Protein AF-0000000085064394 (afdb_homodimer)

pLDDT: mean 81.53, std 23.81, range [20.16, 98.62]

Structure (mmCIF, N/CA/C/O backbone):
data_AF-0000000085064394-model_v1
#
loop_
_entity.id
_entity.type
_entity.pdbx_description
1 polymer 'Uncharacterized protein'
#
loop_
_atom_site.group_PDB
_atom_site.id
_atom_site.type_symbol
_atom_site.label_atom_id
_atom_site.label_alt_id
_atom_site.label_comp_id
_atom_site.label_asym_id
_atom_site.label_entity_id
_atom_site.label_seq_id
_atom_site.pdbx_PDB_ins_code
_atom_site.Cartn_x
_atom_site.Cartn_y
_atom_site.Cartn_z
_atom_site.occupancy
_atom_site.B_iso_or_equiv
_atom_site.auth_seq_id
_atom_site.auth_comp_id
_atom_site.auth_asym_id
_atom_site.auth_atom_id
_atom_site.pdbx_PDB_model_num
ATOM 1 N N . MET A 1 1 ? 12.562 47.25 -17.406 1 21.27 1 MET A N 1
ATOM 2 C CA . MET A 1 1 ? 13.961 47.656 -17.391 1 21.27 1 MET A CA 1
ATOM 3 C C . MET A 1 1 ? 14.203 48.719 -16.312 1 21.27 1 MET A C 1
ATOM 5 O O . MET A 1 1 ? 15.258 49.344 -16.281 1 21.27 1 MET A O 1
ATOM 9 N N . THR A 1 2 ? 13.023 49 -15.445 1 21.73 2 THR A N 1
ATOM 10 C CA . THR A 1 2 ? 12.656 50.281 -14.867 1 21.73 2 THR A CA 1
ATOM 11 C C . THR A 1 2 ? 13.633 50.688 -13.758 1 21.73 2 THR A C 1
ATOM 13 O O . THR A 1 2 ? 14.07 49.812 -12.977 1 21.73 2 THR A O 1
ATOM 16 N N . ASN A 1 3 ? 14.25 51.781 -13.93 1 21.05 3 ASN A N 1
ATOM 17 C CA . ASN A 1 3 ? 15.445 52.312 -13.305 1 21.05 3 ASN A CA 1
ATOM 18 C C . ASN A 1 3 ? 15.273 52.469 -11.797 1 21.05 3 ASN A C 1
ATOM 20 O O . ASN A 1 3 ? 14.336 53.125 -11.336 1 21.05 3 ASN A O 1
ATOM 24 N N . VAL A 1 4 ? 15.453 51.219 -11.07 1 20.16 4 VAL A N 1
ATOM 25 C CA . VAL A 1 4 ? 15.477 51 -9.625 1 20.16 4 VAL A CA 1
ATOM 26 C C . VAL A 1 4 ? 16.312 52.094 -8.953 1 20.16 4 VAL A C 1
ATOM 28 O O . VAL A 1 4 ? 17.516 52.188 -9.172 1 20.16 4 VAL A O 1
ATOM 31 N N . HIS A 1 5 ? 15.555 53.25 -8.938 1 21.66 5 HIS A N 1
ATOM 32 C CA . HIS A 1 5 ? 16.141 54.531 -8.625 1 21.66 5 HIS A CA 1
ATOM 33 C C . HIS A 1 5 ? 16.922 54.5 -7.32 1 21.66 5 HIS A C 1
ATOM 35 O O . HIS A 1 5 ? 16.641 53.656 -6.453 1 21.66 5 HIS A O 1
ATOM 41 N N . PRO A 1 6 ? 18.031 55.188 -7.156 1 24.5 6 PRO A N 1
ATOM 42 C CA . PRO A 1 6 ? 19.203 55.312 -6.281 1 24.5 6 PRO A CA 1
ATOM 43 C C . PRO A 1 6 ? 18.844 55.844 -4.891 1 24.5 6 PRO A C 1
ATOM 45 O O . PRO A 1 6 ? 18.062 56.781 -4.77 1 24.5 6 PRO A O 1
ATOM 48 N N . PHE A 1 7 ? 18.5 54.906 -3.947 1 20.27 7 PHE A N 1
ATOM 49 C CA . PHE A 1 7 ? 18.078 55.312 -2.609 1 20.27 7 PHE A CA 1
ATOM 50 C C . PHE A 1 7 ? 18.953 56.438 -2.094 1 20.27 7 PHE A C 1
ATOM 52 O O . PHE A 1 7 ? 20.188 56.344 -2.1 1 20.27 7 PHE A O 1
ATOM 59 N N . PRO A 1 8 ? 18.234 57.562 -2.086 1 21.97 8 PRO A N 1
ATOM 60 C CA . PRO A 1 8 ? 19.078 58.719 -1.705 1 21.97 8 PRO A CA 1
ATOM 61 C C . PRO A 1 8 ? 19.703 58.531 -0.326 1 21.97 8 PRO A C 1
ATOM 63 O O . PRO A 1 8 ? 19.203 57.781 0.499 1 21.97 8 PRO A O 1
ATOM 66 N N . LYS A 1 9 ? 20.812 59.062 -0.036 1 25.61 9 LYS A N 1
ATOM 67 C CA . LYS A 1 9 ? 21.875 59.219 0.956 1 25.61 9 LYS A CA 1
ATOM 68 C C . LYS A 1 9 ? 21.328 59.812 2.248 1 25.61 9 LYS A C 1
ATOM 70 O O . LYS A 1 9 ? 21.469 61.031 2.482 1 25.61 9 LYS A O 1
ATOM 75 N N . GLU A 1 10 ? 19.875 59.406 2.51 1 21.47 10 GLU A N 1
ATOM 76 C CA . GLU A 1 10 ? 19.547 60.375 3.545 1 21.47 10 GLU A CA 1
ATOM 77 C C . GLU A 1 10 ? 20.562 60.344 4.68 1 21.47 10 GLU A C 1
ATOM 79 O O . GLU A 1 10 ? 21.141 59.281 4.969 1 21.47 10 GLU A O 1
ATOM 84 N N . ARG A 1 11 ? 20.672 61.531 5.352 1 25.97 11 ARG A N 1
ATOM 85 C CA . ARG A 1 11 ? 21.578 62.188 6.305 1 25.97 11 ARG A CA 1
ATOM 86 C C . ARG A 1 11 ? 21.5 61.5 7.668 1 25.97 11 ARG A C 1
ATOM 88 O O . ARG A 1 11 ? 20.469 60.938 8.031 1 25.97 11 ARG A O 1
ATOM 95 N N . ILE A 1 12 ? 22.5 61.562 8.586 1 22.53 12 ILE A N 1
ATOM 96 C CA . ILE A 1 12 ? 23.312 61.094 9.711 1 22.53 12 ILE A CA 1
ATOM 97 C C . ILE A 1 12 ? 22.609 61.438 11.023 1 22.53 12 ILE A C 1
ATOM 99 O O . ILE A 1 12 ? 23.062 61.031 12.094 1 22.53 12 ILE A O 1
ATOM 103 N N . GLY A 1 13 ? 21.438 62.25 11.055 1 21.23 13 GLY A N 1
ATOM 104 C CA . GLY A 1 13 ? 21.734 63.031 12.242 1 21.23 13 GLY A CA 1
ATOM 105 C C . GLY A 1 13 ? 21.641 62.219 13.523 1 21.23 13 GLY A C 1
ATOM 106 O O . GLY A 1 13 ? 21.141 61.094 13.523 1 21.23 13 GLY A O 1
ATOM 107 N N . LYS A 1 14 ? 21.188 62.906 14.773 1 25 14 LYS A N 1
ATOM 108 C CA . LYS A 1 14 ? 21.609 63.031 16.156 1 25 14 LYS A CA 1
ATOM 109 C C . LYS A 1 14 ? 20.984 61.969 17.047 1 25 14 LYS A C 1
ATOM 111 O O . LYS A 1 14 ? 19.938 61.406 16.719 1 25 14 LYS A O 1
ATOM 116 N N . SER A 1 15 ? 21.453 61.781 18.391 1 21.83 15 SER A N 1
ATOM 117 C CA . SER A 1 15 ? 21.812 60.875 19.469 1 21.83 15 SER A CA 1
ATOM 118 C C . SER A 1 15 ? 20.625 60.594 20.375 1 21.83 15 SER A C 1
ATOM 120 O O . SER A 1 15 ? 20.766 59.875 21.375 1 21.83 15 SER A O 1
ATOM 122 N N . ALA A 1 16 ? 19.391 61.25 20.375 1 27.2 16 ALA A N 1
ATOM 123 C CA . ALA A 1 16 ? 18.938 61.469 21.734 1 27.2 16 ALA A CA 1
ATOM 124 C C . ALA A 1 16 ? 18.5 60.188 22.422 1 27.2 16 ALA A C 1
ATOM 126 O O . ALA A 1 16 ? 17.844 59.344 21.812 1 27.2 16 ALA A O 1
ATOM 127 N N . LYS A 1 17 ? 18.797 59.906 23.703 1 24.78 17 LYS A N 1
ATOM 128 C CA . LYS A 1 17 ? 18.922 58.969 24.812 1 24.78 17 LYS A CA 1
ATOM 129 C C . LYS A 1 17 ? 17.547 58.562 25.344 1 24.78 17 LYS A C 1
ATOM 131 O O . LYS A 1 17 ? 17.438 57.719 26.25 1 24.78 17 LYS A O 1
ATOM 136 N N . ALA A 1 18 ? 16.375 59.312 25.281 1 25.19 18 ALA A N 1
ATOM 137 C CA . ALA A 1 18 ? 15.578 59.375 26.5 1 25.19 18 ALA A CA 1
ATOM 138 C C . ALA A 1 18 ? 15.031 58 26.875 1 25.19 18 ALA A C 1
ATOM 140 O O . ALA A 1 18 ? 14.898 57.125 26.031 1 25.19 18 ALA A O 1
ATOM 141 N N . ASN A 1 19 ? 14.242 57.906 28.141 1 23.67 19 ASN A N 1
ATOM 142 C CA . ASN A 1 19 ? 13.992 57.031 29.297 1 23.67 19 ASN A CA 1
ATOM 143 C C . ASN A 1 19 ? 13.023 55.906 28.969 1 23.67 19 ASN A C 1
ATOM 145 O O . ASN A 1 19 ? 12.234 56.031 28.016 1 23.67 19 ASN A O 1
ATOM 149 N N . ARG A 1 20 ? 12.758 54.844 30.016 1 26.69 20 ARG A N 1
ATOM 150 C CA . ARG A 1 20 ? 12.492 53.438 30.234 1 26.69 20 ARG A CA 1
ATOM 151 C C . ARG A 1 20 ? 11.008 53.125 30.047 1 26.69 20 ARG A C 1
ATOM 153 O O . ARG A 1 20 ? 10.656 52.156 29.359 1 26.69 20 ARG A O 1
ATOM 160 N N . LYS A 1 21 ? 9.977 53.469 31 1 31.78 21 LYS A N 1
ATOM 161 C CA . LYS A 1 21 ? 9.25 52.594 31.906 1 31.78 21 LYS A CA 1
ATOM 162 C C . LYS A 1 21 ? 7.887 52.219 31.328 1 31.78 21 LYS A C 1
ATOM 164 O O . LYS A 1 21 ? 7.078 51.594 32 1 31.78 21 LYS A O 1
ATOM 169 N N . GLU A 1 22 ? 7.164 52.812 30.547 1 27.38 22 GLU A N 1
ATOM 170 C CA . GLU A 1 22 ? 5.734 52.531 30.484 1 27.38 22 GLU A CA 1
ATOM 171 C C . GLU A 1 22 ? 5.496 51.031 30.312 1 27.38 22 GLU A C 1
ATOM 173 O O . GLU A 1 22 ? 5.887 50.438 29.297 1 27.38 22 GLU A O 1
ATOM 178 N N . ARG A 1 23 ? 5.223 50.219 31.5 1 33.22 23 ARG A N 1
ATOM 179 C CA . ARG A 1 23 ? 4.789 48.938 32.031 1 33.22 23 ARG A CA 1
ATOM 180 C C . ARG A 1 23 ? 3.432 48.562 31.469 1 33.22 23 ARG A C 1
ATOM 182 O O . ARG A 1 23 ? 2.391 48.906 32.031 1 33.22 23 ARG A O 1
ATOM 189 N 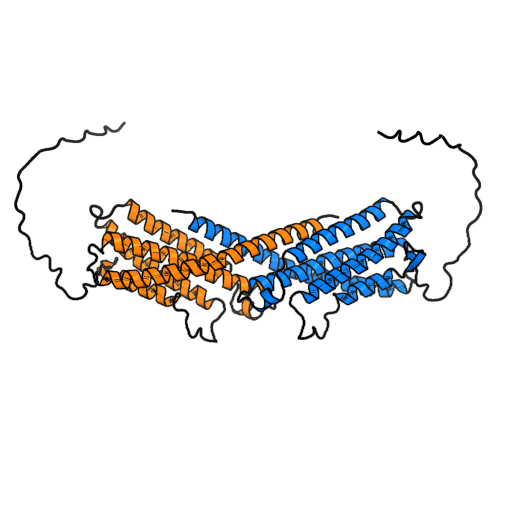N . GLY A 1 24 ? 2.918 48.812 30.406 1 28.92 24 GLY A N 1
ATOM 190 C CA . GLY A 1 24 ? 1.613 48.594 29.797 1 28.92 24 GLY A CA 1
ATOM 191 C C . GLY A 1 24 ? 1.188 47.156 29.797 1 28.92 24 GLY A C 1
ATOM 192 O O . GLY A 1 24 ? 0.302 46.75 29.031 1 28.92 24 GLY A O 1
ATOM 193 N N . LEU A 1 25 ? 2.053 46.094 30.312 1 33.66 25 LEU A N 1
ATOM 194 C CA . LEU A 1 25 ? 1.435 44.781 30.188 1 33.66 25 LEU A CA 1
ATOM 195 C C . LEU A 1 25 ? 0.377 44.562 31.266 1 33.66 25 LEU A C 1
ATOM 197 O O . LEU A 1 25 ? 0.567 43.75 32.188 1 33.66 25 LEU A O 1
ATOM 201 N N . ALA A 1 26 ? -0.265 45.344 32 1 31.12 26 ALA A N 1
ATOM 202 C CA . ALA A 1 26 ? -0.815 45.188 33.344 1 31.12 26 ALA A CA 1
ATOM 203 C C . ALA A 1 26 ? -1.779 44 33.406 1 31.12 26 ALA A C 1
ATOM 205 O O . ALA A 1 26 ? -1.519 43.031 34.094 1 31.12 26 ALA A O 1
ATOM 206 N N . GLY A 1 27 ? -3.178 44.094 33.875 1 31.58 27 GLY A N 1
ATOM 207 C CA . GLY A 1 27 ? -4.039 43.344 34.75 1 31.58 27 GLY A CA 1
ATOM 208 C C . GLY A 1 27 ? -4.496 42.031 34.156 1 31.58 27 GLY A C 1
ATOM 209 O O . GLY A 1 27 ? -3.902 40.969 34.438 1 31.58 27 GLY A O 1
ATOM 210 N N . GLY A 1 28 ? -5.82 41.75 33.844 1 35.44 28 GLY A N 1
ATOM 211 C CA . GLY A 1 28 ? -6.562 40.5 33.719 1 35.44 28 GLY A CA 1
ATOM 212 C C . GLY A 1 28 ? -5.941 39.562 32.688 1 35.44 28 GLY A C 1
ATOM 213 O O . GLY A 1 28 ? -5.031 39.938 31.953 1 35.44 28 GLY A O 1
ATOM 214 N N . TYR A 1 29 ? -6.238 38 32.625 1 39.5 29 TYR A N 1
ATOM 215 C CA . TYR A 1 29 ? -5.332 37.094 31.922 1 39.5 29 TYR A CA 1
ATOM 216 C C . TYR A 1 29 ? -4.961 37.656 30.562 1 39.5 29 TYR A C 1
ATOM 218 O O . TYR A 1 29 ? -5.812 37.812 29.688 1 39.5 29 TYR A O 1
ATOM 226 N N . PRO A 1 30 ? -4.184 38.688 30.25 1 41.31 30 PRO A N 1
ATOM 227 C CA . PRO A 1 30 ? -4.113 39.5 29.047 1 41.31 30 PRO A CA 1
ATOM 228 C C . PRO A 1 30 ? -3.975 38.688 27.781 1 41.31 30 PRO A C 1
ATOM 230 O O . PRO A 1 30 ? -3.035 37.875 27.656 1 41.31 30 PRO A O 1
ATOM 233 N N . ALA A 1 31 ? -5.137 37.969 27.219 1 51.09 31 ALA A N 1
ATOM 234 C CA . ALA A 1 31 ? -5.195 37.531 25.828 1 51.09 31 ALA A CA 1
ATOM 235 C C . ALA A 1 31 ? -4.207 38.344 24.969 1 51.09 31 ALA A C 1
ATOM 237 O O . ALA A 1 31 ? -4.18 39.562 25.031 1 51.09 31 ALA A O 1
ATOM 238 N N . PHE A 1 32 ? -3.051 37.844 24.953 1 67.94 32 PHE A N 1
ATOM 239 C CA . PHE A 1 32 ? -2.135 38.5 24.031 1 67.94 32 PHE A CA 1
ATOM 240 C C . PHE A 1 32 ? -2.674 38.469 22.609 1 67.94 32 PHE A C 1
ATOM 242 O O . PHE A 1 32 ? -2.811 37.375 22.031 1 67.94 32 PHE A O 1
ATOM 249 N N . HIS A 1 33 ? -3.486 39.5 22.391 1 85.81 33 HIS A N 1
ATOM 250 C CA . HIS A 1 33 ? -4.031 39.656 21.047 1 85.81 33 HIS A CA 1
ATOM 251 C C . HIS A 1 33 ? -3.053 40.375 20.141 1 85.81 33 HIS A C 1
ATOM 253 O O . HIS A 1 33 ? -2.404 41.344 20.562 1 85.81 33 HIS A O 1
ATOM 259 N N . LEU A 1 34 ? -2.844 39.75 19.062 1 89.62 34 LEU A N 1
ATOM 260 C CA . LEU A 1 34 ? -2.086 40.438 18 1 89.62 34 LEU A CA 1
ATOM 261 C C . LEU A 1 34 ? -3.012 40.906 16.891 1 89.62 34 LEU A C 1
ATOM 263 O O . LEU A 1 34 ? -4.023 40.25 16.594 1 89.62 34 LEU A O 1
ATOM 267 N N . PRO A 1 35 ? -2.742 42.125 16.469 1 90 35 PRO A N 1
ATOM 268 C CA . PRO A 1 35 ? -3.557 42.562 15.328 1 90 35 PRO A CA 1
ATOM 269 C C . PRO A 1 35 ? -3.305 41.75 14.062 1 90 35 PRO A C 1
ATOM 271 O O . PRO A 1 35 ? -2.152 41.469 13.727 1 90 35 PRO A O 1
ATOM 274 N N . ASP A 1 36 ? -4.371 41.344 13.375 1 86.06 36 ASP A N 1
ATOM 275 C CA . ASP A 1 36 ? -4.219 40.719 12.078 1 86.06 36 ASP A CA 1
ATOM 276 C C . ASP A 1 36 ? -4.023 41.75 10.969 1 86.06 36 ASP A C 1
ATOM 278 O O . ASP A 1 36 ? -3.756 42.906 11.25 1 86.06 36 ASP A O 1
ATOM 282 N N . ILE A 1 37 ? -4.055 41.281 9.742 1 84.94 37 ILE A N 1
ATOM 283 C CA . ILE A 1 37 ? -3.773 42.156 8.602 1 84.94 37 ILE A CA 1
ATOM 284 C C . ILE A 1 37 ? -4.812 43.281 8.531 1 84.94 37 ILE A C 1
ATOM 286 O O . ILE A 1 37 ? -4.555 44.344 7.957 1 84.94 37 ILE A O 1
ATOM 290 N N . HIS A 1 38 ? -6 43.094 9.164 1 89.5 38 HIS A N 1
ATOM 291 C CA . HIS A 1 38 ? -7.059 44.094 9.188 1 89.5 38 HIS A CA 1
ATOM 292 C C . HIS A 1 38 ? -7.102 44.812 10.523 1 89.5 38 HIS A C 1
ATOM 294 O O . HIS A 1 38 ? -8.062 45.531 10.812 1 89.5 38 HIS A O 1
ATOM 300 N N . ASN A 1 39 ? -6.207 44.562 11.312 1 88.56 39 ASN A N 1
ATOM 301 C CA . ASN A 1 39 ? -6.051 45.188 12.617 1 88.56 39 ASN A CA 1
ATOM 302 C C . ASN A 1 39 ? -7.086 44.688 13.617 1 88.56 39 ASN A C 1
ATOM 304 O O . ASN A 1 39 ? -7.453 45.406 14.555 1 88.56 39 ASN A O 1
ATOM 308 N N . GLU A 1 40 ? -7.625 43.531 13.281 1 91.44 40 GLU A N 1
ATOM 309 C CA . GLU A 1 40 ? -8.508 42.906 14.242 1 91.44 40 GLU A CA 1
ATOM 310 C C . GLU A 1 40 ? -7.723 42.062 15.25 1 91.44 40 GLU A C 1
ATOM 312 O O . GLU A 1 40 ? -6.773 41.375 14.883 1 91.44 40 GLU A O 1
ATOM 317 N N . PRO A 1 41 ? -8.102 42.25 16.469 1 92.44 41 PRO A N 1
ATOM 318 C CA . PRO A 1 41 ? -7.359 41.5 17.484 1 92.44 41 PRO A CA 1
ATOM 319 C C . PRO A 1 41 ? -7.559 40 17.391 1 92.44 41 PRO A C 1
ATOM 321 O O . PRO A 1 41 ? -8.695 39.531 17.312 1 92.44 41 PRO A O 1
ATOM 324 N N . VAL A 1 42 ? -6.457 39.219 17.344 1 92.12 42 VAL A N 1
ATOM 325 C CA . VAL A 1 42 ? -6.473 37.781 17.25 1 92.12 42 VAL A CA 1
ATOM 326 C C . VAL A 1 42 ? -5.676 37.188 18.406 1 92.12 42 VAL A C 1
ATOM 328 O O . VAL A 1 42 ? -4.555 37.625 18.688 1 92.12 42 VAL A O 1
ATOM 331 N N . ASP A 1 43 ? -6.324 36.219 19.125 1 92.06 43 ASP A N 1
ATOM 332 C CA . ASP A 1 43 ? -5.605 35.406 20.094 1 92.06 43 ASP A CA 1
ATOM 333 C C . ASP A 1 43 ? -4.938 34.219 19.422 1 92.06 43 ASP A C 1
ATOM 335 O O . ASP A 1 43 ? -5.574 33.156 19.219 1 92.06 43 ASP A O 1
ATOM 339 N N . VAL A 1 44 ? -3.654 34.344 19.156 1 92.88 44 VAL A N 1
ATOM 340 C CA . VAL A 1 44 ? -2.924 33.375 18.359 1 92.88 44 VAL A CA 1
ATOM 341 C C . VAL A 1 44 ? -2.898 32.031 19.094 1 92.88 44 VAL A C 1
ATOM 343 O O . VAL A 1 44 ? -3.096 30.984 18.469 1 92.88 44 VAL A O 1
ATOM 346 N N . LEU A 1 45 ? -2.689 32 20.359 1 91.31 45 LEU A N 1
ATOM 347 C CA . LEU A 1 45 ? -2.652 30.766 21.125 1 91.31 45 LEU A CA 1
ATOM 348 C C . LEU A 1 45 ? -3.996 30.047 21.047 1 91.31 45 LEU A C 1
ATOM 350 O O . LEU A 1 45 ? -4.047 28.828 20.812 1 91.31 45 LEU A O 1
ATOM 354 N N . MET A 1 46 ? -5.039 30.766 21.219 1 91.38 46 MET A N 1
ATOM 355 C CA . MET A 1 46 ? -6.375 30.188 21.141 1 91.38 46 MET A CA 1
ATOM 356 C C . MET A 1 46 ? -6.664 29.656 19.75 1 91.38 46 MET A C 1
ATOM 358 O O . MET A 1 46 ? -7.297 28.609 19.594 1 91.38 46 MET A O 1
ATOM 362 N N . ALA A 1 47 ? -6.242 30.344 18.719 1 94.12 47 ALA A N 1
ATOM 363 C CA . ALA A 1 47 ? -6.422 29.906 17.344 1 94.12 47 ALA A CA 1
ATOM 364 C C . ALA A 1 47 ? -5.738 28.562 17.109 1 94.12 47 ALA A C 1
ATOM 366 O O . ALA A 1 47 ? -6.297 27.672 16.453 1 94.12 47 ALA A O 1
ATOM 367 N N . VAL A 1 48 ? -4.547 28.438 17.688 1 95.25 48 VAL A N 1
ATOM 368 C CA . VAL A 1 48 ? -3.793 27.203 17.547 1 95.25 48 VAL A CA 1
ATOM 369 C C . VAL A 1 48 ? -4.5 26.062 18.281 1 95.25 48 VAL A C 1
ATOM 371 O O . VAL A 1 48 ? -4.582 24.938 17.781 1 95.25 48 VAL A O 1
ATOM 374 N N . ILE A 1 49 ? -5 26.359 19.438 1 91.06 49 ILE A N 1
ATOM 375 C CA . ILE A 1 49 ? -5.727 25.375 20.234 1 91.06 49 ILE A CA 1
ATOM 376 C C . ILE A 1 49 ? -6.98 24.938 19.484 1 91.06 49 ILE A C 1
ATOM 378 O O . ILE A 1 49 ? -7.262 23.734 19.391 1 91.06 49 ILE A O 1
ATOM 382 N N . GLN A 1 50 ? -7.676 25.875 18.906 1 91.75 50 GLN A N 1
ATOM 383 C CA . GLN A 1 50 ? -8.898 25.562 18.156 1 91.75 50 GLN A CA 1
ATOM 384 C C . GLN A 1 50 ? -8.586 24.734 16.906 1 91.75 50 GLN A C 1
ATOM 386 O O . GLN A 1 50 ? -9.352 23.828 16.562 1 91.75 50 GLN A O 1
ATOM 391 N N . ALA A 1 51 ? -7.504 25.031 16.281 1 95.31 51 ALA A N 1
ATOM 392 C CA . ALA A 1 51 ? -7.09 24.25 15.117 1 95.31 51 ALA A CA 1
ATOM 393 C C . ALA A 1 51 ? -6.883 22.781 15.5 1 95.31 51 ALA A C 1
ATOM 395 O O . ALA A 1 51 ? -7.316 21.875 14.773 1 95.31 51 ALA A O 1
ATOM 396 N N . GLY A 1 52 ? -6.23 22.578 16.625 1 93.62 52 GLY A N 1
ATOM 397 C CA . GLY A 1 52 ? -6.027 21.219 17.109 1 93.62 52 GLY A CA 1
ATOM 398 C C . GLY A 1 52 ? -7.328 20.484 17.391 1 93.62 52 GLY A C 1
ATOM 399 O O . GLY A 1 52 ? -7.43 19.281 17.172 1 93.62 52 GLY A O 1
ATOM 400 N N . GLY A 1 53 ? -8.273 21.188 17.891 1 89.88 53 GLY A N 1
ATOM 401 C CA . GLY A 1 53 ? -9.578 20.609 18.188 1 89.88 53 GLY A CA 1
ATOM 402 C C . GLY A 1 53 ? -10.266 20.016 16.969 1 89.88 53 GLY A C 1
ATOM 403 O O . GLY A 1 53 ? -11.164 19.188 17.094 1 89.88 53 GLY A O 1
ATOM 404 N N . LEU A 1 54 ? -9.836 20.406 15.836 1 90.94 54 LEU A N 1
ATOM 405 C CA . LEU A 1 54 ? -10.461 19.953 14.602 1 90.94 54 LEU A CA 1
ATOM 406 C C . LEU A 1 54 ? -10.047 18.531 14.273 1 90.94 54 LEU A C 1
ATOM 408 O O . LEU A 1 54 ? -10.797 17.797 13.633 1 90.94 54 LEU A O 1
ATOM 412 N N . TYR A 1 55 ? -8.82 18.125 14.711 1 89.81 55 TYR A N 1
ATOM 413 C CA . TYR A 1 55 ? -8.383 16.828 14.203 1 89.81 55 TYR A CA 1
ATOM 414 C C . TYR A 1 55 ? -7.676 16.031 15.289 1 89.81 55 TYR A C 1
ATOM 416 O O . TYR A 1 55 ? -7.441 14.828 15.125 1 89.81 55 TYR A O 1
ATOM 424 N N . LEU A 1 56 ? -7.176 16.656 16.453 1 88.12 56 LEU A N 1
ATOM 425 C CA . LEU A 1 56 ? -6.5 15.906 17.516 1 88.12 56 LEU A CA 1
ATOM 426 C C . LEU A 1 56 ? -7.5 15.109 18.344 1 88.12 56 LEU A C 1
ATOM 428 O O . LEU A 1 56 ? -7.133 14.125 18.984 1 88.12 56 LEU A O 1
ATOM 432 N N . THR A 1 57 ? -8.664 15.688 18.688 1 63.22 57 THR A N 1
ATOM 433 C CA . THR A 1 57 ? -9.617 15.016 19.562 1 63.22 57 THR A CA 1
ATOM 434 C C . THR A 1 57 ? -10.102 13.711 18.938 1 63.22 57 THR A C 1
ATOM 436 O O . THR A 1 57 ? -10.562 13.688 17.797 1 63.22 57 THR A O 1
ATOM 439 N N . PRO A 1 58 ? -9.453 12.617 19.547 1 54.09 58 PRO A N 1
ATOM 440 C CA . PRO A 1 58 ? -10.164 11.398 19.141 1 54.09 58 PRO A CA 1
ATOM 441 C C . PRO A 1 58 ? -11.68 11.562 19.141 1 54.09 58 PRO A C 1
ATOM 443 O O . PRO A 1 58 ? -12.242 12.094 20.109 1 54.09 58 PRO A O 1
ATOM 446 N N . THR A 1 59 ? -12.242 12.164 18.266 1 44.34 59 THR A N 1
ATOM 447 C CA . THR A 1 59 ? -13.664 12.234 18.578 1 44.34 59 THR A CA 1
ATOM 448 C C . THR A 1 59 ? -14.117 10.992 19.328 1 44.34 59 THR A C 1
ATOM 450 O O . THR A 1 59 ? -13.812 9.867 18.938 1 44.34 59 THR A O 1
ATOM 453 N N . ALA A 1 60 ? -14.047 11 20.594 1 43.12 60 ALA A N 1
ATOM 454 C CA . ALA A 1 60 ? -14.719 9.875 21.234 1 43.12 60 ALA A CA 1
ATOM 455 C C . ALA A 1 60 ? -15.617 9.133 20.234 1 43.12 60 ALA A C 1
ATOM 457 O O . ALA A 1 60 ? -15.727 7.906 20.297 1 43.12 60 ALA A O 1
ATOM 458 N N . GLU A 1 61 ? -16.578 9.789 19.641 1 44.12 61 GLU A N 1
ATOM 459 C CA . GLU A 1 61 ? -17.594 9.148 18.812 1 44.12 61 GLU A CA 1
ATOM 460 C C . GLU A 1 61 ? -17.359 9.461 17.328 1 44.12 61 GLU A C 1
ATOM 462 O O . GLU A 1 61 ? -17.625 10.57 16.875 1 44.12 61 GLU A O 1
ATOM 467 N N . ARG A 1 62 ? -16.125 9.18 16.766 1 50.38 62 ARG A N 1
ATOM 468 C CA . ARG A 1 62 ? -16.25 9.258 15.32 1 50.38 62 ARG A CA 1
ATOM 469 C C . ARG A 1 62 ? -17.641 8.867 14.867 1 50.38 62 ARG A C 1
ATOM 471 O O . ARG A 1 62 ? -18.125 7.781 15.188 1 50.38 62 ARG A O 1
ATOM 478 N N . PRO A 1 63 ? -18.25 9.938 14.484 1 56.66 63 PRO A N 1
ATOM 479 C CA . PRO A 1 63 ? -19.594 9.516 14.094 1 56.66 63 PRO A CA 1
ATOM 480 C C . PRO A 1 63 ? -19.578 8.297 13.172 1 56.66 63 PRO A C 1
ATOM 482 O O . PRO A 1 63 ? -18.672 8.148 12.352 1 56.66 63 PRO A O 1
ATOM 485 N N . ALA A 1 64 ? -20.266 7.414 13.602 1 58.53 64 ALA A N 1
ATOM 486 C CA . ALA A 1 64 ? -20.469 6.176 12.859 1 58.53 64 ALA A CA 1
ATOM 487 C C . ALA A 1 64 ? -20.594 6.449 11.359 1 58.53 64 ALA A C 1
ATOM 489 O O . ALA A 1 64 ? -20.234 5.598 10.539 1 58.53 64 ALA A O 1
ATOM 490 N N . ASP A 1 65 ? -20.875 7.828 11.141 1 66.06 65 ASP A N 1
ATOM 491 C CA . ASP A 1 65 ? -21.188 8.133 9.75 1 66.06 65 ASP A CA 1
ATOM 492 C C . ASP A 1 65 ? -20 8.789 9.047 1 66.06 65 ASP A C 1
ATOM 494 O O . ASP A 1 65 ? -20.156 9.336 7.953 1 66.06 65 ASP A O 1
ATOM 498 N N . ASP A 1 66 ? -18.797 8.672 9.664 1 79.56 66 ASP A N 1
ATOM 499 C CA . ASP A 1 66 ? -17.672 9.328 9.008 1 79.56 66 ASP A CA 1
ATOM 500 C C . ASP A 1 66 ? -17.234 8.57 7.758 1 79.56 66 ASP A C 1
ATOM 502 O O . ASP A 1 66 ? -17.172 7.336 7.766 1 79.56 66 ASP A O 1
ATOM 506 N N . LEU A 1 67 ? -17.125 9.492 6.746 1 87.81 67 LEU A N 1
ATOM 507 C CA . LEU A 1 67 ? -16.562 8.961 5.508 1 87.81 67 LEU A CA 1
ATOM 508 C C . LEU A 1 67 ? -15.062 8.688 5.672 1 87.81 67 LEU A C 1
ATOM 510 O O . LEU A 1 67 ? -14.438 9.188 6.605 1 87.81 67 LEU A O 1
ATOM 514 N N . PRO A 1 68 ? -14.516 7.941 4.855 1 88 68 PRO A N 1
ATOM 515 C CA . PRO A 1 68 ? -13.109 7.539 4.965 1 88 68 PRO A CA 1
ATOM 516 C C . PRO A 1 68 ? -12.156 8.727 5 1 88 68 PRO A C 1
ATOM 518 O O . PRO A 1 68 ? -11.141 8.688 5.695 1 88 68 PRO A O 1
ATOM 521 N N . THR A 1 69 ? -12.516 9.852 4.332 1 92.5 69 THR A N 1
ATOM 522 C CA . THR A 1 69 ? -11.562 10.945 4.203 1 92.5 69 THR A CA 1
ATOM 523 C C . THR A 1 69 ? -11.906 12.086 5.16 1 92.5 69 THR A C 1
ATOM 525 O O . THR A 1 69 ? -11.234 13.117 5.18 1 92.5 69 THR A O 1
ATOM 528 N N . THR A 1 70 ? -12.891 11.875 6 1 92.25 70 THR A N 1
ATOM 529 C CA . THR A 1 70 ? -13.391 12.945 6.855 1 92.25 70 THR A CA 1
ATOM 530 C C . THR A 1 70 ? -12.289 13.469 7.773 1 92.25 70 THR A C 1
ATOM 532 O O . THR A 1 70 ? -12.125 14.68 7.922 1 92.25 70 THR A O 1
ATOM 535 N N . HIS A 1 71 ? -11.602 12.578 8.367 1 92.25 71 HIS A N 1
ATOM 536 C CA . HIS A 1 71 ? -10.547 12.992 9.289 1 92.25 71 HIS A CA 1
ATOM 537 C C . HIS A 1 71 ? -9.453 13.766 8.562 1 92.25 71 HIS A C 1
ATOM 539 O O . HIS A 1 71 ? -8.914 14.742 9.086 1 92.25 71 HIS A O 1
ATOM 545 N N . LEU A 1 72 ? -9.164 13.367 7.391 1 95 72 LEU A N 1
ATOM 546 C CA . LEU A 1 72 ? -8.195 14.102 6.586 1 95 72 LEU A CA 1
ATOM 547 C C . LEU A 1 72 ? -8.68 15.523 6.309 1 95 72 LEU A C 1
ATOM 549 O O . LEU A 1 72 ? -7.918 16.484 6.457 1 95 72 LEU A O 1
ATOM 553 N N . LEU A 1 73 ? -9.914 15.641 5.969 1 94.25 73 LEU A N 1
ATOM 554 C CA . LEU A 1 73 ? -10.484 16.953 5.652 1 94.25 73 LEU A CA 1
ATOM 555 C C . LEU A 1 73 ? -10.469 17.859 6.875 1 94.25 73 LEU A C 1
ATOM 557 O O . LEU A 1 73 ? -10.141 19.047 6.766 1 94.25 73 LEU A O 1
ATOM 561 N N . ARG A 1 74 ? -10.742 17.281 7.984 1 93.75 74 ARG A N 1
ATOM 562 C CA . ARG A 1 74 ? -10.656 18.047 9.219 1 93.75 74 ARG A CA 1
ATOM 563 C C . ARG A 1 74 ? -9.219 18.5 9.484 1 93.75 74 ARG A C 1
ATOM 565 O O . ARG A 1 74 ? -8.992 19.594 9.992 1 93.75 74 ARG A O 1
ATOM 572 N N . THR A 1 75 ? -8.328 17.641 9.172 1 96.38 75 THR A N 1
ATOM 573 C CA . THR A 1 75 ? -6.918 17.969 9.367 1 96.38 75 THR A CA 1
ATOM 574 C C . THR A 1 75 ? -6.488 19.078 8.414 1 96.38 75 THR A C 1
ATOM 576 O O . THR A 1 75 ? -5.715 19.969 8.789 1 96.38 75 THR A O 1
ATOM 579 N N . ILE A 1 76 ? -6.984 19.062 7.23 1 97.19 76 ILE A N 1
ATOM 580 C CA . ILE A 1 76 ? -6.727 20.125 6.27 1 97.19 76 ILE A CA 1
ATOM 581 C C . ILE A 1 76 ? -7.289 21.453 6.793 1 97.19 76 ILE A C 1
ATOM 583 O O . ILE A 1 76 ? -6.633 22.484 6.715 1 97.19 76 ILE A O 1
ATOM 587 N N . ASP A 1 77 ? -8.43 21.375 7.387 1 96.5 77 ASP A N 1
ATOM 588 C CA . ASP A 1 77 ? -9.008 22.562 8 1 96.5 77 ASP A CA 1
ATOM 589 C C . ASP A 1 77 ? -8.141 23.062 9.156 1 96.5 77 ASP A C 1
ATOM 591 O O . ASP A 1 77 ? -7.973 24.266 9.328 1 96.5 77 ASP A O 1
ATOM 595 N N . GLY A 1 78 ? -7.676 22.078 9.852 1 97.31 78 GLY A N 1
ATOM 596 C CA . GLY A 1 78 ? -6.75 22.438 10.914 1 97.31 78 GLY A CA 1
ATOM 597 C C . GLY A 1 78 ? -5.512 23.156 10.406 1 97.31 78 GLY A C 1
ATOM 598 O O . GLY A 1 78 ? -5.094 24.172 10.984 1 97.31 78 GLY A O 1
ATOM 599 N N . LEU A 1 79 ? -4.992 22.734 9.328 1 98.56 79 LEU A N 1
ATOM 600 C CA . LEU A 1 79 ? -3.826 23.391 8.734 1 98.56 79 LEU A CA 1
ATOM 601 C C . LEU A 1 79 ? -4.16 24.812 8.289 1 98.56 79 LEU A C 1
ATOM 603 O O . LEU A 1 79 ? -3.357 25.734 8.477 1 98.56 79 LEU A O 1
ATOM 607 N N . ASN A 1 80 ? -5.297 24.984 7.707 1 98.06 80 ASN A N 1
ATOM 608 C CA . ASN A 1 80 ? -5.727 26.312 7.281 1 98.06 80 ASN A CA 1
ATOM 609 C C . ASN A 1 80 ? -5.832 27.281 8.461 1 98.06 80 ASN A C 1
ATOM 611 O O . ASN A 1 80 ? -5.367 28.422 8.383 1 98.06 80 ASN A O 1
ATOM 615 N N . ALA A 1 81 ? -6.41 26.766 9.531 1 97.31 81 ALA A N 1
ATOM 616 C CA . ALA A 1 81 ? -6.527 27.578 10.734 1 97.31 81 ALA A CA 1
ATOM 617 C C . ALA A 1 81 ? -5.148 27.938 11.289 1 97.31 81 ALA A C 1
ATOM 619 O O . ALA A 1 81 ? -4.914 29.078 11.711 1 97.31 81 ALA A O 1
ATOM 620 N N . LEU A 1 82 ? -4.289 26.953 11.281 1 98.12 82 LEU A N 1
ATOM 621 C CA . LEU A 1 82 ? -2.928 27.172 11.75 1 98.12 82 LEU A CA 1
ATOM 622 C C . LEU A 1 82 ? -2.207 28.188 10.859 1 98.12 82 LEU A C 1
ATOM 624 O O . LEU A 1 82 ? -1.44 29.016 11.352 1 98.12 82 LEU A O 1
ATOM 628 N N . THR A 1 83 ? -2.461 28.078 9.609 1 98.12 83 THR A N 1
ATOM 629 C CA . THR A 1 83 ? -1.846 29 8.656 1 98.12 83 THR A CA 1
ATOM 630 C C . THR A 1 83 ? -2.303 30.438 8.93 1 98.12 83 THR A C 1
ATOM 632 O O . THR A 1 83 ? -1.497 31.359 8.891 1 98.12 83 THR A O 1
ATOM 635 N N . ASP A 1 84 ? -3.545 30.641 9.242 1 96.56 84 ASP A N 1
ATOM 636 C CA . ASP A 1 84 ? -4.055 31.969 9.594 1 96.56 84 ASP A CA 1
ATOM 637 C C . ASP A 1 84 ? -3.363 32.5 10.844 1 96.56 84 ASP A C 1
ATOM 639 O O . ASP A 1 84 ? -2.963 33.688 10.875 1 96.56 84 ASP A O 1
ATOM 643 N N . ALA A 1 85 ? -3.242 31.594 11.789 1 95.94 85 ALA A N 1
ATOM 644 C CA . ALA A 1 85 ? -2.559 31.984 13.016 1 95.94 85 ALA A CA 1
ATOM 645 C C . ALA A 1 85 ? -1.104 32.344 12.742 1 95.94 85 ALA A C 1
ATOM 647 O O . ALA A 1 85 ? -0.604 33.375 13.242 1 95.94 85 ALA A O 1
ATOM 648 N N . ALA A 1 86 ? -0.432 31.562 11.953 1 97.06 86 ALA A N 1
ATOM 649 C CA . ALA A 1 86 ? 0.958 31.828 11.586 1 97.06 86 ALA A CA 1
ATOM 650 C C . ALA A 1 86 ? 1.09 33.156 10.852 1 97.06 86 ALA A C 1
ATOM 652 O O . ALA A 1 86 ? 2.047 33.906 11.078 1 97.06 86 ALA A O 1
ATOM 653 N N . ASN A 1 87 ? 0.155 33.469 10.023 1 96.62 87 ASN A N 1
ATOM 654 C CA . ASN A 1 87 ? 0.183 34.719 9.258 1 96.62 87 ASN A CA 1
ATOM 655 C C . ASN A 1 87 ? 0.103 35.938 10.164 1 96.62 87 ASN A C 1
ATOM 657 O O . ASN A 1 87 ? 0.73 36.969 9.891 1 96.62 87 ASN A O 1
ATOM 661 N N . VAL A 1 88 ? -0.652 35.844 11.203 1 95 88 VAL A N 1
ATOM 662 C CA . VAL A 1 88 ? -0.735 36.906 12.18 1 95 88 VAL A CA 1
ATOM 663 C C . VAL A 1 88 ? 0.632 37.156 12.82 1 95 88 VAL A C 1
ATOM 665 O O . VAL A 1 88 ? 1.099 38.281 12.914 1 95 88 VAL A O 1
ATOM 668 N N . LEU A 1 89 ? 1.278 36.062 13.195 1 94.44 89 LEU A N 1
ATOM 669 C CA . LEU A 1 89 ? 2.602 36.156 13.805 1 94.44 89 LEU A CA 1
ATOM 670 C C . LEU A 1 89 ? 3.609 36.719 12.82 1 94.44 89 LEU A C 1
ATOM 672 O O . LEU A 1 89 ? 4.406 37.594 13.188 1 94.44 89 LEU A O 1
ATOM 676 N N . ILE A 1 90 ? 3.572 36.312 11.641 1 94.56 90 ILE A N 1
ATOM 677 C CA . ILE A 1 90 ? 4.504 36.75 10.609 1 94.56 90 ILE A CA 1
ATOM 678 C C . ILE A 1 90 ? 4.297 38.219 10.32 1 94.56 90 ILE A C 1
ATOM 680 O O . ILE A 1 90 ? 5.262 39 10.281 1 94.56 90 ILE A O 1
ATOM 684 N N . ASP A 1 91 ? 3.053 38.656 10.148 1 93.69 91 ASP A N 1
ATOM 685 C CA . ASP A 1 91 ? 2.738 40.062 9.867 1 93.69 91 ASP A CA 1
ATOM 686 C C . ASP A 1 91 ? 3.217 40.969 11 1 93.69 91 ASP A C 1
ATOM 688 O O . ASP A 1 91 ? 3.83 42 10.758 1 93.69 91 ASP A O 1
ATOM 692 N N . TYR A 1 92 ? 2.957 40.531 12.203 1 92.19 92 TYR A N 1
ATOM 693 C CA . TYR A 1 92 ? 3.379 41.281 13.367 1 92.19 92 TYR A CA 1
ATOM 694 C C . TYR A 1 92 ? 4.898 41.438 13.414 1 92.19 92 TYR A C 1
ATOM 696 O O . TYR A 1 92 ? 5.426 42.531 13.633 1 92.19 92 TYR A O 1
ATOM 704 N N . ALA A 1 93 ? 5.543 40.344 13.203 1 91.56 93 ALA A N 1
ATOM 705 C CA . ALA A 1 93 ? 7.004 40.344 13.234 1 91.56 93 ALA A CA 1
ATOM 706 C C . ALA A 1 93 ? 7.582 41.25 12.148 1 91.56 93 ALA A C 1
ATOM 708 O O . ALA A 1 93 ? 8.578 41.938 12.367 1 91.56 93 ALA A O 1
ATOM 709 N N . MET A 1 94 ? 6.961 41.25 11.008 1 91.88 94 MET A N 1
ATOM 710 C CA . MET A 1 94 ? 7.434 42.062 9.891 1 91.88 94 MET A CA 1
ATOM 711 C C . MET A 1 94 ? 7.289 43.562 10.203 1 91.88 94 MET A C 1
ATOM 713 O O . MET A 1 94 ? 8.078 44.375 9.727 1 91.88 94 MET A O 1
ATOM 717 N N . ARG A 1 95 ? 6.371 43.938 11.055 1 90.19 95 ARG A N 1
ATOM 718 C CA . ARG A 1 95 ? 6.141 45.344 11.438 1 90.19 95 ARG A CA 1
ATOM 719 C C . ARG A 1 95 ? 7.109 45.75 12.539 1 90.19 95 ARG A C 1
ATOM 721 O O . ARG A 1 95 ? 7.27 46.969 12.805 1 90.19 95 ARG A O 1
ATOM 728 N N . HIS A 1 96 ? 7.699 44.75 13.18 1 90.69 96 HIS A N 1
ATOM 729 C CA . HIS A 1 96 ? 8.609 45.031 14.289 1 90.69 96 HIS A CA 1
ATOM 730 C C . HIS A 1 96 ? 9.945 44.312 14.094 1 90.69 96 HIS A C 1
ATOM 732 O O . HIS A 1 96 ? 10.367 43.562 14.953 1 90.69 96 HIS A O 1
ATOM 738 N N . PRO A 1 97 ? 10.641 44.688 13.039 1 90.94 97 PRO A N 1
ATOM 739 C CA . PRO A 1 97 ? 11.859 43.938 12.695 1 90.94 97 PRO A CA 1
ATOM 740 C C . PRO A 1 97 ? 12.945 44.094 13.758 1 90.94 97 PRO A C 1
ATOM 742 O O . PRO A 1 97 ? 13.852 43.25 13.82 1 90.94 97 PRO A O 1
ATOM 745 N N . ALA A 1 98 ? 13 45.125 14.57 1 91 98 ALA A N 1
ATOM 746 C CA . ALA A 1 98 ? 13.992 45.312 15.625 1 91 98 ALA A CA 1
ATOM 747 C C . ALA A 1 98 ? 13.844 44.25 16.719 1 91 98 ALA A C 1
ATOM 749 O O . ALA A 1 98 ? 14.828 43.844 17.344 1 91 98 ALA A O 1
ATOM 750 N N . GLU A 1 99 ? 12.648 43.75 16.875 1 87.75 99 GLU A N 1
ATOM 751 C CA . GLU A 1 99 ? 12.344 42.812 17.953 1 87.75 99 GLU A CA 1
ATOM 752 C C . GLU A 1 99 ? 12.359 41.375 17.469 1 87.75 99 GLU A C 1
ATOM 754 O O . GLU A 1 99 ? 12.633 40.469 18.234 1 87.75 99 GLU A O 1
ATOM 759 N N . PHE A 1 100 ? 11.992 41.219 16.141 1 89.94 100 PHE A N 1
ATOM 760 C CA . PHE A 1 100 ? 11.836 39.875 15.617 1 89.94 100 PHE A CA 1
ATOM 761 C C . PHE A 1 100 ? 12.719 39.656 14.391 1 89.94 100 PHE A C 1
ATOM 763 O O . PHE A 1 100 ? 12.508 40.281 13.359 1 89.94 100 PHE A O 1
ATOM 770 N N . PRO A 1 101 ? 13.68 38.719 14.5 1 89.75 101 PRO A N 1
ATOM 771 C CA . PRO A 1 101 ? 14.586 38.469 13.383 1 89.75 101 PRO A CA 1
ATOM 772 C C . PRO A 1 101 ? 13.859 38 12.125 1 89.75 101 PRO A C 1
ATOM 774 O O . PRO A 1 101 ? 12.961 37.156 12.211 1 89.75 101 PRO A O 1
ATOM 777 N N . GLN A 1 102 ? 14.305 38.438 11.031 1 92.19 102 GLN A N 1
ATOM 778 C CA . GLN A 1 102 ? 13.719 38.094 9.742 1 92.19 102 GLN A CA 1
ATOM 779 C C . GLN A 1 102 ? 13.867 36.594 9.461 1 92.19 102 GLN A C 1
ATOM 781 O O . GLN A 1 102 ? 12.977 36 8.867 1 92.19 102 GLN A O 1
ATOM 786 N N . GLU A 1 103 ? 14.914 36.062 9.867 1 91.06 103 GLU A N 1
ATOM 787 C CA . GLU A 1 103 ? 15.18 34.625 9.625 1 91.06 103 GLU A CA 1
ATOM 788 C C . GLU A 1 103 ? 14.109 33.75 10.266 1 91.06 103 GLU A C 1
ATOM 790 O O . GLU A 1 103 ? 13.695 32.75 9.672 1 91.06 103 GLU A O 1
ATOM 795 N N . ASP A 1 104 ? 13.656 34.125 11.414 1 89.19 104 ASP A N 1
ATOM 796 C CA . ASP A 1 104 ? 12.625 33.344 12.117 1 89.19 104 ASP A CA 1
ATOM 797 C C . ASP A 1 104 ? 11.281 33.469 11.406 1 89.19 104 ASP A C 1
ATOM 799 O O . ASP A 1 104 ? 10.555 32.469 11.289 1 89.19 104 ASP A O 1
ATOM 803 N N . VAL A 1 105 ? 11.031 34.625 10.922 1 90.88 105 VAL A N 1
ATOM 804 C CA . VAL A 1 105 ? 9.797 34.875 10.188 1 90.88 105 VAL A CA 1
ATOM 805 C C . VAL A 1 105 ? 9.789 34.062 8.898 1 90.88 105 VAL A C 1
ATOM 807 O O . VAL A 1 105 ? 8.805 33.375 8.586 1 90.88 105 VAL A O 1
ATOM 810 N N . ASP A 1 106 ? 10.875 34.031 8.203 1 94.12 106 ASP A N 1
ATOM 811 C CA . ASP A 1 106 ? 11.008 33.281 6.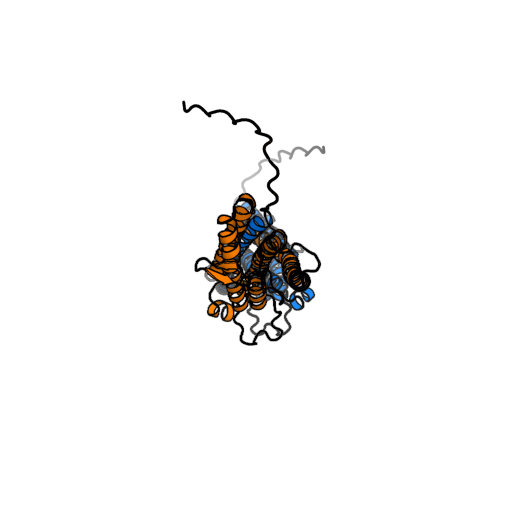941 1 94.12 106 ASP A CA 1
ATOM 812 C C . ASP A 1 106 ? 10.875 31.781 7.16 1 94.12 106 ASP A C 1
ATOM 814 O O . ASP A 1 106 ? 10.281 31.094 6.34 1 94.12 106 ASP A O 1
ATOM 818 N N . SER A 1 107 ? 11.469 31.375 8.195 1 93.75 107 SER A N 1
ATOM 819 C CA . SER A 1 107 ? 11.422 29.938 8.508 1 93.75 107 SER A CA 1
ATOM 820 C C . SER A 1 107 ? 9.992 29.484 8.75 1 93.75 107 SER A C 1
ATOM 822 O O . SER A 1 107 ? 9.57 28.438 8.234 1 93.75 107 SER A O 1
ATOM 824 N N . LEU A 1 108 ? 9.281 30.219 9.5 1 95.56 108 LEU A N 1
ATOM 825 C CA . LEU A 1 108 ? 7.898 29.875 9.789 1 95.56 108 LEU A CA 1
ATOM 826 C C . LEU A 1 108 ? 7.059 29.875 8.516 1 95.56 108 LEU A C 1
ATOM 828 O O . LEU A 1 108 ? 6.254 28.969 8.297 1 95.56 108 LEU A O 1
ATOM 832 N N . ALA A 1 109 ? 7.262 30.875 7.688 1 96.31 109 ALA A N 1
ATOM 833 C CA . ALA A 1 109 ? 6.555 30.953 6.414 1 96.31 109 ALA A CA 1
ATOM 834 C C . ALA A 1 109 ? 6.879 29.766 5.52 1 96.31 109 ALA A C 1
ATOM 836 O O . ALA A 1 109 ? 5.98 29.172 4.926 1 96.31 109 ALA A O 1
ATOM 837 N N . ARG A 1 110 ? 8.148 29.406 5.457 1 96 110 ARG A N 1
ATOM 838 C CA . ARG A 1 110 ? 8.594 28.281 4.637 1 96 110 ARG A CA 1
ATOM 839 C C . ARG A 1 110 ? 7.988 26.969 5.129 1 96 110 ARG A C 1
ATOM 841 O O . ARG A 1 110 ? 7.551 26.141 4.324 1 96 110 ARG A O 1
ATOM 848 N N . ARG A 1 111 ? 7.898 26.797 6.352 1 95.69 111 ARG A N 1
ATOM 849 C CA . ARG A 1 111 ? 7.328 25.578 6.938 1 95.69 111 ARG A CA 1
ATOM 850 C C . ARG A 1 111 ? 5.844 25.453 6.602 1 95.69 111 ARG A C 1
ATOM 852 O O . ARG A 1 111 ? 5.355 24.359 6.328 1 95.69 111 ARG A O 1
ATOM 859 N N . GLY A 1 112 ? 5.16 26.594 6.684 1 97.19 112 GLY A N 1
ATOM 860 C CA . GLY A 1 112 ? 3.76 26.594 6.289 1 97.19 112 GLY A CA 1
ATOM 861 C C . GLY A 1 112 ? 3.553 26.188 4.84 1 97.19 112 GLY A C 1
ATOM 862 O O . GLY A 1 112 ? 2.672 25.391 4.531 1 97.19 112 GLY A O 1
ATOM 863 N N . GLU A 1 113 ? 4.391 26.703 4.004 1 97 113 GLU A N 1
ATOM 864 C CA . GLU A 1 113 ? 4.305 26.391 2.582 1 97 113 GLU A CA 1
ATOM 865 C C . GLU A 1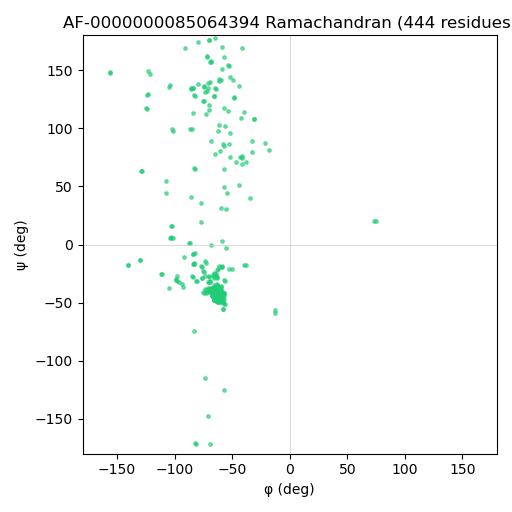 113 ? 4.562 24.906 2.326 1 97 113 GLU A C 1
ATOM 867 O O . GLU A 1 113 ? 3.84 24.281 1.556 1 97 113 GLU A O 1
ATOM 872 N N . GLN A 1 114 ? 5.559 24.422 2.953 1 96.69 114 GLN A N 1
ATOM 873 C CA . GLN A 1 114 ? 5.906 23.016 2.793 1 96.69 114 GLN A CA 1
ATOM 874 C C . GLN A 1 114 ? 4.785 22.109 3.297 1 96.69 114 GLN A C 1
ATOM 876 O O . GLN A 1 114 ? 4.473 21.094 2.672 1 96.69 114 GLN A O 1
ATOM 881 N N . ALA A 1 115 ? 4.188 22.453 4.402 1 97.81 115 ALA A N 1
ATOM 882 C CA . ALA A 1 115 ? 3.072 21.672 4.945 1 97.81 115 ALA A CA 1
ATOM 883 C C . ALA A 1 115 ? 1.916 21.609 3.951 1 97.81 115 ALA A C 1
ATOM 885 O O . ALA A 1 115 ? 1.361 20.547 3.705 1 97.81 115 ALA A O 1
ATOM 886 N N . HIS A 1 116 ? 1.632 22.766 3.35 1 98.12 116 HIS A N 1
ATOM 887 C CA . HIS A 1 116 ? 0.532 22.812 2.393 1 98.12 116 HIS A CA 1
ATOM 888 C C . HIS A 1 116 ? 0.837 21.969 1.162 1 98.12 116 HIS A C 1
ATOM 890 O O . HIS A 1 116 ? -0.051 21.297 0.624 1 98.12 116 HIS A O 1
ATOM 896 N N . LYS A 1 117 ? 2.035 22 0.749 1 97.38 117 LYS A N 1
ATOM 897 C CA . LYS A 1 117 ? 2.43 21.203 -0.42 1 97.38 117 LYS A CA 1
ATOM 898 C C . LYS A 1 117 ? 2.221 19.719 -0.178 1 97.38 117 LYS A C 1
ATOM 900 O O . LYS A 1 117 ? 1.669 19.016 -1.027 1 97.38 117 LYS A O 1
ATOM 905 N N . VAL A 1 118 ? 2.682 19.297 0.92 1 97.69 118 VAL A N 1
ATOM 906 C CA . VAL A 1 118 ? 2.537 17.875 1.252 1 97.69 118 VAL A CA 1
ATOM 907 C C . VAL A 1 118 ? 1.059 17.531 1.406 1 97.69 118 VAL A C 1
ATOM 909 O O . VAL A 1 118 ? 0.603 16.5 0.92 1 97.69 118 VAL A O 1
ATOM 912 N N . MET A 1 119 ? 0.294 18.422 2.082 1 98.31 119 MET A N 1
ATOM 913 C CA . MET A 1 119 ? -1.128 18.172 2.305 1 98.31 119 MET A CA 1
ATOM 914 C C . MET A 1 119 ? -1.877 18.078 0.979 1 98.31 119 MET A C 1
ATOM 916 O O . MET A 1 119 ? -2.785 17.266 0.828 1 98.31 119 MET A O 1
ATOM 920 N N . HIS A 1 120 ? -1.496 18.922 0.076 1 97.69 120 HIS A N 1
ATOM 921 C CA . HIS A 1 120 ? -2.105 18.875 -1.249 1 97.69 120 HIS A CA 1
ATOM 922 C C . HIS A 1 120 ? -1.847 17.547 -1.931 1 97.69 120 HIS A C 1
ATOM 924 O O . HIS A 1 120 ? -2.752 16.953 -2.533 1 97.69 120 HIS A O 1
ATOM 930 N N . LYS A 1 121 ? -0.681 17.062 -1.825 1 97.06 121 LYS A N 1
ATOM 931 C CA . LYS A 1 121 ? -0.322 15.781 -2.408 1 97.06 121 LYS A CA 1
ATOM 932 C C . LYS A 1 121 ? -1.131 14.648 -1.781 1 97.06 121 LYS A C 1
ATOM 934 O O . LYS A 1 121 ? -1.592 13.742 -2.482 1 97.06 121 LYS A O 1
ATOM 939 N N . LEU A 1 122 ? -1.275 14.641 -0.474 1 97.94 122 LEU A N 1
ATOM 940 C CA . LEU A 1 122 ? -2.043 13.625 0.232 1 97.94 122 LEU A CA 1
ATOM 941 C C . LEU A 1 122 ? -3.506 13.648 -0.201 1 97.94 122 LEU A C 1
ATOM 943 O O . LEU A 1 122 ? -4.121 12.594 -0.388 1 97.94 122 LEU A O 1
ATOM 947 N N . ASP A 1 123 ? -3.984 14.828 -0.395 1 96.81 123 ASP A N 1
ATOM 948 C CA . ASP A 1 123 ? -5.375 14.984 -0.814 1 96.81 123 ASP A CA 1
ATOM 949 C C . ASP A 1 123 ? -5.574 14.5 -2.246 1 96.81 123 ASP A C 1
ATOM 951 O O . ASP A 1 123 ? -6.551 13.805 -2.541 1 96.81 123 ASP A O 1
ATOM 955 N N . GLU A 1 124 ? -4.629 14.789 -3.131 1 95.31 124 GLU A N 1
ATOM 956 C CA . GLU A 1 124 ? -4.727 14.469 -4.551 1 95.31 124 GLU A CA 1
ATOM 957 C C . GLU A 1 124 ? -4.629 12.961 -4.785 1 95.31 124 GLU A C 1
ATOM 959 O O . GLU A 1 124 ? -5.207 12.438 -5.742 1 95.31 124 GLU A O 1
ATOM 964 N N . MET A 1 125 ? -3.988 12.281 -3.938 1 94.88 125 MET A N 1
ATOM 965 C CA . MET A 1 125 ? -3.756 10.859 -4.164 1 94.88 125 MET A CA 1
ATOM 966 C C . MET A 1 125 ? -5.016 10.047 -3.869 1 94.88 125 MET A C 1
ATOM 968 O O . MET A 1 125 ? -5.121 8.891 -4.273 1 94.88 125 MET A O 1
ATOM 972 N N . LEU A 1 126 ? -5.945 10.625 -3.133 1 95.75 126 LEU A N 1
ATOM 973 C CA . LEU A 1 126 ? -7.09 9.859 -2.652 1 95.75 126 LEU A CA 1
ATOM 974 C C . LEU A 1 126 ? -8.18 9.789 -3.713 1 95.75 126 LEU A C 1
ATOM 976 O O . LEU A 1 126 ? -8.516 10.805 -4.336 1 95.75 126 LEU A O 1
ATOM 980 N N . PRO A 1 127 ? -8.75 8.625 -3.932 1 92.44 127 PRO A N 1
ATOM 981 C CA . PRO A 1 127 ? -10 8.547 -4.695 1 92.44 127 PRO A CA 1
ATOM 982 C C . PRO A 1 127 ? -11.188 9.125 -3.939 1 92.44 127 PRO A C 1
ATOM 984 O O . PRO A 1 127 ? -11.055 9.547 -2.789 1 92.44 127 PRO A O 1
ATOM 987 N N . SER A 1 128 ? -12.352 9.156 -4.609 1 93.81 128 SER A N 1
ATOM 988 C CA . SER A 1 128 ? -13.562 9.641 -3.957 1 93.81 128 SER A CA 1
ATOM 989 C C . SER A 1 128 ? -14.016 8.688 -2.857 1 93.81 128 SER A C 1
ATOM 991 O O . SER A 1 128 ? -13.742 7.488 -2.916 1 93.81 128 SER A O 1
ATOM 993 N N . ASP A 1 129 ? -14.781 9.188 -1.904 1 93 129 ASP A N 1
ATOM 994 C CA . ASP A 1 129 ? -15.312 8.367 -0.821 1 93 129 ASP A CA 1
ATOM 995 C C . ASP A 1 129 ? -16.219 7.258 -1.363 1 93 129 ASP A C 1
ATOM 997 O O . ASP A 1 129 ? -16.188 6.129 -0.869 1 93 129 ASP A O 1
ATOM 1001 N N . ASP A 1 130 ? -17 7.609 -2.32 1 92.25 130 ASP A N 1
ATOM 1002 C CA . ASP A 1 130 ? -17.875 6.617 -2.928 1 92.25 130 ASP A CA 1
ATOM 1003 C C . ASP A 1 130 ? -17.078 5.438 -3.48 1 92.25 130 ASP A C 1
ATOM 1005 O O . ASP A 1 130 ? -17.469 4.281 -3.297 1 92.25 130 ASP A O 1
ATOM 1009 N N . PHE A 1 131 ? -15.992 5.707 -4.098 1 92.19 131 PHE A N 1
ATOM 1010 C CA . PHE A 1 131 ? -15.141 4.664 -4.652 1 92.19 131 PHE A CA 1
ATOM 1011 C C . PHE A 1 131 ? -14.516 3.83 -3.539 1 92.19 131 PHE A C 1
ATOM 1013 O O . PHE A 1 131 ? -14.492 2.6 -3.613 1 92.19 131 PHE A O 1
ATOM 1020 N N . ILE A 1 132 ? -14.023 4.461 -2.516 1 91.69 132 ILE A N 1
ATOM 1021 C CA . ILE A 1 132 ? -13.398 3.766 -1.395 1 91.69 132 ILE A CA 1
ATOM 1022 C C . ILE A 1 132 ? -14.414 2.822 -0.747 1 91.69 132 ILE A C 1
ATOM 1024 O O . ILE A 1 132 ? -14.078 1.686 -0.404 1 91.69 132 ILE A O 1
ATOM 1028 N N . MET A 1 133 ? -15.641 3.236 -0.714 1 91.06 133 MET A N 1
ATOM 1029 C CA . MET A 1 133 ? -16.656 2.488 0.017 1 91.06 133 MET A CA 1
ATOM 1030 C C . MET A 1 133 ? -17.219 1.36 -0.839 1 91.06 133 MET A C 1
ATOM 1032 O O . MET A 1 133 ? -17.812 0.41 -0.314 1 91.06 133 MET A O 1
ATOM 1036 N N . THR A 1 134 ? -16.984 1.445 -2.145 1 90.5 134 THR A N 1
ATOM 1037 C CA . THR A 1 134 ? -17.703 0.5 -3 1 90.5 134 THR A CA 1
ATOM 1038 C C . THR A 1 134 ? -16.734 -0.513 -3.605 1 90.5 134 THR A C 1
ATOM 1040 O O . THR A 1 134 ? -17.125 -1.64 -3.918 1 90.5 134 THR A O 1
ATOM 1043 N N . ILE A 1 135 ? -15.539 -0.067 -3.691 1 89.44 135 ILE A N 1
ATOM 1044 C CA . ILE A 1 135 ? -14.594 -0.96 -4.348 1 89.44 135 ILE A CA 1
ATOM 1045 C C . ILE A 1 135 ? -14.242 -2.115 -3.414 1 89.44 135 ILE A C 1
ATOM 1047 O O . ILE A 1 135 ? -14.078 -1.92 -2.207 1 89.44 135 ILE A O 1
ATOM 1051 N N . ASP A 1 136 ? -14.219 -3.301 -3.973 1 86.81 136 ASP A N 1
ATOM 1052 C CA . ASP A 1 136 ? -13.867 -4.496 -3.213 1 86.81 136 ASP A CA 1
ATOM 1053 C C . ASP A 1 136 ? -12.352 -4.668 -3.121 1 86.81 136 ASP A C 1
ATOM 1055 O O . ASP A 1 136 ? -11.797 -5.613 -3.68 1 86.81 136 ASP A O 1
ATOM 1059 N N . SER A 1 137 ? -11.648 -3.785 -2.461 1 91.25 137 SER A N 1
ATOM 1060 C CA . SER A 1 137 ? -10.203 -3.779 -2.244 1 91.25 137 SER A CA 1
ATOM 1061 C C . SER A 1 137 ? -9.836 -2.973 -1.005 1 91.25 137 SER A C 1
ATOM 1063 O O . SER A 1 137 ? -10.492 -1.985 -0.679 1 91.25 137 SER A O 1
ATOM 1065 N N . TYR A 1 138 ? -8.789 -3.375 -0.355 1 93.94 138 TYR A N 1
ATOM 1066 C CA . TYR A 1 138 ? -8.305 -2.67 0.828 1 93.94 138 TYR A CA 1
ATOM 1067 C C . TYR A 1 138 ? -7.418 -1.495 0.438 1 93.94 138 TYR A C 1
ATOM 1069 O O . TYR A 1 138 ? -7.035 -0.691 1.291 1 93.94 138 TYR A O 1
ATOM 1077 N N . GLY A 1 139 ? -7.078 -1.382 -0.812 1 94.94 139 GLY A N 1
ATOM 1078 C CA . GLY A 1 139 ? -6.145 -0.377 -1.294 1 94.94 139 GLY A CA 1
ATOM 1079 C C . GLY A 1 139 ? -6.574 1.041 -0.973 1 94.94 139 GLY A C 1
ATOM 1080 O O . GLY A 1 139 ? -5.863 1.769 -0.276 1 94.94 139 GLY A O 1
ATOM 1081 N N . PRO A 1 140 ? -7.773 1.375 -1.402 1 94.75 140 PRO A N 1
ATOM 1082 C CA . PRO A 1 140 ? -8.242 2.74 -1.153 1 94.75 140 PRO A CA 1
ATOM 1083 C C . PRO A 1 140 ? -8.383 3.055 0.334 1 94.75 140 PRO A C 1
ATOM 1085 O O . PRO A 1 140 ? -8.102 4.18 0.759 1 94.75 140 PRO A O 1
ATOM 1088 N N . ASP A 1 141 ? -8.758 2.07 1.117 1 93.94 141 ASP A N 1
ATOM 1089 C CA . ASP A 1 141 ? -8.836 2.26 2.562 1 93.94 141 ASP A CA 1
ATOM 1090 C C . ASP A 1 141 ? -7.453 2.547 3.15 1 93.94 141 ASP A C 1
ATOM 1092 O O . ASP A 1 141 ? -7.305 3.424 4.004 1 93.94 141 ASP A O 1
ATOM 1096 N N . LEU A 1 142 ? -6.496 1.835 2.701 1 95.88 142 LEU A N 1
ATOM 1097 C CA . LEU A 1 142 ? -5.129 2.045 3.162 1 95.88 142 LEU A CA 1
ATOM 1098 C C . LEU A 1 142 ? -4.629 3.43 2.766 1 95.88 142 LEU A C 1
ATOM 1100 O O . LEU A 1 142 ? -3.936 4.094 3.543 1 95.88 142 LEU A O 1
ATOM 1104 N N . MET A 1 143 ? -5.004 3.902 1.578 1 96.38 143 MET A N 1
ATOM 1105 C CA . MET A 1 143 ? -4.602 5.234 1.133 1 96.38 143 MET A CA 1
ATOM 1106 C C . MET A 1 143 ? -5.164 6.309 2.059 1 96.38 143 MET A C 1
ATOM 1108 O O . MET A 1 143 ? -4.453 7.242 2.436 1 96.38 143 MET A O 1
ATOM 1112 N N . ALA A 1 144 ? -6.398 6.121 2.422 1 95.44 144 ALA A N 1
ATOM 1113 C CA . ALA A 1 144 ? -7.039 7.078 3.32 1 95.44 144 ALA A CA 1
ATOM 1114 C C . ALA A 1 144 ? -6.391 7.051 4.703 1 95.44 144 ALA A C 1
ATOM 1116 O O . ALA A 1 144 ? -6.145 8.102 5.301 1 95.44 144 ALA A O 1
ATOM 1117 N N . GLU A 1 145 ? -6.133 5.855 5.168 1 94.75 145 GLU A N 1
ATOM 1118 C CA . GLU A 1 145 ? -5.465 5.684 6.457 1 94.75 145 GLU A CA 1
ATOM 1119 C C . GLU A 1 145 ? -4.094 6.359 6.457 1 94.75 145 GLU A C 1
ATOM 1121 O O . GLU A 1 145 ? -3.771 7.121 7.371 1 94.75 145 GLU A O 1
ATOM 1126 N N . TYR A 1 146 ? -3.338 6.078 5.438 1 97.44 146 TYR A N 1
ATOM 1127 C CA . TYR A 1 146 ? -2.006 6.664 5.316 1 97.44 146 TYR A CA 1
ATOM 1128 C C . TYR A 1 146 ? -2.082 8.188 5.262 1 97.44 146 TYR A C 1
ATOM 1130 O O . TYR A 1 146 ? -1.327 8.875 5.949 1 97.44 146 TYR A O 1
ATOM 1138 N N . ALA A 1 147 ? -2.975 8.656 4.402 1 97.62 147 ALA A N 1
ATOM 1139 C CA . ALA A 1 147 ? -3.1 10.102 4.211 1 97.62 147 ALA A CA 1
ATOM 1140 C C . ALA A 1 147 ? -3.434 10.797 5.523 1 97.62 147 ALA A C 1
ATOM 1142 O O . ALA A 1 147 ? -2.852 11.836 5.844 1 97.62 147 ALA A O 1
ATOM 1143 N N . THR A 1 148 ? -4.305 10.203 6.246 1 95.5 148 THR A N 1
ATOM 1144 C CA . THR A 1 148 ? -4.711 10.797 7.512 1 95.5 148 THR A CA 1
ATOM 1145 C C . THR A 1 148 ? -3.549 10.805 8.5 1 95.5 148 THR A C 1
ATOM 1147 O O . THR A 1 148 ? -3.27 11.828 9.141 1 95.5 148 THR A O 1
ATOM 1150 N N . ASN A 1 149 ? -2.922 9.711 8.602 1 96.62 149 ASN A N 1
ATOM 1151 C CA . ASN A 1 149 ? -1.774 9.594 9.5 1 96.62 149 ASN A CA 1
ATOM 1152 C C . ASN A 1 149 ? -0.681 10.594 9.141 1 96.62 149 ASN A C 1
ATOM 1154 O O . ASN A 1 149 ? -0.191 11.32 10.008 1 96.62 149 ASN A O 1
ATOM 1158 N N . ALA A 1 150 ? -0.324 10.656 7.871 1 98 150 ALA A N 1
ATOM 1159 C CA . ALA A 1 150 ? 0.708 11.578 7.391 1 98 150 ALA A CA 1
ATOM 1160 C C . ALA A 1 150 ? 0.301 13.031 7.621 1 98 150 ALA A C 1
ATOM 1162 O O . ALA A 1 150 ? 1.128 13.859 8.008 1 98 150 ALA A O 1
ATOM 1163 N N . ALA A 1 151 ? -0.969 13.281 7.375 1 98.12 151 ALA A N 1
ATOM 1164 C CA . ALA A 1 151 ? -1.481 14.641 7.555 1 98.12 151 ALA A CA 1
ATOM 1165 C C . ALA A 1 151 ? -1.321 15.102 9 1 98.12 151 ALA A C 1
ATOM 1167 O O . ALA A 1 151 ? -0.915 16.234 9.25 1 98.12 151 ALA A O 1
ATOM 1168 N N . ILE A 1 152 ? -1.613 14.234 9.906 1 97.38 152 ILE A N 1
ATOM 1169 C CA . ILE A 1 152 ? -1.521 14.594 11.32 1 97.38 152 ILE A CA 1
ATOM 1170 C C . ILE A 1 152 ? -0.068 14.891 11.68 1 97.38 152 ILE A C 1
ATOM 1172 O O . ILE A 1 152 ? 0.21 15.828 12.43 1 97.38 152 ILE A O 1
ATOM 1176 N N . ILE A 1 153 ? 0.854 14.125 11.164 1 97.62 153 ILE A N 1
ATOM 1177 C CA . ILE A 1 153 ? 2.273 14.367 11.398 1 97.62 153 ILE A CA 1
ATOM 1178 C C . ILE A 1 153 ? 2.643 15.773 10.914 1 97.62 153 ILE A C 1
ATOM 1180 O O . ILE A 1 153 ? 3.236 16.547 11.656 1 97.62 153 ILE A O 1
ATOM 1184 N N . VAL A 1 154 ? 2.238 16.094 9.703 1 98.12 154 VAL A N 1
ATOM 1185 C CA . VAL A 1 154 ? 2.611 17.344 9.039 1 98.12 154 VAL A CA 1
ATOM 1186 C C . VAL A 1 154 ? 2.004 18.531 9.781 1 98.12 154 VAL A C 1
ATOM 1188 O O . VAL A 1 154 ? 2.707 19.484 10.125 1 98.12 154 VAL A O 1
ATOM 1191 N N . VAL A 1 155 ? 0.738 18.406 10.094 1 98.31 155 VAL A N 1
ATOM 1192 C CA . VAL A 1 155 ? 0.007 19.531 10.672 1 98.31 155 VAL A CA 1
ATOM 1193 C C . VAL A 1 155 ? 0.437 19.734 12.125 1 98.31 155 VAL A C 1
ATOM 1195 O O . VAL A 1 155 ? 0.604 20.875 12.578 1 98.31 155 VAL A O 1
ATOM 1198 N N . SER A 1 156 ? 0.64 18.672 12.789 1 97.62 156 SER A N 1
ATOM 1199 C CA . SER A 1 156 ? 1.098 18.781 14.172 1 97.62 156 SER A CA 1
ATOM 1200 C C . SER A 1 156 ? 2.5 19.375 14.234 1 97.62 156 SER A C 1
ATOM 1202 O O . SER A 1 156 ? 2.791 20.203 15.109 1 97.62 156 SER A O 1
ATOM 1204 N N . ALA A 1 157 ? 3.361 19.031 13.352 1 96.94 157 ALA A N 1
ATOM 1205 C CA . ALA A 1 157 ? 4.699 19.609 13.297 1 96.94 157 ALA A CA 1
ATOM 1206 C C . ALA A 1 157 ? 4.633 21.109 13.07 1 96.94 157 ALA A C 1
ATOM 1208 O O . ALA A 1 157 ? 5.352 21.875 13.719 1 96.94 157 ALA A O 1
ATOM 1209 N N . PHE A 1 158 ? 3.785 21.484 12.211 1 98 158 PHE A N 1
ATOM 1210 C CA . PHE A 1 158 ? 3.627 22.906 11.922 1 98 158 PHE A CA 1
ATOM 1211 C C . PHE A 1 158 ? 3.062 23.656 13.133 1 98 158 PHE A C 1
ATOM 1213 O O . PHE A 1 158 ? 3.518 24.75 13.469 1 98 158 PHE A O 1
ATOM 1220 N N . ALA A 1 159 ? 2.107 23.031 13.758 1 97.81 159 ALA A N 1
ATOM 1221 C CA . ALA A 1 159 ? 1.539 23.609 14.969 1 97.81 159 ALA A CA 1
ATOM 1222 C C . ALA A 1 159 ? 2.613 23.812 16.031 1 97.81 159 ALA A C 1
ATOM 1224 O O . ALA A 1 159 ? 2.672 24.875 16.656 1 97.81 159 ALA A O 1
ATOM 1225 N N . LEU A 1 160 ? 3.441 22.844 16.188 1 96.31 160 LEU A N 1
ATOM 1226 C CA . LEU A 1 160 ? 4.508 22.922 17.188 1 96.31 160 LEU A CA 1
ATOM 1227 C C . LEU A 1 160 ? 5.496 24.016 16.828 1 96.31 160 LEU A C 1
ATOM 1229 O O . LEU A 1 160 ? 6.004 24.703 17.719 1 96.31 160 LEU A O 1
ATOM 1233 N N . ASP A 1 161 ? 5.75 24.234 15.594 1 95.25 161 ASP A N 1
ATOM 1234 C CA . ASP A 1 161 ? 6.605 25.328 15.141 1 95.25 161 ASP A CA 1
ATOM 1235 C C . ASP A 1 161 ? 5.984 26.672 15.484 1 95.25 161 ASP A C 1
ATOM 1237 O O . ASP A 1 161 ? 6.68 27.578 15.961 1 95.25 161 ASP A O 1
ATOM 1241 N N . ILE A 1 162 ? 4.715 26.797 15.227 1 96.25 162 ILE A N 1
ATOM 1242 C CA . ILE A 1 162 ? 4.008 28.047 15.531 1 96.25 162 ILE A CA 1
ATOM 1243 C C . ILE A 1 162 ? 4.062 28.312 17.031 1 96.25 162 ILE A C 1
ATOM 1245 O O . ILE A 1 162 ? 4.359 29.438 17.453 1 96.25 162 ILE A O 1
ATOM 1249 N N . MET A 1 163 ? 3.836 27.266 17.75 1 94.31 163 MET A N 1
ATOM 1250 C CA . MET A 1 163 ? 3.82 27.406 19.203 1 94.31 163 MET A CA 1
ATOM 1251 C C . MET A 1 163 ? 5.203 27.781 19.719 1 94.31 163 MET A C 1
ATOM 1253 O O . MET A 1 163 ? 5.324 28.594 20.641 1 94.31 163 MET A O 1
ATOM 1257 N N . ALA A 1 164 ? 6.203 27.219 19.172 1 91.56 164 ALA A N 1
ATOM 1258 C CA . ALA A 1 164 ? 7.566 27.547 19.578 1 91.56 164 ALA A CA 1
ATOM 1259 C C . ALA A 1 164 ? 7.871 29.031 19.297 1 91.56 164 ALA A C 1
ATOM 1261 O O . ALA A 1 164 ? 8.43 29.719 20.156 1 91.56 164 ALA A O 1
ATOM 1262 N N . HIS A 1 165 ? 7.461 29.484 18.156 1 91.06 165 HIS A N 1
ATOM 1263 C CA . HIS A 1 165 ? 7.66 30.891 17.797 1 91.06 165 HIS A CA 1
ATOM 1264 C C . HIS A 1 165 ? 6.883 31.812 18.734 1 91.06 165 HIS A C 1
ATOM 1266 O O . HIS A 1 165 ? 7.402 32.844 19.172 1 91.06 165 HIS A O 1
ATOM 1272 N N . TYR A 1 166 ? 5.703 31.453 19 1 90.88 166 TYR A N 1
ATOM 1273 C CA . TYR A 1 166 ? 4.852 32.219 19.906 1 90.88 166 TYR A CA 1
ATOM 1274 C C . TYR A 1 166 ? 5.453 32.312 21.297 1 90.88 166 TYR A C 1
ATOM 1276 O O . TYR A 1 166 ? 5.508 33.375 21.906 1 90.88 166 TYR A O 1
ATOM 1284 N N . ASP A 1 167 ? 5.891 31.188 21.766 1 87.31 167 ASP A N 1
ATOM 1285 C CA . ASP A 1 167 ? 6.465 31.109 23.094 1 87.31 167 ASP A CA 1
ATOM 1286 C C . ASP A 1 167 ? 7.715 31.984 23.219 1 87.31 167 ASP A C 1
ATOM 1288 O O . ASP A 1 167 ? 7.828 32.781 24.141 1 87.31 167 ASP A O 1
ATOM 1292 N N . GLU A 1 168 ? 8.625 31.906 22.328 1 84.44 168 GLU A N 1
ATOM 1293 C CA . GLU A 1 168 ? 9.883 32.656 22.344 1 84.44 168 GLU A CA 1
ATOM 1294 C C . GLU A 1 168 ? 9.633 34.156 22.25 1 84.44 168 GLU A C 1
ATOM 1296 O O . GLU A 1 168 ? 10.359 34.938 22.844 1 84.44 168 GLU A O 1
ATOM 1301 N N . SER A 1 169 ? 8.555 34.5 21.625 1 83.81 169 SER A N 1
ATOM 1302 C CA . SER A 1 169 ? 8.328 35.906 21.297 1 83.81 169 SER A CA 1
ATOM 1303 C C . SER A 1 169 ? 7.445 36.562 22.344 1 83.81 169 SER A C 1
ATOM 1305 O O . SER A 1 169 ? 7.594 37.75 22.609 1 83.81 169 SER A O 1
ATOM 1307 N N . PHE A 1 170 ? 6.555 35.781 22.906 1 83.06 170 PHE A N 1
ATOM 1308 C CA . PHE A 1 170 ? 5.504 36.5 23.609 1 83.06 170 PHE A CA 1
ATOM 1309 C C . PHE A 1 170 ? 5.316 35.969 25.016 1 83.06 170 PHE A C 1
ATOM 1311 O O . PHE A 1 170 ? 4.598 36.562 25.828 1 83.06 170 PHE A O 1
ATOM 1318 N N . ILE A 1 171 ? 5.898 34.812 25.266 1 76.12 171 ILE A N 1
ATOM 1319 C CA . ILE A 1 171 ? 5.797 34.281 26.625 1 76.12 171 ILE A CA 1
ATOM 1320 C C . ILE A 1 171 ? 7.105 34.531 27.375 1 76.12 171 ILE A C 1
ATOM 1322 O O . ILE A 1 171 ? 8.125 33.906 27.062 1 76.12 171 ILE A O 1
ATOM 1326 N N . GLN A 1 172 ? 7.242 35.562 28.188 1 66.25 172 GLN A N 1
ATOM 1327 C CA . GLN A 1 172 ? 8.492 36.031 28.781 1 66.25 172 GLN A CA 1
ATOM 1328 C C . GLN A 1 172 ? 8.711 35.406 30.156 1 66.25 172 GLN A C 1
ATOM 1330 O O . GLN A 1 172 ? 9.852 35.25 30.594 1 66.25 172 GLN A O 1
ATOM 1335 N N . THR A 1 173 ? 7.59 35.25 30.844 1 68.06 173 THR A N 1
ATOM 1336 C CA . THR A 1 173 ? 7.852 34.781 32.188 1 68.06 173 THR A CA 1
ATOM 1337 C C . THR A 1 173 ? 7.137 33.438 32.438 1 68.06 173 THR A C 1
ATOM 1339 O O . THR A 1 173 ? 6.152 33.125 31.766 1 68.06 173 THR A O 1
ATOM 1342 N N . GLY A 1 174 ? 7.699 32.625 33.188 1 63.94 174 GLY A N 1
ATOM 1343 C CA . GLY A 1 174 ? 7.117 31.359 33.594 1 63.94 174 GLY A CA 1
ATOM 1344 C C . GLY A 1 174 ? 5.797 31.516 34.312 1 63.94 174 GLY A C 1
ATOM 1345 O O . GLY A 1 174 ? 5.023 30.562 34.438 1 63.94 174 GLY A O 1
ATOM 1346 N N . LYS A 1 175 ? 5.5 32.688 34.844 1 66.62 175 LYS A N 1
ATOM 1347 C CA . LYS A 1 175 ? 4.281 32.938 35.625 1 66.62 175 LYS A CA 1
ATOM 1348 C C . LYS A 1 175 ? 3.115 33.312 34.719 1 66.62 175 LYS A C 1
ATOM 1350 O O . LYS A 1 175 ? 1.981 33.438 35.156 1 66.62 175 LYS A O 1
ATOM 1355 N N . ASP A 1 176 ? 3.363 33.312 33.562 1 71.88 176 ASP A N 1
ATOM 1356 C CA . ASP A 1 176 ? 2.322 33.625 32.594 1 71.88 176 ASP A CA 1
ATOM 1357 C C . ASP A 1 176 ? 1.315 32.469 32.469 1 71.88 176 ASP A C 1
ATOM 1359 O O . ASP A 1 176 ? 1.693 31.312 32.25 1 71.88 176 ASP A O 1
ATOM 1363 N N . LYS A 1 177 ? 0.045 32.656 32.906 1 70.88 177 LYS A N 1
ATOM 1364 C CA . LYS A 1 177 ? -1.025 31.656 32.906 1 70.88 177 LYS A CA 1
ATOM 1365 C C . LYS A 1 177 ? -1.165 30.984 31.562 1 70.88 177 LYS A C 1
ATOM 1367 O O . LYS A 1 177 ? -1.644 29.844 31.469 1 70.88 177 LYS A O 1
ATOM 1372 N N . ARG A 1 178 ? -0.694 31.609 30.562 1 74.69 178 ARG A N 1
ATOM 1373 C CA . ARG A 1 178 ? -0.779 31.031 29.219 1 74.69 178 ARG A CA 1
ATOM 1374 C C . ARG A 1 178 ? 0.199 29.875 29.062 1 74.69 178 ARG A C 1
ATOM 1376 O O . ARG A 1 178 ? 0.022 29.031 28.188 1 74.69 178 ARG A O 1
ATOM 1383 N N . LYS A 1 179 ? 1.093 29.812 29.938 1 80.25 179 LYS A N 1
ATOM 1384 C CA . LYS A 1 179 ? 2.158 28.812 29.812 1 80.25 179 LYS A CA 1
ATOM 1385 C C . LYS A 1 179 ? 1.638 27.406 30.094 1 80.25 179 LYS A C 1
ATOM 1387 O O . LYS A 1 179 ? 2.045 26.453 29.438 1 80.25 179 LYS A O 1
ATOM 1392 N N . ALA A 1 180 ? 0.771 27.406 31.156 1 78.81 180 ALA A N 1
ATOM 1393 C CA . ALA A 1 180 ? 0.203 26.094 31.453 1 78.81 180 ALA A CA 1
ATOM 1394 C C . ALA A 1 180 ? -0.603 25.562 30.266 1 78.81 180 ALA A C 1
ATOM 1396 O O . ALA A 1 180 ? -0.438 24.422 29.859 1 78.81 180 ALA A O 1
ATOM 1397 N N . MET A 1 181 ? -1.48 26.375 29.656 1 79.12 181 MET A N 1
ATOM 1398 C CA . MET A 1 181 ? -2.275 26 28.484 1 79.12 181 MET A CA 1
ATOM 1399 C C . MET A 1 181 ? -1.376 25.672 27.312 1 79.12 181 MET A C 1
ATOM 1401 O O . MET A 1 181 ? -1.616 24.688 26.594 1 79.12 181 MET A O 1
ATOM 1405 N N . PHE A 1 182 ? -0.4 26.453 27.203 1 85.31 182 PHE A N 1
ATOM 1406 C CA . PHE A 1 182 ? 0.586 26.234 26.141 1 85.31 182 PHE A CA 1
ATOM 1407 C C . PHE A 1 182 ? 1.208 24.859 26.25 1 85.31 182 PHE A C 1
ATOM 1409 O O . PHE A 1 182 ? 1.253 24.109 25.281 1 85.31 182 PHE A O 1
ATOM 1416 N N . ARG A 1 183 ? 1.59 24.469 27.469 1 87 183 ARG A N 1
ATOM 1417 C CA . ARG A 1 183 ? 2.271 23.188 27.672 1 87 183 ARG A CA 1
ATOM 1418 C C . ARG A 1 183 ? 1.33 22.016 27.438 1 87 183 ARG A C 1
ATOM 1420 O O . ARG A 1 183 ? 1.729 21.016 26.859 1 87 183 ARG A O 1
ATOM 1427 N N . ASP A 1 184 ? 0.113 22.172 27.828 1 86.44 184 ASP A N 1
ATOM 1428 C CA . ASP A 1 184 ? -0.869 21.109 27.641 1 86.44 184 ASP A CA 1
ATOM 1429 C C . ASP A 1 184 ? -1.108 20.828 26.156 1 86.44 184 ASP A C 1
ATOM 1431 O O . ASP A 1 184 ? -1.075 19.672 25.734 1 86.44 184 ASP A O 1
ATOM 1435 N N . PHE A 1 185 ? -1.241 21.859 25.453 1 88.88 185 PHE A N 1
ATOM 1436 C CA . PHE A 1 185 ? -1.579 21.656 24.047 1 88.88 185 PHE A CA 1
ATOM 1437 C C . PHE A 1 185 ? -0.337 21.312 23.234 1 88.88 185 PHE A C 1
ATOM 1439 O O . PHE A 1 185 ? -0.422 20.578 22.234 1 88.88 185 PHE A O 1
ATOM 1446 N N . GLN A 1 186 ? 0.772 21.859 23.672 1 93.25 186 GLN A N 1
ATOM 1447 C CA . GLN A 1 186 ? 2.023 21.391 23.078 1 93.25 186 GLN A CA 1
ATOM 1448 C C . GLN A 1 186 ? 2.184 19.891 23.234 1 93.25 186 GLN A C 1
ATOM 1450 O O . GLN A 1 186 ? 2.545 19.188 22.281 1 93.25 186 GLN A O 1
ATOM 1455 N N . GLY A 1 187 ? 1.865 19.438 24.391 1 93.81 187 GLY A N 1
ATOM 1456 C CA . GLY A 1 187 ? 1.919 18 24.641 1 93.81 187 GLY A CA 1
ATOM 1457 C C . GLY A 1 187 ? 0.953 17.219 23.781 1 93.81 187 GLY A C 1
ATOM 1458 O O . GLY A 1 187 ? 1.292 16.141 23.297 1 93.81 187 GLY A O 1
ATOM 1459 N N . ALA A 1 188 ? -0.231 17.734 23.578 1 92.88 188 ALA A N 1
ATOM 1460 C CA . ALA A 1 188 ? -1.245 17.062 22.766 1 92.88 188 ALA A CA 1
ATOM 1461 C C . ALA A 1 188 ? -0.792 16.922 21.312 1 92.88 188 ALA A C 1
ATOM 1463 O O . ALA A 1 188 ? -0.939 15.852 20.703 1 92.88 188 ALA A O 1
ATOM 1464 N N . TYR A 1 189 ? -0.245 18.016 20.766 1 95.88 189 TYR A N 1
ATOM 1465 C CA . TYR A 1 189 ? 0.275 17.969 19.406 1 95.88 189 TYR A CA 1
ATOM 1466 C C . TYR A 1 189 ? 1.426 16.984 19.297 1 95.88 189 TYR A C 1
ATOM 1468 O O . TYR A 1 189 ? 1.495 16.203 18.344 1 95.88 189 TYR A O 1
ATOM 1476 N N . GLN A 1 190 ? 2.256 17.016 20.312 1 96.56 190 GLN A N 1
ATOM 1477 C CA . GLN A 1 190 ? 3.416 16.141 20.312 1 96.56 190 GLN A CA 1
ATOM 1478 C C . GLN A 1 190 ? 2.992 14.672 20.406 1 96.56 190 GLN A C 1
ATOM 1480 O O . GLN A 1 190 ? 3.527 13.82 19.688 1 96.56 190 GLN A O 1
ATOM 1485 N N . GLU A 1 191 ? 2.107 14.43 21.219 1 94.75 191 GLU A N 1
ATOM 1486 C CA . GLU A 1 191 ? 1.628 13.062 21.391 1 94.75 191 GLU A CA 1
ATOM 1487 C C . GLU A 1 191 ? 0.993 12.547 20.109 1 94.75 191 GLU A C 1
ATOM 1489 O O . GLU A 1 191 ? 1.25 11.406 19.688 1 94.75 191 GLU A O 1
ATOM 1494 N N . ALA A 1 192 ? 0.162 13.336 19.516 1 94.44 192 ALA A N 1
ATOM 1495 C CA . ALA A 1 192 ? -0.47 12.953 18.266 1 94.44 192 ALA A CA 1
ATOM 1496 C C . ALA A 1 192 ? 0.576 12.688 17.188 1 94.44 192 ALA A C 1
ATOM 1498 O O . ALA A 1 192 ? 0.483 11.703 16.438 1 94.44 192 ALA A O 1
ATOM 1499 N N . GLN A 1 193 ? 1.525 13.547 17.141 1 95.88 193 GLN A N 1
ATOM 1500 C CA . GLN A 1 193 ? 2.59 13.383 16.172 1 95.88 193 GLN A CA 1
ATOM 1501 C C . GLN A 1 193 ? 3.373 12.094 16.406 1 95.88 193 GLN A C 1
ATOM 1503 O O . GLN A 1 193 ? 3.635 11.336 15.477 1 95.88 193 GLN A O 1
ATOM 1508 N N . ASP A 1 194 ? 3.754 11.867 17.625 1 95.19 194 ASP A N 1
ATOM 1509 C CA . ASP A 1 194 ? 4.547 10.695 17.969 1 95.19 194 ASP A CA 1
ATOM 1510 C C . ASP A 1 194 ? 3.795 9.406 17.641 1 95.19 194 ASP A C 1
ATOM 1512 O O . ASP A 1 194 ? 4.383 8.453 17.125 1 95.19 194 ASP A O 1
ATOM 1516 N N . GLU A 1 195 ? 2.547 9.422 17.969 1 94.12 195 GLU A N 1
ATOM 1517 C CA . GLU A 1 195 ? 1.732 8.25 17.672 1 94.12 195 GLU A CA 1
ATOM 1518 C C . GLU A 1 195 ? 1.682 7.988 16.172 1 94.12 195 GLU A C 1
ATOM 1520 O O . GLU A 1 195 ? 1.858 6.848 15.719 1 94.12 195 GLU A O 1
ATOM 1525 N N . CYS A 1 196 ? 1.483 9.023 15.445 1 95.69 196 CYS A N 1
ATOM 1526 C CA . CYS A 1 196 ? 1.39 8.875 13.992 1 95.69 196 CYS A CA 1
ATOM 1527 C C . CYS A 1 196 ? 2.746 8.531 13.391 1 95.69 196 CYS A C 1
ATOM 1529 O O . CYS A 1 196 ? 2.824 7.801 12.406 1 95.69 196 CYS A O 1
ATOM 1531 N N . LEU A 1 197 ? 3.816 9.055 14.016 1 95.75 197 LEU A N 1
ATOM 1532 C CA . LEU A 1 197 ? 5.152 8.695 13.562 1 95.75 197 LEU A CA 1
ATOM 1533 C C . LEU A 1 197 ? 5.422 7.211 13.789 1 95.75 197 LEU A C 1
ATOM 1535 O O . LEU A 1 197 ? 6.012 6.547 12.93 1 95.75 197 LEU A O 1
ATOM 1539 N N . SER A 1 198 ? 4.961 6.727 14.867 1 94.31 198 SER A N 1
ATOM 1540 C CA . SER A 1 198 ? 5.105 5.301 15.156 1 94.31 198 SER A CA 1
ATOM 1541 C C . SER A 1 198 ? 4.363 4.453 14.133 1 94.31 198 SER A C 1
ATOM 1543 O O . SER A 1 198 ? 4.902 3.461 13.633 1 94.31 198 SER A O 1
ATOM 1545 N N . ARG A 1 199 ? 3.227 4.832 13.742 1 93.56 199 ARG A N 1
ATOM 1546 C CA . ARG A 1 199 ? 2.441 4.117 12.742 1 93.56 199 ARG A CA 1
ATOM 1547 C C . ARG A 1 199 ? 3.082 4.223 11.359 1 93.56 199 ARG A C 1
ATOM 1549 O O . ARG A 1 199 ? 2.988 3.297 10.555 1 93.56 199 ARG A O 1
ATOM 1556 N N . SER A 1 200 ? 3.734 5.348 11.148 1 94 200 SER A N 1
ATOM 1557 C CA . SER A 1 200 ? 4.348 5.598 9.852 1 94 200 SER A CA 1
ATOM 1558 C C . SER A 1 200 ? 5.461 4.598 9.562 1 94 200 SER A C 1
ATOM 1560 O O . SER A 1 200 ? 5.73 4.273 8.406 1 94 200 SER A O 1
ATOM 1562 N N . GLU A 1 201 ? 6.066 4.074 10.602 1 91.5 201 GLU A N 1
ATOM 1563 C CA . GLU A 1 201 ? 7.09 3.049 10.43 1 91.5 201 GLU A CA 1
ATOM 1564 C C . GLU A 1 201 ? 6.5 1.778 9.82 1 91.5 201 GLU A C 1
ATOM 1566 O O . GLU A 1 201 ? 7.117 1.149 8.961 1 91.5 201 GLU A O 1
ATOM 1571 N N . GLY A 1 202 ? 5.32 1.464 10.297 1 92.75 202 GLY A N 1
ATOM 1572 C CA . GLY A 1 202 ? 4.617 0.33 9.711 1 92.75 202 GLY A CA 1
ATOM 1573 C C . GLY A 1 202 ? 4.27 0.527 8.25 1 92.75 202 GLY A C 1
ATOM 1574 O O . GLY A 1 202 ? 4.41 -0.396 7.445 1 92.75 202 GLY A O 1
ATOM 1575 N N . HIS A 1 203 ? 3.881 1.713 7.902 1 94.25 203 HIS A N 1
ATOM 1576 C CA . HIS A 1 203 ? 3.568 2.029 6.512 1 94.25 203 HIS A CA 1
ATOM 1577 C C . HIS A 1 203 ? 4.812 1.948 5.637 1 94.25 203 HIS A C 1
ATOM 1579 O O . HIS A 1 203 ? 4.742 1.476 4.5 1 94.25 203 HIS A O 1
ATOM 1585 N N . GLU A 1 204 ? 5.898 2.432 6.184 1 93.75 204 GLU A N 1
ATOM 1586 C CA . GLU A 1 204 ? 7.145 2.377 5.43 1 93.75 204 GLU A CA 1
ATOM 1587 C C . GLU A 1 204 ? 7.539 0.937 5.113 1 93.75 204 GLU A C 1
ATOM 1589 O O . GLU A 1 204 ? 7.945 0.63 3.988 1 93.75 204 GLU A O 1
ATOM 1594 N N . PHE A 1 205 ? 7.426 0.094 6.074 1 94.31 205 PHE A N 1
ATOM 1595 C CA . PHE A 1 205 ? 7.711 -1.322 5.875 1 94.31 205 PHE A CA 1
ATOM 1596 C C . PHE A 1 205 ? 6.793 -1.916 4.812 1 94.31 205 PHE A C 1
ATOM 1598 O O . PHE A 1 205 ? 7.254 -2.605 3.902 1 94.31 205 PHE A O 1
ATOM 1605 N N . LEU A 1 206 ? 5.566 -1.629 4.961 1 96.06 206 LEU A N 1
ATOM 1606 C CA . LEU A 1 206 ? 4.562 -2.129 4.027 1 96.06 206 LEU A CA 1
ATOM 1607 C C . LEU A 1 206 ? 4.891 -1.713 2.598 1 96.06 206 LEU A C 1
ATOM 1609 O O . LEU A 1 206 ? 4.926 -2.551 1.694 1 96.06 206 LEU A O 1
ATOM 1613 N N . ILE A 1 207 ? 5.141 -0.461 2.35 1 95.19 207 ILE A N 1
ATOM 1614 C CA . ILE A 1 207 ? 5.406 0.081 1.021 1 95.19 207 ILE A CA 1
ATOM 1615 C C . ILE A 1 207 ? 6.668 -0.559 0.446 1 95.19 207 ILE A C 1
ATOM 1617 O O . ILE A 1 207 ? 6.703 -0.918 -0.733 1 95.19 207 ILE A O 1
ATOM 1621 N N . LYS A 1 208 ? 7.621 -0.74 1.262 1 95.69 208 LYS A N 1
ATOM 1622 C CA . LYS A 1 208 ? 8.867 -1.364 0.839 1 95.69 208 LYS A CA 1
ATOM 1623 C C . LYS A 1 208 ? 8.641 -2.797 0.368 1 95.69 208 LYS A C 1
ATOM 1625 O O . LYS A 1 208 ? 9.141 -3.199 -0.684 1 95.69 208 LYS A O 1
ATOM 1630 N N . GLU A 1 209 ? 7.941 -3.529 1.185 1 96.62 209 GLU A N 1
ATOM 1631 C CA . GLU A 1 209 ? 7.688 -4.93 0.86 1 96.62 209 GLU A CA 1
ATOM 1632 C C . GLU A 1 209 ? 6.836 -5.059 -0.399 1 96.62 209 GLU A C 1
ATOM 1634 O O . GLU A 1 209 ? 7.141 -5.871 -1.278 1 96.62 209 GLU A O 1
ATOM 1639 N N . LEU A 1 210 ? 5.812 -4.262 -0.522 1 96.75 210 LEU A N 1
ATOM 1640 C CA . LEU A 1 210 ? 4.945 -4.301 -1.695 1 96.75 210 LEU A CA 1
ATOM 1641 C C . LEU A 1 210 ? 5.719 -3.914 -2.953 1 96.75 210 LEU A C 1
ATOM 1643 O O . LEU A 1 210 ? 5.551 -4.535 -4.004 1 96.75 210 LEU A O 1
ATOM 1647 N N . THR A 1 211 ? 6.547 -2.918 -2.82 1 96.19 211 THR A N 1
ATOM 1648 C CA . THR A 1 211 ? 7.352 -2.486 -3.957 1 96.19 211 THR A CA 1
ATOM 1649 C C . THR A 1 211 ? 8.297 -3.6 -4.402 1 96.19 211 THR A C 1
ATOM 1651 O O . THR A 1 211 ? 8.453 -3.844 -5.602 1 96.19 211 THR A O 1
ATOM 1654 N N . SER A 1 212 ? 8.906 -4.215 -3.471 1 96.31 212 SER A N 1
ATOM 1655 C CA . SER A 1 212 ? 9.82 -5.316 -3.768 1 96.31 212 SER A CA 1
ATOM 1656 C C . SER A 1 212 ? 9.094 -6.461 -4.465 1 96.31 212 SER A C 1
ATOM 1658 O O . SER A 1 212 ? 9.578 -6.988 -5.469 1 96.31 212 SER A O 1
ATOM 1660 N N . ALA A 1 213 ? 7.992 -6.832 -3.92 1 96.62 213 ALA A N 1
ATOM 1661 C CA . ALA A 1 213 ? 7.203 -7.914 -4.508 1 96.62 213 ALA A CA 1
ATOM 1662 C C . ALA A 1 213 ? 6.738 -7.547 -5.914 1 96.62 213 ALA A C 1
ATOM 1664 O O . ALA A 1 213 ? 6.746 -8.391 -6.816 1 96.62 213 ALA A O 1
ATOM 1665 N N . GLN A 1 214 ? 6.375 -6.305 -6.074 1 95.69 214 GLN A N 1
ATOM 1666 C CA . GLN A 1 214 ? 5.914 -5.836 -7.375 1 95.69 214 GLN A CA 1
ATOM 1667 C C . GLN A 1 214 ? 7.027 -5.906 -8.414 1 95.69 214 GLN A C 1
ATOM 1669 O O . GLN A 1 214 ? 6.793 -6.305 -9.562 1 95.69 214 GLN A O 1
ATOM 1674 N N . ARG A 1 215 ? 8.18 -5.531 -8.062 1 95.06 215 ARG A N 1
ATOM 1675 C CA . ARG A 1 215 ? 9.32 -5.613 -8.969 1 95.06 215 ARG A CA 1
ATOM 1676 C C . ARG A 1 215 ? 9.586 -7.055 -9.391 1 95.06 215 ARG A C 1
ATOM 1678 O O . ARG A 1 215 ? 9.859 -7.328 -10.562 1 95.06 215 ARG A O 1
ATOM 1685 N N . ALA A 1 216 ? 9.547 -7.93 -8.438 1 95.5 216 ALA A N 1
ATOM 1686 C CA . ALA A 1 216 ? 9.75 -9.344 -8.727 1 95.5 216 ALA A CA 1
ATOM 1687 C C . ALA A 1 216 ? 8.695 -9.867 -9.703 1 95.5 216 ALA A C 1
ATOM 1689 O O . ALA A 1 216 ? 9.016 -10.578 -10.648 1 95.5 216 ALA A O 1
ATOM 1690 N N . LEU A 1 217 ? 7.453 -9.508 -9.461 1 96.06 217 LEU A N 1
ATOM 1691 C CA . LEU A 1 217 ? 6.363 -9.922 -10.336 1 96.06 217 LEU A CA 1
ATOM 1692 C C . LEU A 1 217 ? 6.555 -9.375 -11.742 1 96.06 217 LEU A C 1
ATOM 1694 O O . LEU A 1 217 ? 6.418 -10.117 -12.727 1 96.06 217 LEU A O 1
ATOM 1698 N N . LYS A 1 218 ? 6.906 -8.125 -11.844 1 94.62 218 LYS A N 1
ATOM 1699 C CA . LYS A 1 218 ? 7.098 -7.492 -13.141 1 94.62 218 LYS A CA 1
ATOM 1700 C C . LYS A 1 218 ? 8.25 -8.141 -13.906 1 94.62 218 LYS A C 1
ATOM 1702 O O . LYS A 1 218 ? 8.18 -8.312 -15.125 1 94.62 218 LYS A O 1
ATOM 1707 N N . LYS A 1 219 ? 9.281 -8.43 -13.188 1 94 219 LYS A N 1
ATOM 1708 C CA . LYS A 1 219 ? 10.414 -9.109 -13.805 1 94 219 LYS A CA 1
ATOM 1709 C C . LYS A 1 219 ? 10 -10.453 -14.391 1 94 219 LYS A C 1
ATOM 1711 O O . LYS A 1 219 ? 10.406 -10.812 -15.5 1 94 219 LYS A O 1
ATOM 1716 N N . LEU A 1 220 ? 9.211 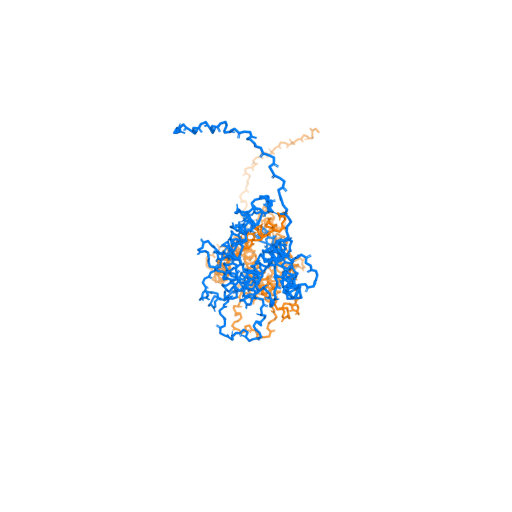-11.141 -13.68 1 93.69 220 LEU A N 1
ATOM 1717 C CA . LEU A 1 220 ? 8.734 -12.438 -14.141 1 93.69 220 LEU A CA 1
ATOM 1718 C C . LEU A 1 220 ? 7.875 -12.297 -15.391 1 93.69 220 LEU A C 1
ATOM 1720 O O . LEU A 1 220 ? 7.996 -13.086 -16.328 1 93.69 220 LEU A O 1
ATOM 1724 N N . LEU A 1 221 ? 7.062 -11.281 -15.422 1 91.44 221 LEU A N 1
ATOM 1725 C CA . LEU A 1 221 ? 6.113 -11.102 -16.516 1 91.44 221 LEU A CA 1
ATOM 1726 C C . LEU A 1 221 ? 6.82 -10.609 -17.766 1 91.44 221 LEU A C 1
ATOM 1728 O O . LEU A 1 221 ? 6.289 -10.734 -18.875 1 91.44 221 LEU A O 1
ATOM 1732 N N . LYS A 1 222 ? 7.926 -10.016 -17.609 1 88.12 222 LYS A N 1
ATOM 1733 C CA . LYS A 1 222 ? 8.672 -9.508 -18.75 1 88.12 222 LYS A CA 1
ATOM 1734 C C . LYS A 1 222 ? 9.547 -10.602 -19.359 1 88.12 222 LYS A C 1
ATOM 1736 O O . LYS A 1 222 ? 9.961 -10.5 -20.516 1 88.12 222 LYS A O 1
ATOM 1741 N N . GLU A 1 223 ? 9.93 -11.547 -18.562 1 74.12 223 GLU A N 1
ATOM 1742 C CA . GLU A 1 223 ? 10.805 -12.602 -19.078 1 74.12 223 GLU A CA 1
ATOM 1743 C C . GLU A 1 223 ? 10.039 -13.57 -19.969 1 74.12 223 GLU A C 1
ATOM 1745 O O . GLU A 1 223 ? 8.977 -14.062 -19.578 1 74.12 223 GLU A O 1
ATOM 1750 N N . PRO A 1 224 ? 10.484 -13.797 -21.344 1 62.69 224 PRO A N 1
ATOM 1751 C CA . PRO A 1 224 ? 9.883 -14.727 -22.297 1 62.69 224 PRO A CA 1
ATOM 1752 C C . PRO A 1 224 ? 10.023 -16.188 -21.859 1 62.69 224 PRO A C 1
ATOM 1754 O O . PRO A 1 224 ? 10.969 -16.531 -21.141 1 62.69 224 PRO A O 1
ATOM 1757 N N . MET B 1 1 ? 44.594 -27.922 -28.234 1 20.69 1 MET B N 1
ATOM 1758 C CA . MET B 1 1 ? 44.875 -27.641 -29.641 1 20.69 1 MET B CA 1
ATOM 1759 C C . MET B 1 1 ? 43.844 -28.312 -30.547 1 20.69 1 MET B C 1
ATOM 1761 O O . MET B 1 1 ? 44 -28.312 -31.781 1 20.69 1 MET B O 1
ATOM 1765 N N . THR B 1 2 ? 42.688 -29.172 -29.922 1 22.95 2 THR B N 1
ATOM 1766 C CA . THR B 1 2 ? 42.312 -30.578 -30.109 1 22.95 2 THR B CA 1
ATOM 1767 C C . THR B 1 2 ? 41.438 -30.75 -31.344 1 22.95 2 THR B C 1
ATOM 1769 O O . THR B 1 2 ? 40.5 -29.984 -31.562 1 22.95 2 THR B O 1
ATOM 1772 N N . ASN B 1 3 ? 41.875 -31.406 -32.375 1 20.58 3 ASN B N 1
ATOM 1773 C CA . ASN B 1 3 ? 41.594 -31.516 -33.812 1 20.58 3 ASN B CA 1
ATOM 1774 C C . ASN B 1 3 ? 40.156 -32.031 -34.062 1 20.58 3 ASN B C 1
ATOM 1776 O O . ASN B 1 3 ? 39.781 -33.062 -33.531 1 20.58 3 ASN B O 1
ATOM 1780 N N . VAL B 1 4 ? 39.188 -31.047 -34.344 1 20.95 4 VAL B N 1
ATOM 1781 C CA . VAL B 1 4 ? 37.75 -30.938 -34.625 1 20.95 4 VAL B CA 1
ATOM 1782 C C . VAL B 1 4 ? 37.438 -31.797 -35.844 1 20.95 4 VAL B C 1
ATOM 1784 O O . VAL B 1 4 ? 37.844 -31.484 -36.969 1 20.95 4 VAL B O 1
ATOM 1787 N N . HIS B 1 5 ? 37.688 -33.219 -35.531 1 21.36 5 HIS B N 1
ATOM 1788 C CA . HIS B 1 5 ? 37.688 -34.156 -36.656 1 21.36 5 HIS B CA 1
ATOM 1789 C C . HIS B 1 5 ? 36.438 -33.969 -37.531 1 21.36 5 HIS B C 1
ATOM 1791 O O . HIS B 1 5 ? 35.344 -33.656 -37 1 21.36 5 HIS B O 1
ATOM 1797 N N . PRO B 1 6 ? 36.344 -34.031 -38.906 1 23.53 6 PRO B N 1
ATOM 1798 C CA . PRO B 1 6 ? 35.562 -33.625 -40.062 1 23.53 6 PRO B CA 1
ATOM 1799 C C . PRO B 1 6 ? 34.312 -34.5 -40.281 1 23.53 6 PRO B C 1
ATOM 1801 O O . PRO B 1 6 ? 34.25 -35.625 -39.781 1 23.53 6 PRO B O 1
ATOM 1804 N N . PHE B 1 7 ? 33.125 -34.031 -40.625 1 20.38 7 PHE B N 1
ATOM 1805 C CA . PHE B 1 7 ? 31.703 -34.375 -40.812 1 20.38 7 PHE B CA 1
ATOM 1806 C C . PHE B 1 7 ? 31.547 -35.5 -41.812 1 20.38 7 PHE B C 1
ATOM 1808 O O . PHE B 1 7 ? 31.844 -35.312 -43 1 20.38 7 PHE B O 1
ATOM 1815 N N . PRO B 1 8 ? 31.672 -36.812 -41.344 1 23.36 8 PRO B N 1
ATOM 1816 C CA . PRO B 1 8 ? 31.734 -37.781 -42.438 1 23.36 8 PRO B CA 1
ATOM 1817 C C . PRO B 1 8 ? 30.469 -37.719 -43.312 1 23.36 8 PRO B C 1
ATOM 1819 O O . PRO B 1 8 ? 29.391 -37.375 -42.844 1 23.36 8 PRO B O 1
ATOM 1822 N N . LYS B 1 9 ? 30.5 -37.844 -44.625 1 26.11 9 LYS B N 1
ATOM 1823 C CA . LYS B 1 9 ? 29.656 -37.75 -45.812 1 26.11 9 LYS B CA 1
ATOM 1824 C C . LYS B 1 9 ? 28.484 -38.719 -45.75 1 26.11 9 LYS B C 1
ATOM 1826 O O . LYS B 1 9 ? 28.531 -39.719 -45.062 1 26.11 9 LYS B O 1
ATOM 1831 N N . GLU B 1 10 ? 27.438 -38.688 -46.656 1 22.03 10 GLU B N 1
ATOM 1832 C CA . GLU B 1 10 ? 26.016 -38.875 -46.938 1 22.03 10 GLU B CA 1
ATOM 1833 C C . GLU B 1 10 ? 25.719 -40.344 -47.281 1 22.03 10 GLU B C 1
ATOM 1835 O O . GLU B 1 10 ? 24.578 -40.719 -47.531 1 22.03 10 GLU B O 1
ATOM 1840 N N . ARG B 1 11 ? 26.172 -41.5 -46.75 1 28.92 11 ARG B N 1
ATOM 1841 C CA . ARG B 1 11 ? 25.922 -42.531 -47.781 1 28.92 11 ARG B CA 1
ATOM 1842 C C . ARG B 1 11 ? 24.422 -42.781 -47.938 1 28.92 11 ARG B C 1
ATOM 1844 O O . ARG B 1 11 ? 23.656 -42.688 -47 1 28.92 11 ARG B O 1
ATOM 1851 N N . ILE B 1 12 ? 23.672 -43 -49.219 1 25.88 12 ILE B N 1
ATOM 1852 C CA . ILE B 1 12 ? 22.422 -43.094 -49.938 1 25.88 12 ILE B CA 1
ATOM 1853 C C . ILE B 1 12 ? 21.672 -44.344 -49.5 1 25.88 12 ILE B C 1
ATOM 1855 O O . ILE B 1 12 ? 20.594 -44.656 -50.031 1 25.88 12 ILE B O 1
ATOM 1859 N N . GLY B 1 13 ? 22.062 -45.219 -48.625 1 21.41 13 GLY B N 1
ATOM 1860 C CA . GLY B 1 13 ? 21.719 -46.625 -48.875 1 21.41 13 GLY B CA 1
ATOM 1861 C C . GLY B 1 13 ? 20.234 -46.906 -48.75 1 21.41 13 GLY B C 1
ATOM 1862 O O . GLY B 1 13 ? 19.484 -46.062 -48.219 1 21.41 13 GLY B O 1
ATOM 1863 N N . LYS B 1 14 ? 19.719 -48.281 -48.781 1 28.17 14 LYS B N 1
ATOM 1864 C CA . LYS B 1 14 ? 18.641 -49.219 -49.094 1 28.17 14 LYS B CA 1
ATOM 1865 C C . LYS B 1 14 ? 17.484 -49.062 -48.125 1 28.17 14 LYS B C 1
ATOM 1867 O O . LYS B 1 14 ? 17.688 -48.875 -46.938 1 28.17 14 LYS B O 1
ATOM 1872 N N . SER B 1 15 ? 16.125 -49.031 -48.625 1 24.81 15 SER B N 1
ATOM 1873 C CA . SER B 1 15 ? 14.75 -48.656 -48.281 1 24.81 15 SER B CA 1
ATOM 1874 C C . SER B 1 15 ? 14.117 -49.688 -47.344 1 24.81 15 SER B C 1
ATOM 1876 O O . SER B 1 15 ? 13.602 -50.719 -47.781 1 24.81 15 SER B O 1
ATOM 1878 N N . ALA B 1 16 ? 14.742 -50.344 -46.406 1 27.59 16 ALA B N 1
ATOM 1879 C CA . ALA B 1 16 ? 14.086 -51.5 -45.812 1 27.59 16 ALA B CA 1
ATOM 1880 C C . ALA B 1 16 ? 12.727 -51.125 -45.219 1 27.59 16 ALA B C 1
ATOM 1882 O O . ALA B 1 16 ? 12.594 -50.094 -44.562 1 27.59 16 ALA B O 1
ATOM 1883 N N . LYS B 1 17 ? 11.57 -51.688 -45.719 1 30 17 LYS B N 1
ATOM 1884 C CA . LYS B 1 17 ? 10.141 -51.875 -45.469 1 30 17 LYS B CA 1
ATOM 1885 C C . LYS B 1 17 ? 9.852 -52.25 -44.031 1 30 17 LYS B C 1
ATOM 1887 O O . LYS B 1 17 ? 9.992 -53.406 -43.656 1 30 17 LYS B O 1
ATOM 1892 N N . ALA B 1 18 ? 10.305 -51.594 -43.031 1 26.97 18 ALA B N 1
ATOM 1893 C CA . ALA B 1 18 ? 10.117 -52 -41.656 1 26.97 18 ALA B CA 1
ATOM 1894 C C . ALA B 1 18 ? 8.641 -52.219 -41.344 1 26.97 18 ALA B C 1
ATOM 1896 O O . ALA B 1 18 ? 7.793 -51.406 -41.75 1 26.97 18 ALA B O 1
ATOM 1897 N N . ASN B 1 19 ? 8.219 -53.469 -41.031 1 26.03 19 ASN B N 1
ATOM 1898 C CA . ASN B 1 19 ? 7.004 -54.125 -40.531 1 26.03 19 ASN B CA 1
ATOM 1899 C C . ASN B 1 19 ? 6.328 -53.281 -39.438 1 26.03 19 ASN B C 1
ATOM 1901 O O . ASN B 1 19 ? 6.984 -52.812 -38.5 1 26.03 19 ASN B O 1
ATOM 1905 N N . ARG B 1 20 ? 5.082 -52.75 -39.719 1 29.44 20 ARG B N 1
ATOM 1906 C CA . ARG B 1 20 ? 4.078 -51.938 -39 1 29.44 20 ARG B CA 1
ATOM 1907 C C . ARG B 1 20 ? 3.693 -52.594 -37.688 1 29.44 20 ARG B C 1
ATOM 1909 O O . ARG B 1 20 ? 2.824 -53.469 -37.656 1 29.44 20 ARG B O 1
ATOM 1916 N N . LYS B 1 21 ? 4.617 -53.094 -36.906 1 32.84 21 LYS B N 1
ATOM 1917 C CA . LYS B 1 21 ? 4.25 -53.719 -35.656 1 32.84 21 LYS B CA 1
ATOM 1918 C C . LYS B 1 21 ? 3.164 -52.938 -34.938 1 32.84 21 LYS B C 1
ATOM 1920 O O . LYS B 1 21 ? 2.971 -51.75 -35.188 1 32.84 21 LYS B O 1
ATOM 1925 N N . GLU B 1 22 ? 2.543 -53.625 -33.781 1 28.05 22 GLU B N 1
ATOM 1926 C CA . GLU B 1 22 ? 1.477 -53.656 -32.781 1 28.05 22 GLU B CA 1
ATOM 1927 C C . GLU B 1 22 ? 1.472 -52.375 -31.969 1 28.05 22 GLU B C 1
ATOM 1929 O O . GLU B 1 22 ? 2.217 -52.25 -30.984 1 28.05 22 GLU B O 1
ATOM 1934 N N . ARG B 1 23 ? 1.503 -51.281 -32.5 1 31.5 23 ARG B N 1
ATOM 1935 C CA . ARG B 1 23 ? 1.536 -50.188 -31.531 1 31.5 23 ARG B CA 1
ATOM 1936 C C . ARG B 1 23 ? 0.254 -50.125 -30.703 1 31.5 23 ARG B C 1
ATOM 1938 O O . ARG B 1 23 ? -0.834 -49.938 -31.25 1 31.5 23 ARG B O 1
ATOM 1945 N N . GLY B 1 24 ? 0.025 -51.031 -29.609 1 30.12 24 GLY B N 1
ATOM 1946 C CA . GLY B 1 24 ? -1.002 -51.062 -28.578 1 30.12 24 GLY B CA 1
ATOM 1947 C C . GLY B 1 24 ? -1.434 -49.688 -28.141 1 30.12 24 GLY B C 1
ATOM 1948 O O . GLY B 1 24 ? -0.89 -49.125 -27.172 1 30.12 24 GLY B O 1
ATOM 1949 N N . LEU B 1 25 ? -1.579 -48.75 -29.047 1 30.94 25 LEU B N 1
ATOM 1950 C CA . LEU B 1 25 ? -2.248 -47.469 -28.75 1 30.94 25 LEU B CA 1
ATOM 1951 C C . LEU B 1 25 ? -3.682 -47.719 -28.281 1 30.94 25 LEU B C 1
ATOM 1953 O O . LEU B 1 25 ? -4.582 -46.938 -28.609 1 30.94 25 LEU B O 1
ATOM 1957 N N . ALA B 1 26 ? -4.363 -48.906 -28.062 1 32.78 26 ALA B N 1
ATOM 1958 C CA . ALA B 1 26 ? -5.707 -49.406 -27.812 1 32.78 26 ALA B CA 1
ATOM 1959 C C . ALA B 1 26 ? -6.438 -48.562 -26.781 1 32.78 26 ALA B C 1
ATOM 1961 O O . ALA B 1 26 ? -5.828 -48.062 -25.828 1 32.78 26 ALA B O 1
ATOM 1962 N N . GLY B 1 27 ? -7.945 -48.094 -26.922 1 32.28 27 GLY B N 1
ATOM 1963 C CA . GLY B 1 27 ? -8.836 -47.062 -27.406 1 32.28 27 GLY B CA 1
ATOM 1964 C C . GLY B 1 27 ? -9.398 -46.188 -26.312 1 32.28 27 GLY B C 1
ATOM 1965 O O . GLY B 1 27 ? -10.289 -45.375 -26.547 1 32.28 27 GLY B O 1
ATOM 1966 N N . GLY B 1 28 ? -9.734 -46.656 -25.125 1 35.38 28 GLY B N 1
ATOM 1967 C CA . GLY B 1 28 ? -10.461 -45.812 -24.203 1 35.38 28 GLY B CA 1
ATOM 1968 C C . GLY B 1 28 ? -9.797 -44.5 -23.953 1 35.38 28 GLY B C 1
ATOM 1969 O O . GLY B 1 28 ? -8.656 -44.281 -24.359 1 35.38 28 GLY B O 1
ATOM 1970 N N . TYR B 1 29 ? -10.516 -43.156 -23.5 1 39.03 29 TYR B N 1
ATOM 1971 C CA . TYR B 1 29 ? -9.844 -41.875 -23.688 1 39.03 29 TYR B CA 1
ATOM 1972 C C . TYR B 1 29 ? -8.367 -42 -23.328 1 39.03 29 TYR B C 1
ATOM 1974 O O . TYR B 1 29 ? -8.016 -42.312 -22.188 1 39.03 29 TYR B O 1
ATOM 1982 N N . PRO B 1 30 ? -7.387 -42.594 -24.016 1 41.56 30 PRO B N 1
ATOM 1983 C CA . PRO B 1 30 ? -6.051 -42.969 -23.562 1 41.56 30 PRO B CA 1
ATOM 1984 C C . PRO B 1 30 ? -5.398 -41.906 -22.688 1 41.56 30 PRO B C 1
ATOM 1986 O O . PRO B 1 30 ? -5.227 -40.75 -23.141 1 41.56 30 PRO B O 1
ATOM 1989 N N . ALA B 1 31 ? -5.906 -41.656 -21.391 1 51.09 31 ALA B N 1
ATOM 1990 C CA . ALA B 1 31 ? -5.078 -41 -20.406 1 51.09 31 ALA B CA 1
ATOM 1991 C C . ALA B 1 31 ? -3.6 -41.062 -20.781 1 51.09 31 ALA B C 1
ATOM 1993 O O . ALA B 1 31 ? -3.082 -42.156 -21.078 1 51.09 31 ALA B O 1
ATOM 1994 N N . PHE B 1 32 ? -3.227 -40.156 -21.656 1 67.62 32 PHE B N 1
ATOM 1995 C CA . PHE B 1 32 ? -1.793 -40.125 -21.922 1 67.62 32 PHE B CA 1
ATOM 1996 C C . PHE B 1 32 ? -1.006 -40 -20.625 1 67.62 32 PHE B C 1
ATOM 1998 O O . PHE B 1 32 ? -1.106 -39 -19.922 1 67.62 32 PHE B O 1
ATOM 2005 N N . HIS B 1 33 ? -0.795 -41.219 -20.094 1 85.75 33 HIS B N 1
ATOM 2006 C CA . HIS B 1 33 ? 0.026 -41.312 -18.891 1 85.75 33 HIS B CA 1
ATOM 2007 C C . HIS B 1 33 ? 1.512 -41.312 -19.25 1 85.75 33 HIS B C 1
ATOM 2009 O O . HIS B 1 33 ? 1.927 -41.969 -20.203 1 85.75 33 HIS B O 1
ATOM 2015 N N . LEU B 1 34 ? 2.156 -40.438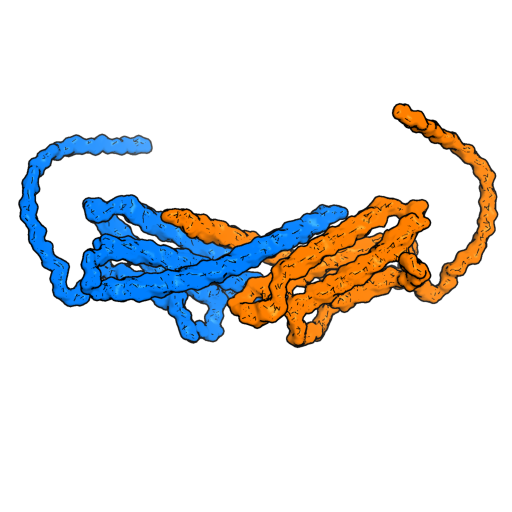 -18.609 1 89.38 34 LEU B N 1
ATOM 2016 C CA . LEU B 1 34 ? 3.613 -40.438 -18.688 1 89.38 34 LEU B CA 1
ATOM 2017 C C . LEU B 1 34 ? 4.223 -41 -17.406 1 89.38 34 LEU B C 1
ATOM 2019 O O . LEU B 1 34 ? 3.674 -40.812 -16.328 1 89.38 34 LEU B O 1
ATOM 2023 N N . PRO B 1 35 ? 5.199 -41.844 -17.625 1 89.81 35 PRO B N 1
ATOM 2024 C CA . PRO B 1 35 ? 5.859 -42.344 -16.422 1 89.81 35 PRO B CA 1
ATOM 2025 C C . PRO B 1 35 ? 6.578 -41.25 -15.641 1 89.81 35 PRO B C 1
ATOM 2027 O O . PRO B 1 35 ? 7.254 -40.406 -16.234 1 89.81 35 PRO B O 1
ATOM 2030 N N . ASP B 1 36 ? 6.402 -41.219 -14.336 1 86 36 ASP B N 1
ATOM 2031 C CA . ASP B 1 36 ? 7.176 -40.281 -13.492 1 86 36 ASP B CA 1
ATOM 2032 C C . ASP B 1 36 ? 8.562 -40.875 -13.203 1 86 36 ASP B C 1
ATOM 2034 O O . ASP B 1 36 ? 8.992 -41.812 -13.844 1 86 36 ASP B O 1
ATOM 2038 N N . ILE B 1 37 ? 9.258 -40.219 -12.305 1 84.5 37 ILE B N 1
ATOM 2039 C CA . ILE B 1 37 ? 10.633 -40.594 -12.008 1 84.5 37 ILE B CA 1
ATOM 2040 C C . ILE B 1 37 ? 10.672 -42 -11.438 1 84.5 37 ILE B C 1
ATOM 2042 O O . ILE B 1 37 ? 11.703 -42.688 -11.516 1 84.5 37 ILE B O 1
ATOM 2046 N N . HIS B 1 38 ? 9.547 -42.5 -10.875 1 89.25 38 HIS B N 1
ATOM 2047 C CA . HIS B 1 38 ? 9.461 -43.844 -10.32 1 89.25 38 HIS B CA 1
ATOM 2048 C C . HIS B 1 38 ? 8.758 -44.781 -11.289 1 89.25 38 HIS B C 1
ATOM 2050 O O . HIS B 1 38 ? 8.398 -45.906 -10.906 1 89.25 38 HIS B O 1
ATOM 2056 N N . ASN B 1 39 ? 8.477 -44.344 -12.375 1 88.12 39 ASN B N 1
ATOM 2057 C CA . ASN B 1 39 ? 7.859 -45.125 -13.445 1 88.12 39 ASN B CA 1
ATOM 2058 C C . ASN B 1 39 ? 6.379 -45.375 -13.172 1 88.12 39 ASN B C 1
ATOM 2060 O O . ASN B 1 39 ? 5.816 -46.375 -13.633 1 88.12 39 ASN B O 1
ATOM 2064 N N . GLU B 1 40 ? 5.855 -44.531 -12.297 1 91.44 40 GLU B N 1
ATOM 2065 C CA . GLU B 1 40 ? 4.414 -44.594 -12.078 1 91.44 40 GLU B CA 1
ATOM 2066 C C . GLU B 1 40 ? 3.67 -43.75 -13.109 1 91.44 40 GLU B C 1
ATOM 2068 O O . GLU B 1 40 ? 4.094 -42.625 -13.438 1 91.44 40 GLU B O 1
ATOM 2073 N N . PRO B 1 41 ? 2.654 -44.344 -13.633 1 92.38 41 PRO B N 1
ATOM 2074 C CA . PRO B 1 41 ? 1.916 -43.594 -14.656 1 92.38 41 PRO B CA 1
ATOM 2075 C C . PRO B 1 41 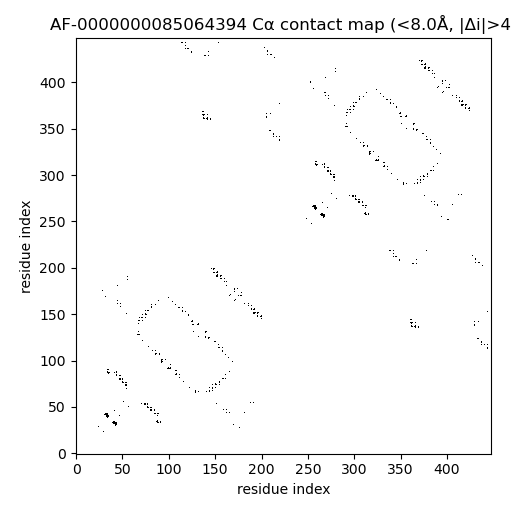? 1.225 -42.375 -14.102 1 92.38 41 PRO B C 1
ATOM 2077 O O . PRO B 1 41 ? 0.523 -42.438 -13.094 1 92.38 41 PRO B O 1
ATOM 2080 N N . VAL B 1 42 ? 1.458 -41.188 -14.719 1 92.12 42 VAL B N 1
ATOM 2081 C CA . VAL B 1 42 ? 0.873 -39.906 -14.32 1 92.12 42 VAL B CA 1
ATOM 2082 C C . VAL B 1 42 ? 0.126 -39.312 -15.5 1 92.12 42 VAL B C 1
ATOM 2084 O O . VAL B 1 42 ? 0.651 -39.25 -16.609 1 92.12 42 VAL B O 1
ATOM 2087 N N . ASP B 1 43 ? -1.159 -38.906 -15.234 1 92.25 43 ASP B N 1
ATOM 2088 C CA . ASP B 1 43 ? -1.9 -38.094 -16.203 1 92.25 43 ASP B CA 1
ATOM 2089 C C . ASP B 1 43 ? -1.612 -36.625 -16.016 1 92.25 43 ASP B C 1
ATOM 2091 O O . ASP B 1 43 ? -2.227 -35.969 -15.164 1 92.25 43 ASP B O 1
ATOM 2095 N N . VAL B 1 44 ? -0.738 -36.125 -16.844 1 93.06 44 VAL B N 1
ATOM 2096 C CA . VAL B 1 44 ? -0.224 -34.75 -16.672 1 93.06 44 VAL B CA 1
ATOM 2097 C C . VAL B 1 44 ? -1.36 -33.75 -16.828 1 93.06 44 VAL B C 1
ATOM 2099 O O . VAL B 1 44 ? -1.461 -32.781 -16.062 1 93.06 44 VAL B O 1
ATOM 2102 N N . LEU B 1 45 ? -2.229 -33.906 -17.781 1 91.88 45 LEU B N 1
ATOM 2103 C CA . LEU B 1 45 ? -3.338 -32.969 -17.984 1 91.88 45 LEU B CA 1
ATOM 2104 C C . LEU B 1 45 ? -4.254 -32.938 -16.766 1 91.88 45 LEU B C 1
ATOM 2106 O O . LEU B 1 45 ? -4.633 -31.875 -16.297 1 91.88 45 LEU B O 1
ATOM 2110 N N . MET B 1 46 ? -4.566 -34.062 -16.25 1 91.69 46 MET B N 1
ATOM 2111 C CA . MET B 1 46 ? -5.422 -34.156 -15.07 1 91.69 46 MET B CA 1
ATOM 2112 C C . MET B 1 46 ? -4.742 -33.5 -13.859 1 91.69 46 MET B C 1
ATOM 2114 O O . MET B 1 46 ? -5.398 -32.875 -13.047 1 91.69 46 MET B O 1
ATOM 2118 N N . ALA B 1 47 ? -3.461 -33.719 -13.711 1 94.25 47 ALA B N 1
ATOM 2119 C CA . ALA B 1 47 ? -2.707 -33.094 -12.617 1 94.25 47 ALA B CA 1
ATOM 2120 C C . ALA B 1 47 ? -2.797 -31.578 -12.68 1 94.25 47 ALA B C 1
ATOM 2122 O O . ALA B 1 47 ? -2.965 -30.922 -11.648 1 94.25 47 ALA B O 1
ATOM 2123 N N . VAL B 1 48 ? -2.713 -31.062 -13.906 1 95.44 48 VAL B N 1
ATOM 2124 C CA . VAL B 1 48 ? -2.789 -29.625 -14.094 1 95.44 48 VAL B CA 1
ATOM 2125 C C . VAL B 1 48 ? -4.195 -29.125 -13.758 1 95.44 48 VAL B C 1
ATOM 2127 O O . VAL B 1 48 ? -4.359 -28.078 -13.133 1 95.44 48 VAL B O 1
ATOM 2130 N N . ILE B 1 49 ? -5.168 -29.859 -14.172 1 91.38 49 ILE B N 1
ATOM 2131 C CA . ILE B 1 49 ? -6.559 -29.531 -13.891 1 91.38 49 ILE B CA 1
ATOM 2132 C C . ILE B 1 49 ? -6.801 -29.531 -12.383 1 91.38 49 ILE B C 1
ATOM 2134 O O . ILE B 1 49 ? -7.398 -28.609 -11.836 1 91.38 49 ILE B O 1
ATOM 2138 N N . GLN B 1 50 ? -6.281 -30.516 -11.703 1 91.94 50 GLN B N 1
ATOM 2139 C CA . GLN B 1 50 ? -6.438 -30.641 -10.258 1 91.94 50 GLN B CA 1
ATOM 2140 C C . GLN B 1 50 ? -5.727 -29.5 -9.531 1 91.94 50 GLN B C 1
ATOM 2142 O O . GLN B 1 50 ? -6.234 -28.984 -8.531 1 91.94 50 GLN B O 1
ATOM 2147 N N . ALA B 1 51 ? -4.594 -29.141 -10.031 1 95.38 51 ALA B N 1
ATOM 2148 C CA . ALA B 1 51 ? -3.873 -28.016 -9.445 1 95.38 51 ALA B CA 1
ATOM 2149 C C . ALA B 1 51 ? -4.715 -26.734 -9.5 1 95.38 51 ALA B C 1
ATOM 2151 O O . ALA B 1 51 ? -4.777 -25.984 -8.531 1 95.38 51 ALA B O 1
ATOM 2152 N N . GLY B 1 52 ? -5.34 -26.516 -10.648 1 93.81 52 GLY B N 1
ATOM 2153 C CA . GLY B 1 52 ? -6.211 -25.359 -10.781 1 93.81 52 GLY B CA 1
ATOM 2154 C C . GLY B 1 52 ? -7.379 -25.375 -9.812 1 93.81 52 GLY B C 1
ATOM 2155 O O . GLY B 1 52 ? -7.805 -24.328 -9.328 1 93.81 52 GLY B O 1
ATOM 2156 N N . GLY B 1 53 ? -7.887 -26.5 -9.57 1 90.12 53 GLY B N 1
ATOM 2157 C CA . GLY B 1 53 ? -9 -26.656 -8.648 1 90.12 53 GLY B CA 1
ATOM 2158 C C . GLY B 1 53 ? -8.68 -26.188 -7.238 1 90.12 53 GLY B C 1
ATOM 2159 O O . GLY B 1 53 ? -9.578 -25.906 -6.449 1 90.12 53 GLY B O 1
ATOM 2160 N N . LEU B 1 54 ? -7.438 -26.094 -6.965 1 90.88 54 LEU B N 1
ATOM 2161 C CA . LEU B 1 54 ? -7.012 -25.719 -5.621 1 90.88 54 LEU B CA 1
ATOM 2162 C C . LEU B 1 54 ? -7.199 -24.219 -5.398 1 90.88 54 LEU B C 1
ATOM 2164 O O . LEU B 1 54 ? -7.41 -23.781 -4.27 1 90.88 54 LEU B O 1
ATOM 2168 N N . TYR B 1 55 ? -7.121 -23.406 -6.492 1 89.75 55 TYR B N 1
ATOM 2169 C CA . TYR B 1 55 ? -7.109 -21.984 -6.211 1 89.75 55 TYR B CA 1
ATOM 2170 C C . TYR B 1 55 ? -7.949 -21.219 -7.227 1 89.75 55 TYR B C 1
ATOM 2172 O O . TYR B 1 55 ? -8.25 -20.047 -7.027 1 89.75 55 TYR B O 1
ATOM 2180 N N . LEU B 1 56 ? -8.312 -21.781 -8.461 1 88 56 LEU B N 1
ATOM 2181 C CA . LEU B 1 56 ? -9.125 -21.078 -9.453 1 88 56 LEU B CA 1
ATOM 2182 C C . LEU B 1 56 ? -10.586 -21.047 -9.031 1 88 56 LEU B C 1
ATOM 2184 O O . LEU B 1 56 ? -11.344 -20.188 -9.477 1 88 56 LEU B O 1
ATOM 2188 N N . THR B 1 57 ? -11.117 -22.156 -8.484 1 62.84 57 THR B N 1
ATOM 2189 C CA . THR B 1 57 ? -12.539 -22.219 -8.164 1 62.84 57 THR B CA 1
ATOM 2190 C C . THR B 1 57 ? -12.938 -21.078 -7.242 1 62.84 57 THR B C 1
ATOM 2192 O O . THR B 1 57 ? -12.32 -20.875 -6.195 1 62.84 57 THR B O 1
ATOM 2195 N N . PRO B 1 58 ? -13.578 -20.094 -7.961 1 53.62 58 PRO B N 1
ATOM 2196 C CA . PRO B 1 58 ? -14.211 -19.141 -7.039 1 53.62 58 PRO B CA 1
ATOM 2197 C C . PRO B 1 58 ? -14.82 -19.812 -5.812 1 53.62 58 PRO B C 1
ATOM 2199 O O . PRO B 1 58 ? -15.57 -20.781 -5.945 1 53.62 58 PRO B O 1
ATOM 2202 N N . THR B 1 59 ? -14.125 -20.281 -4.945 1 44.31 59 THR B N 1
ATOM 2203 C CA . THR B 1 59 ? -14.93 -21 -3.961 1 44.31 59 THR B CA 1
ATOM 2204 C C . THR B 1 59 ? -16.297 -20.344 -3.801 1 44.31 59 THR B C 1
ATOM 2206 O O . THR B 1 59 ? -16.391 -19.156 -3.529 1 44.31 59 THR B O 1
ATOM 2209 N N . ALA B 1 60 ? -17.172 -20.578 -4.652 1 43.69 60 ALA B N 1
ATOM 2210 C CA . ALA B 1 60 ? -18.5 -20.141 -4.238 1 43.69 60 ALA B CA 1
ATOM 2211 C C . ALA B 1 60 ? -18.531 -19.797 -2.75 1 43.69 60 ALA B C 1
ATOM 2213 O O . ALA B 1 60 ? -19.203 -18.859 -2.332 1 43.69 60 ALA B O 1
ATOM 2214 N N . GLU B 1 61 ? -18.141 -20.75 -1.883 1 45.69 61 GLU B N 1
ATOM 2215 C CA . GLU B 1 61 ? -18.312 -20.641 -0.437 1 45.69 61 GLU B CA 1
ATOM 2216 C C . GLU B 1 61 ? -16.969 -20.391 0.26 1 45.69 61 GLU B C 1
ATOM 2218 O O . GLU B 1 61 ? -16.25 -21.344 0.574 1 45.69 61 GLU B O 1
ATOM 2223 N N . ARG B 1 62 ? -16.109 -19.469 -0.281 1 51.09 62 ARG B N 1
ATOM 2224 C CA . ARG B 1 62 ? -15.07 -19.234 0.706 1 51.09 62 ARG B CA 1
ATOM 2225 C C . ARG B 1 62 ? -15.609 -19.391 2.125 1 51.09 62 ARG B C 1
ATOM 2227 O O . ARG B 1 62 ? -16.562 -18.703 2.506 1 51.09 62 ARG B O 1
ATOM 2234 N N . PRO B 1 63 ? -15.125 -20.484 2.621 1 57.47 63 PRO B N 1
ATOM 2235 C CA . PRO B 1 63 ? -15.672 -20.609 3.975 1 57.47 63 PRO B CA 1
ATOM 2236 C C . PRO B 1 63 ? -15.531 -19.328 4.789 1 57.47 63 PRO B C 1
ATOM 2238 O O . PRO B 1 63 ? -14.547 -18.594 4.633 1 57.47 63 PRO B O 1
ATOM 2241 N N . ALA B 1 64 ? -16.562 -18.984 5.242 1 59.16 64 ALA B N 1
ATOM 2242 C CA . ALA B 1 64 ? -16.656 -17.828 6.117 1 59.16 64 ALA B CA 1
ATOM 2243 C C . ALA B 1 64 ? -15.469 -17.766 7.078 1 59.16 64 ALA B C 1
ATOM 2245 O O . ALA B 1 64 ? -15.062 -16.688 7.516 1 59.16 64 ALA B O 1
ATOM 2246 N N . ASP B 1 65 ? -14.844 -19.031 7.137 1 66.56 65 ASP B N 1
ATOM 2247 C CA . ASP B 1 65 ? -13.812 -19.109 8.164 1 66.56 65 ASP B CA 1
ATOM 2248 C C . ASP B 1 65 ? -12.414 -19 7.559 1 66.56 65 ASP B C 1
ATOM 2250 O O . ASP B 1 65 ? -11.422 -19.281 8.227 1 66.56 65 ASP B O 1
ATOM 2254 N N . ASP B 1 66 ? -12.344 -18.516 6.285 1 80.19 66 ASP B N 1
ATOM 2255 C CA . ASP B 1 66 ? -11.016 -18.438 5.691 1 80.19 66 ASP B CA 1
ATOM 2256 C C . ASP B 1 66 ? -10.203 -17.312 6.32 1 80.19 66 ASP B C 1
ATOM 2258 O O . ASP B 1 66 ? -10.719 -16.203 6.547 1 80.19 66 ASP B O 1
ATOM 2262 N N . LEU B 1 67 ? -8.969 -17.828 6.645 1 87.94 67 LEU B N 1
ATOM 2263 C CA . LEU B 1 67 ? -7.996 -16.844 7.098 1 87.94 67 LEU B CA 1
ATOM 2264 C C . LEU B 1 67 ? -7.512 -15.977 5.938 1 87.94 67 LEU B C 1
ATOM 2266 O O . LEU B 1 67 ? -7.691 -16.328 4.773 1 87.94 67 LEU B O 1
ATOM 2270 N N . PRO B 1 68 ? -6.98 -14.898 6.199 1 87.88 68 PRO B N 1
ATOM 2271 C CA . PRO B 1 68 ? -6.559 -13.945 5.164 1 87.88 68 PRO B CA 1
ATOM 2272 C C . PRO B 1 68 ? -5.59 -14.562 4.156 1 87.88 68 PRO B C 1
ATOM 2274 O O . PRO B 1 68 ? -5.637 -14.234 2.969 1 87.88 68 PRO B O 1
ATOM 2277 N N . THR B 1 69 ? -4.75 -15.539 4.582 1 92.5 69 THR B N 1
ATOM 2278 C CA . THR B 1 69 ? -3.705 -16.031 3.695 1 92.5 69 THR B CA 1
ATOM 2279 C C . THR B 1 69 ? -4.094 -17.391 3.102 1 92.5 69 THR B C 1
ATOM 2281 O O . THR B 1 69 ? -3.324 -17.984 2.342 1 92.5 69 THR B O 1
ATOM 2284 N N . THR B 1 70 ? -5.301 -17.828 3.379 1 92.19 70 THR B N 1
ATOM 2285 C CA . THR B 1 70 ? -5.711 -19.172 2.988 1 92.19 70 THR B CA 1
ATOM 2286 C C . THR B 1 70 ? -5.641 -19.344 1.473 1 92.19 70 THR B C 1
ATOM 2288 O O . THR B 1 70 ? -5.137 -20.344 0.977 1 92.19 70 THR B O 1
ATOM 2291 N N . HIS B 1 71 ? -6.137 -18.391 0.788 1 92.25 71 HIS B N 1
ATOM 2292 C CA . HIS B 1 71 ? -6.141 -18.5 -0.667 1 92.25 71 HIS B CA 1
ATOM 2293 C C . HIS B 1 71 ? -4.719 -18.516 -1.222 1 92.25 71 HIS B C 1
ATOM 2295 O O . HIS B 1 71 ? -4.426 -19.25 -2.17 1 92.25 71 HIS B O 1
ATOM 2301 N N . LEU B 1 72 ? -3.879 -17.766 -0.633 1 95 72 LEU B N 1
ATOM 2302 C CA . LEU B 1 72 ? -2.477 -17.797 -1.033 1 95 72 LEU B CA 1
ATOM 2303 C C . LEU B 1 72 ? -1.87 -19.172 -0.817 1 95 72 LEU B C 1
ATOM 2305 O O . LEU B 1 72 ? -1.188 -19.703 -1.699 1 95 72 LEU B O 1
ATOM 2309 N N . LEU B 1 73 ? -2.162 -19.75 0.297 1 94.25 73 LEU B N 1
ATOM 2310 C CA . LEU B 1 73 ? -1.612 -21.062 0.622 1 94.25 73 LEU B CA 1
ATOM 2311 C C . LEU B 1 73 ? -2.119 -22.125 -0.354 1 94.25 73 LEU B C 1
ATOM 2313 O O . LEU B 1 73 ? -1.352 -22.984 -0.8 1 94.25 73 LEU B O 1
ATOM 2317 N N . ARG B 1 74 ? -3.35 -21.984 -0.696 1 93.81 74 ARG B N 1
ATOM 2318 C CA . ARG B 1 74 ? -3.893 -22.906 -1.697 1 93.81 74 ARG B CA 1
ATOM 2319 C C . ARG B 1 74 ? -3.205 -22.719 -3.045 1 93.81 74 ARG B C 1
ATOM 2321 O O . ARG B 1 74 ? -2.988 -23.672 -3.779 1 93.81 74 ARG B O 1
ATOM 2328 N N . THR B 1 75 ? -2.912 -21.5 -3.332 1 96.44 75 THR B N 1
ATOM 2329 C CA . THR B 1 75 ? -2.234 -21.203 -4.59 1 96.44 75 THR B CA 1
ATOM 2330 C C . THR B 1 75 ? -0.812 -21.766 -4.578 1 96.44 75 THR B C 1
ATOM 2332 O O . THR B 1 75 ? -0.326 -22.25 -5.598 1 96.44 75 THR B O 1
ATOM 2335 N N . ILE B 1 76 ? -0.171 -21.703 -3.465 1 97.19 76 ILE B N 1
ATOM 2336 C CA . ILE B 1 76 ? 1.154 -22.297 -3.314 1 97.19 76 ILE B CA 1
ATOM 2337 C C . ILE B 1 76 ? 1.071 -23.812 -3.52 1 97.19 76 ILE B C 1
ATOM 2339 O O . ILE B 1 76 ? 1.91 -24.391 -4.207 1 97.19 76 ILE B O 1
ATOM 2343 N N . ASP B 1 77 ? 0.044 -24.391 -2.998 1 96.5 77 ASP B N 1
ATOM 2344 C CA . ASP B 1 77 ? -0.17 -25.812 -3.219 1 96.5 77 ASP B CA 1
ATOM 2345 C C . ASP B 1 77 ? -0.4 -26.109 -4.699 1 96.5 77 ASP B C 1
ATOM 2347 O O . ASP B 1 77 ? 0.087 -27.125 -5.215 1 96.5 77 ASP B O 1
ATOM 2351 N N . GLY B 1 78 ? -1.135 -25.219 -5.258 1 97.38 78 GLY B N 1
ATOM 2352 C CA . GLY B 1 78 ? -1.327 -25.344 -6.695 1 97.38 78 GLY B CA 1
ATOM 2353 C C . GLY B 1 78 ? -0.029 -25.312 -7.477 1 97.38 78 GLY B C 1
ATOM 2354 O O . GLY B 1 78 ? 0.187 -26.109 -8.383 1 97.38 78 GLY B O 1
ATOM 2355 N N . LEU B 1 79 ? 0.844 -24.453 -7.102 1 98.62 79 LEU B N 1
ATOM 2356 C CA . LEU B 1 79 ? 2.141 -24.359 -7.762 1 98.62 79 LEU B CA 1
ATOM 2357 C C . LEU B 1 79 ? 2.945 -25.625 -7.562 1 98.62 79 LEU B C 1
ATOM 2359 O O . LEU B 1 79 ? 3.604 -26.109 -8.492 1 98.62 79 LEU B O 1
ATOM 2363 N N . ASN B 1 80 ? 2.92 -26.172 -6.391 1 98.12 80 ASN B N 1
ATOM 2364 C CA . ASN B 1 80 ? 3.629 -27.422 -6.109 1 98.12 80 ASN B CA 1
ATOM 2365 C C . ASN B 1 80 ? 3.115 -28.562 -6.98 1 98.12 80 ASN B C 1
ATOM 2367 O O . ASN B 1 80 ? 3.906 -29.312 -7.551 1 98.12 80 ASN B O 1
ATOM 2371 N N . ALA B 1 81 ? 1.812 -28.625 -7.074 1 97.38 81 ALA B N 1
ATOM 2372 C CA . ALA B 1 81 ? 1.208 -29.656 -7.918 1 97.38 81 ALA B CA 1
ATOM 2373 C C . ALA B 1 81 ? 1.606 -29.469 -9.383 1 97.38 81 ALA B C 1
ATOM 2375 O O . ALA B 1 81 ? 1.911 -30.438 -10.078 1 97.38 81 ALA B O 1
ATOM 2376 N N . LEU B 1 82 ? 1.578 -28.219 -9.805 1 98.25 82 LEU B N 1
ATOM 2377 C CA . LEU B 1 82 ? 1.981 -27.922 -11.172 1 98.25 82 LEU B CA 1
ATOM 2378 C C . LEU B 1 82 ? 3.449 -28.266 -11.398 1 98.25 82 LEU B C 1
ATOM 2380 O O . LEU B 1 82 ? 3.818 -28.766 -12.469 1 98.25 82 LEU B O 1
ATOM 2384 N N . THR B 1 83 ? 4.238 -28.016 -10.406 1 98.19 83 THR B N 1
ATOM 2385 C CA . THR B 1 83 ? 5.66 -28.312 -10.5 1 98.19 83 THR B CA 1
ATOM 2386 C C . THR B 1 83 ? 5.875 -29.828 -10.648 1 98.19 83 THR B C 1
ATOM 2388 O O . THR B 1 83 ? 6.711 -30.266 -11.445 1 98.19 83 THR B O 1
ATOM 2391 N N . ASP B 1 84 ? 5.133 -30.641 -9.945 1 96.56 84 ASP B N 1
ATOM 2392 C CA . ASP B 1 84 ? 5.215 -32.094 -10.086 1 96.56 84 ASP B CA 1
ATOM 2393 C C . ASP B 1 84 ? 4.852 -32.531 -11.5 1 96.56 84 ASP B C 1
ATOM 2395 O O . ASP B 1 84 ? 5.539 -33.375 -12.086 1 96.56 84 ASP B O 1
ATOM 2399 N N . ALA B 1 85 ? 3.781 -31.891 -11.969 1 96.06 85 ALA B N 1
ATOM 2400 C CA . ALA B 1 85 ? 3.365 -32.219 -13.336 1 96.06 85 ALA B CA 1
ATOM 2401 C C . ALA B 1 85 ? 4.438 -31.812 -14.344 1 96.06 85 ALA B C 1
ATOM 2403 O O . ALA B 1 85 ? 4.746 -32.562 -15.266 1 96.06 85 ALA B O 1
ATOM 2404 N N . ALA B 1 86 ? 5 -30.656 -14.164 1 97.19 86 ALA B N 1
ATOM 2405 C CA . ALA B 1 86 ? 6.059 -30.172 -15.055 1 97.19 86 ALA B CA 1
ATOM 2406 C C . ALA B 1 86 ? 7.27 -31.094 -15.008 1 97.19 86 ALA B C 1
ATOM 2408 O O . ALA B 1 86 ? 7.895 -31.375 -16.031 1 97.19 86 ALA B O 1
ATOM 2409 N N . ASN B 1 87 ? 7.598 -31.594 -13.867 1 96.62 87 ASN B N 1
ATOM 2410 C CA . ASN B 1 87 ? 8.742 -32.5 -13.703 1 96.62 87 ASN B CA 1
ATOM 2411 C C . ASN B 1 87 ? 8.562 -33.781 -14.484 1 96.62 87 ASN B C 1
ATOM 2413 O O . ASN B 1 87 ? 9.523 -34.344 -15.023 1 96.62 87 ASN B O 1
ATOM 2417 N N . VAL B 1 88 ? 7.363 -34.281 -14.516 1 95.12 88 VAL B N 1
ATOM 2418 C CA . VAL B 1 88 ? 7.07 -35.469 -15.305 1 95.12 88 VAL B CA 1
ATOM 2419 C C . VAL B 1 88 ? 7.344 -35.188 -16.781 1 95.12 88 VAL B C 1
ATOM 2421 O O . VAL B 1 88 ? 8 -36 -17.453 1 95.12 88 VAL B O 1
ATOM 2424 N N . LEU B 1 89 ? 6.883 -34.031 -17.266 1 94.5 89 LEU B N 1
ATOM 2425 C CA . LEU B 1 89 ? 7.105 -33.656 -18.656 1 94.5 89 LEU B CA 1
ATOM 2426 C C . LEU B 1 89 ? 8.594 -33.5 -18.953 1 94.5 89 LEU B C 1
ATOM 2428 O O . LEU B 1 89 ? 9.086 -33.969 -19.969 1 94.5 89 LEU B O 1
ATOM 2432 N N . ILE B 1 90 ? 9.281 -32.875 -18.094 1 94.56 90 ILE B N 1
ATOM 2433 C CA . ILE B 1 90 ? 10.703 -32.594 -18.25 1 94.56 90 ILE B CA 1
ATOM 2434 C C . ILE B 1 90 ? 11.484 -33.938 -18.266 1 94.56 90 ILE B C 1
ATOM 2436 O O . ILE B 1 90 ? 12.32 -34.156 -19.141 1 94.56 90 ILE B O 1
ATOM 2440 N N . ASP B 1 91 ? 11.219 -34.812 -17.312 1 93.62 91 ASP B N 1
ATOM 2441 C CA . ASP B 1 91 ? 11.898 -36.094 -17.234 1 93.62 91 ASP B CA 1
ATOM 2442 C C . ASP B 1 91 ? 11.68 -36.938 -18.484 1 93.62 91 ASP B C 1
ATOM 2444 O O . ASP B 1 91 ? 12.625 -37.5 -19.047 1 93.62 91 ASP B O 1
ATOM 2448 N N . TYR B 1 92 ? 10.445 -36.938 -18.938 1 92.25 92 TYR B N 1
ATOM 2449 C CA . TYR B 1 92 ? 10.117 -37.688 -20.141 1 92.25 92 TYR B CA 1
ATOM 2450 C C . TYR B 1 92 ? 10.867 -37.125 -21.344 1 92.25 92 TYR B C 1
ATOM 2452 O O . TYR B 1 92 ? 11.445 -37.875 -22.125 1 92.25 92 TYR B O 1
ATOM 2460 N N . ALA B 1 93 ? 10.852 -35.844 -21.469 1 91.5 93 ALA B N 1
ATOM 2461 C CA . ALA B 1 93 ? 11.516 -35.188 -22.578 1 91.5 93 ALA B CA 1
ATOM 2462 C C . ALA B 1 93 ? 13.016 -35.469 -22.562 1 91.5 93 ALA B C 1
ATOM 2464 O O . ALA B 1 93 ? 13.633 -35.656 -23.609 1 91.5 93 ALA B O 1
ATOM 2465 N N . MET B 1 94 ? 13.594 -35.5 -21.406 1 91.94 94 MET B N 1
ATOM 2466 C CA . MET B 1 94 ? 15.031 -35.75 -21.266 1 91.94 94 MET B CA 1
ATOM 2467 C C . MET B 1 94 ? 15.383 -37.156 -21.703 1 91.94 94 MET B C 1
ATOM 2469 O O . MET B 1 94 ? 16.484 -37.406 -22.188 1 91.94 94 MET B O 1
ATOM 2473 N N . ARG B 1 95 ? 14.492 -38.094 -21.625 1 90.06 95 ARG B N 1
ATOM 2474 C CA . ARG B 1 95 ? 14.711 -39.5 -22.031 1 90.06 95 ARG B CA 1
ATOM 2475 C C . ARG B 1 95 ? 14.516 -39.688 -23.531 1 90.06 95 ARG B C 1
ATOM 2477 O O . ARG B 1 95 ? 14.914 -40.688 -24.094 1 90.06 95 ARG B O 1
ATOM 2484 N N . HIS B 1 96 ? 13.875 -38.688 -24.125 1 90.5 96 HIS B N 1
ATOM 2485 C CA . HIS B 1 96 ? 13.594 -38.781 -25.547 1 90.5 96 HIS B CA 1
ATOM 2486 C C . HIS B 1 96 ? 14.062 -37.5 -26.266 1 90.5 96 HIS B C 1
ATOM 2488 O O . HIS B 1 96 ? 13.273 -36.844 -26.938 1 90.5 96 HIS B O 1
ATOM 2494 N N . PRO B 1 97 ? 15.367 -37.25 -26.234 1 90.88 97 PRO B N 1
ATOM 2495 C CA . PRO B 1 97 ? 15.898 -36 -26.781 1 90.88 97 PRO B CA 1
ATOM 2496 C C . PRO B 1 97 ? 15.664 -35.875 -28.281 1 90.88 97 PRO B C 1
ATOM 2498 O O . PRO B 1 97 ? 15.68 -34.75 -28.797 1 90.88 97 PRO B O 1
ATOM 2501 N N . ALA B 1 98 ? 15.508 -36.906 -29.062 1 90.94 98 ALA B N 1
ATOM 2502 C CA . ALA B 1 98 ? 15.266 -36.875 -30.5 1 90.94 98 ALA B CA 1
ATOM 2503 C C . ALA B 1 98 ? 13.898 -36.25 -30.812 1 90.94 98 ALA B C 1
ATOM 2505 O O . ALA B 1 98 ? 13.719 -35.625 -31.859 1 90.94 98 ALA B O 1
ATOM 2506 N N . GLU B 1 99 ? 13 -36.406 -29.891 1 87.5 99 GLU B N 1
ATOM 2507 C CA . GLU B 1 99 ? 11.625 -35.969 -30.109 1 87.5 99 GLU B CA 1
ATOM 2508 C C . GLU B 1 99 ? 11.367 -34.625 -29.469 1 87.5 99 GLU B C 1
ATOM 2510 O O . GLU B 1 99 ? 10.508 -33.875 -29.938 1 87.5 99 GLU B O 1
ATOM 2515 N N . PHE B 1 100 ? 12.125 -34.375 -28.359 1 89.94 100 PHE B N 1
ATOM 2516 C CA . PHE B 1 100 ? 11.852 -33.156 -27.594 1 89.94 100 PHE B CA 1
ATOM 2517 C C . PHE B 1 100 ? 13.109 -32.312 -27.453 1 89.94 100 PHE B C 1
ATOM 2519 O O . PHE B 1 100 ? 14.07 -32.719 -26.797 1 89.94 100 PHE B O 1
ATOM 2526 N N . PRO B 1 101 ? 13.07 -31.094 -28.016 1 89.75 101 PRO B N 1
ATOM 2527 C CA . PRO B 1 101 ? 14.242 -30.219 -27.938 1 89.75 101 PRO B CA 1
ATOM 2528 C C . PRO B 1 101 ? 14.625 -29.859 -26.516 1 89.75 101 PRO B C 1
ATOM 2530 O O . PRO B 1 101 ? 13.75 -29.547 -25.688 1 89.75 101 PRO B O 1
ATOM 2533 N N . GLN B 1 102 ? 15.867 -29.828 -26.281 1 92.31 102 GLN B N 1
ATOM 2534 C CA . GLN B 1 102 ? 16.391 -29.5 -24.969 1 92.31 102 GLN B CA 1
ATOM 2535 C C . GLN B 1 102 ? 16.016 -28.078 -24.547 1 92.31 102 GLN B C 1
ATOM 2537 O O . GLN B 1 102 ? 15.766 -27.812 -23.375 1 92.31 102 GLN B O 1
ATOM 2542 N N . GLU B 1 103 ? 15.984 -27.219 -25.469 1 91.38 103 GLU B N 1
ATOM 2543 C CA . GLU B 1 103 ? 15.664 -25.812 -25.203 1 91.38 103 GLU B CA 1
ATOM 2544 C C . GLU B 1 103 ? 14.273 -25.672 -24.578 1 91.38 103 GLU B C 1
ATOM 2546 O O . GLU B 1 103 ? 14.078 -24.859 -23.688 1 91.38 103 GLU B O 1
ATOM 2551 N N . ASP B 1 104 ? 13.359 -26.469 -25.047 1 89.62 104 ASP B N 1
ATOM 2552 C CA . ASP B 1 104 ? 11.992 -26.406 -24.547 1 89.62 104 ASP B CA 1
ATOM 2553 C C . ASP B 1 104 ? 11.922 -26.938 -23.109 1 89.62 104 ASP B C 1
ATOM 2555 O O . ASP B 1 104 ? 11.211 -26.375 -22.266 1 89.62 104 ASP B O 1
ATOM 2559 N N . VAL B 1 105 ? 12.664 -27.938 -22.875 1 91.12 105 VAL B N 1
ATOM 2560 C CA . VAL B 1 105 ? 12.727 -28.547 -21.547 1 91.12 105 VAL B CA 1
ATOM 2561 C C . VAL B 1 105 ? 13.344 -27.562 -20.562 1 91.12 105 VAL B C 1
ATOM 2563 O O . VAL B 1 105 ? 12.797 -27.344 -19.469 1 91.12 105 VAL B O 1
ATOM 2566 N N . ASP B 1 106 ? 14.391 -26.891 -20.938 1 94.31 106 ASP B N 1
ATOM 2567 C CA . ASP B 1 106 ? 15.078 -25.922 -20.078 1 94.31 106 ASP B CA 1
ATOM 2568 C C . ASP B 1 106 ? 14.18 -24.734 -19.781 1 94.31 106 ASP B C 1
ATOM 2570 O O . ASP B 1 106 ? 14.195 -24.203 -18.656 1 94.31 106 ASP B O 1
ATOM 2574 N N . SER B 1 107 ? 13.508 -24.328 -20.766 1 93.75 107 SER B N 1
ATOM 2575 C CA . SER B 1 107 ? 12.609 -23.188 -20.609 1 93.75 107 SER B CA 1
ATOM 2576 C C . SER B 1 107 ? 11.531 -23.469 -19.578 1 93.75 107 SER B C 1
ATOM 2578 O O . SER B 1 107 ? 11.258 -22.641 -18.703 1 93.75 107 SER B O 1
ATOM 2580 N N . LEU B 1 108 ? 10.945 -24.609 -19.672 1 95.62 108 LEU B N 1
ATOM 2581 C CA . LEU B 1 108 ? 9.898 -24.984 -18.734 1 95.62 108 LEU B CA 1
ATOM 2582 C C . LEU B 1 108 ? 10.453 -25.078 -17.312 1 95.62 108 LEU B C 1
ATOM 2584 O O . LEU B 1 108 ? 9.828 -24.609 -16.359 1 95.62 108 LEU B O 1
ATOM 2588 N N . ALA B 1 109 ? 11.609 -25.656 -17.188 1 96.31 109 ALA B N 1
ATOM 2589 C CA . ALA B 1 109 ? 12.273 -25.766 -15.891 1 96.31 109 ALA B CA 1
ATOM 2590 C C . ALA B 1 109 ? 12.57 -24.391 -15.305 1 96.31 109 ALA B C 1
ATOM 2592 O O . ALA B 1 109 ? 12.32 -24.141 -14.125 1 96.31 109 ALA B O 1
ATOM 2593 N N . ARG B 1 110 ? 13.07 -23.5 -16.141 1 96.06 110 ARG B N 1
ATOM 2594 C CA . ARG B 1 110 ? 13.398 -22.141 -15.711 1 96.06 110 ARG B CA 1
ATOM 2595 C C . ARG B 1 110 ? 12.148 -21.391 -15.266 1 96.06 110 ARG B C 1
ATOM 2597 O O . ARG B 1 110 ? 12.172 -20.688 -14.25 1 96.06 110 ARG B O 1
ATOM 2604 N N . ARG B 1 111 ? 11.102 -21.562 -15.906 1 95.88 111 ARG B N 1
ATOM 2605 C CA . ARG B 1 111 ? 9.844 -20.906 -15.57 1 95.88 111 ARG B CA 1
ATOM 2606 C C . ARG B 1 111 ? 9.328 -21.391 -14.219 1 95.88 111 ARG B C 1
ATOM 2608 O O . ARG B 1 111 ? 8.805 -20.594 -13.43 1 95.88 111 ARG B O 1
ATOM 2615 N N . GLY B 1 112 ? 9.445 -22.688 -14 1 97.25 112 GLY B N 1
ATOM 2616 C CA . GLY B 1 112 ? 9.062 -23.219 -12.703 1 97.25 112 GLY B CA 1
ATOM 2617 C C . GLY B 1 112 ? 9.875 -22.641 -11.555 1 97.25 112 GLY B C 1
ATOM 2618 O O . GLY B 1 112 ? 9.328 -22.266 -10.523 1 97.25 112 GLY B O 1
ATOM 2619 N N . GLU B 1 113 ? 11.141 -22.516 -11.797 1 97.06 113 GLU B N 1
ATOM 2620 C CA . GLU B 1 113 ? 12.039 -21.969 -10.781 1 97.06 113 GLU B CA 1
ATOM 2621 C C . GLU B 1 113 ? 11.695 -20.516 -10.477 1 97.06 113 GLU B C 1
ATOM 2623 O O . GLU B 1 113 ? 11.648 -20.109 -9.312 1 97.06 113 GLU B O 1
ATOM 2628 N N . GLN B 1 114 ? 11.477 -19.781 -11.492 1 96.69 114 GLN B N 1
ATOM 2629 C CA . GLN B 1 114 ? 11.148 -18.359 -11.336 1 96.69 114 GLN B CA 1
ATOM 2630 C C . GLN B 1 114 ? 9.82 -18.188 -10.602 1 96.69 114 GLN B C 1
ATOM 2632 O O . GLN B 1 114 ? 9.688 -17.312 -9.75 1 96.69 114 GLN B O 1
ATOM 2637 N N . ALA B 1 115 ? 8.852 -19.016 -10.914 1 97.88 115 ALA B N 1
ATOM 2638 C CA . ALA B 1 115 ? 7.559 -18.969 -10.234 1 97.88 115 ALA B CA 1
ATOM 2639 C C . ALA B 1 115 ? 7.719 -19.203 -8.734 1 97.88 115 ALA B C 1
ATOM 2641 O O . ALA B 1 115 ? 7.16 -18.469 -7.918 1 97.88 115 ALA B O 1
ATOM 2642 N N . HIS B 1 116 ? 8.547 -20.188 -8.422 1 98.19 116 HIS B N 1
ATOM 2643 C CA . HIS B 1 116 ? 8.758 -20.5 -7.012 1 98.19 116 HIS B CA 1
ATOM 2644 C C . HIS B 1 116 ? 9.461 -19.359 -6.289 1 98.19 116 HIS B C 1
ATOM 2646 O O . HIS B 1 116 ? 9.148 -19.062 -5.133 1 98.19 116 HIS B O 1
ATOM 2652 N N . LYS B 1 117 ? 10.367 -18.75 -6.938 1 97.38 117 LYS B N 1
ATOM 2653 C CA . LYS B 1 117 ? 11.094 -17.641 -6.336 1 97.38 117 LYS B CA 1
ATOM 2654 C C . LYS B 1 117 ? 10.156 -16.484 -5.988 1 97.38 117 LYS B C 1
ATOM 2656 O O . LYS B 1 117 ? 10.219 -15.938 -4.887 1 97.38 117 LYS B O 1
ATOM 2661 N N . VAL B 1 118 ? 9.344 -16.172 -6.914 1 97.75 118 VAL B N 1
ATOM 2662 C CA . VAL B 1 118 ? 8.398 -15.086 -6.688 1 97.75 118 VAL B CA 1
ATOM 2663 C C . VAL B 1 118 ? 7.41 -15.477 -5.59 1 97.75 118 VAL B C 1
ATOM 2665 O O . VAL B 1 118 ? 7.098 -14.672 -4.707 1 97.75 118 VAL B O 1
ATOM 2668 N N . MET B 1 119 ? 6.934 -16.734 -5.625 1 98.38 119 MET B N 1
ATOM 2669 C CA . MET B 1 119 ? 5.969 -17.203 -4.633 1 98.38 119 MET B CA 1
ATOM 2670 C C . MET B 1 119 ? 6.566 -17.156 -3.23 1 98.38 119 MET B C 1
ATOM 2672 O O . MET B 1 119 ? 5.875 -16.828 -2.268 1 98.38 119 MET B O 1
ATOM 2676 N N . HIS B 1 120 ? 7.805 -17.516 -3.156 1 97.69 120 HIS B N 1
ATOM 2677 C CA . HIS B 1 120 ? 8.492 -17.453 -1.869 1 97.69 120 HIS B CA 1
ATOM 2678 C C . HIS B 1 120 ? 8.531 -16.031 -1.335 1 97.69 120 HIS B C 1
ATOM 2680 O O . HIS B 1 120 ? 8.289 -15.797 -0.15 1 97.69 120 HIS B O 1
ATOM 2686 N N . LYS B 1 121 ? 8.797 -15.133 -2.174 1 97.06 121 LYS B N 1
ATOM 2687 C CA . LYS B 1 121 ? 8.836 -13.727 -1.787 1 97.06 121 LYS B CA 1
ATOM 2688 C C . LYS B 1 121 ? 7.473 -13.25 -1.309 1 97.06 121 LYS B C 1
ATOM 2690 O O . LYS B 1 121 ? 7.375 -12.516 -0.321 1 97.06 121 LYS B O 1
ATOM 2695 N N . LEU B 1 122 ? 6.422 -13.602 -2.014 1 97.94 122 LEU B N 1
ATOM 2696 C CA . LEU B 1 122 ? 5.062 -13.227 -1.64 1 97.94 122 LEU B CA 1
ATOM 2697 C C . LEU B 1 122 ? 4.695 -13.805 -0.277 1 97.94 122 LEU B C 1
ATOM 2699 O O . LEU B 1 122 ? 4.074 -13.125 0.543 1 97.94 122 LEU B O 1
ATOM 2703 N N . ASP B 1 123 ? 5.125 -14.984 -0.065 1 96.88 123 ASP B N 1
ATOM 2704 C CA . ASP B 1 123 ? 4.836 -15.656 1.202 1 96.88 123 ASP B CA 1
ATOM 2705 C C . ASP B 1 123 ? 5.598 -15 2.352 1 96.88 123 ASP B C 1
ATOM 2707 O O . ASP B 1 123 ? 5.039 -14.773 3.426 1 96.88 123 ASP B O 1
ATOM 2711 N N . GLU B 1 124 ? 6.855 -14.625 2.131 1 95.31 124 GLU B N 1
ATOM 2712 C CA . GLU B 1 124 ? 7.734 -14.078 3.158 1 95.31 124 GLU B CA 1
ATOM 2713 C C . GLU B 1 124 ? 7.289 -12.68 3.572 1 95.31 124 GLU B C 1
ATOM 2715 O O . GLU B 1 124 ? 7.504 -12.266 4.715 1 95.31 124 GLU B O 1
ATOM 2720 N N . MET B 1 125 ? 6.668 -11.992 2.713 1 94.88 125 MET B N 1
ATOM 2721 C CA . MET B 1 125 ? 6.312 -10.602 3 1 94.88 125 MET B CA 1
ATOM 2722 C C . MET B 1 125 ? 5.125 -10.531 3.951 1 94.88 125 MET B C 1
ATOM 2724 O O . MET B 1 125 ? 4.863 -9.484 4.543 1 94.88 125 MET B O 1
ATOM 2728 N N . LEU B 1 126 ? 4.371 -11.617 4.062 1 95.81 126 LEU B N 1
ATOM 2729 C CA . LEU B 1 126 ? 3.113 -11.578 4.801 1 95.81 126 LEU B CA 1
ATOM 2730 C C . LEU B 1 126 ? 3.354 -11.766 6.293 1 95.81 126 LEU B C 1
ATOM 2732 O O . LEU B 1 126 ? 4.113 -12.648 6.699 1 95.81 126 LEU B O 1
ATOM 2736 N N . PRO B 1 127 ? 2.721 -10.945 7.121 1 92.56 127 PRO B N 1
ATOM 2737 C CA . PRO B 1 127 ? 2.66 -11.258 8.547 1 92.56 127 PRO B CA 1
ATOM 2738 C C . PRO B 1 127 ? 1.763 -12.461 8.852 1 92.56 127 PRO B C 1
ATOM 2740 O O . PRO B 1 127 ? 1.153 -13.023 7.938 1 92.56 127 PRO B O 1
ATOM 2743 N N . SER B 1 128 ? 1.72 -12.852 10.125 1 93.69 128 SER B N 1
ATOM 2744 C CA . SER B 1 128 ? 0.856 -13.961 10.523 1 93.6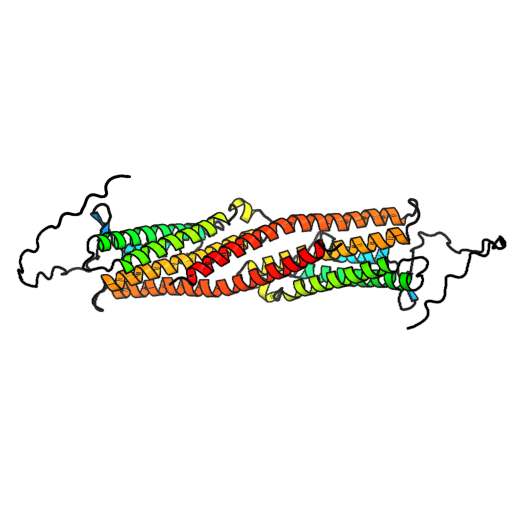9 128 SER B CA 1
ATOM 2745 C C . SER B 1 128 ? -0.617 -13.586 10.398 1 93.69 128 SER B C 1
ATOM 2747 O O . SER B 1 128 ? -0.973 -12.406 10.5 1 93.69 128 SER B O 1
ATOM 2749 N N . ASP B 1 129 ? -1.484 -14.578 10.281 1 93.06 129 ASP B N 1
ATOM 2750 C CA . ASP B 1 129 ? -2.924 -14.352 10.203 1 93.06 129 ASP B CA 1
ATOM 2751 C C . ASP B 1 129 ? -3.441 -13.68 11.469 1 93.06 129 ASP B C 1
ATOM 2753 O O . ASP B 1 129 ? -4.301 -12.797 11.398 1 93.06 129 ASP B O 1
ATOM 2757 N N . ASP B 1 130 ? -2.93 -14.102 12.555 1 92.25 130 ASP B N 1
ATOM 2758 C CA . ASP B 1 130 ? -3.338 -13.5 13.82 1 92.25 130 ASP B CA 1
ATOM 2759 C C . ASP B 1 130 ? -3.062 -12 13.836 1 92.25 130 ASP B C 1
ATOM 2761 O O . ASP B 1 130 ? -3.902 -11.219 14.273 1 92.25 130 ASP B O 1
ATOM 2765 N N . PHE B 1 131 ? -1.955 -11.617 13.336 1 91.94 131 PHE B N 1
ATOM 2766 C CA . PHE B 1 131 ? -1.591 -10.211 13.273 1 91.94 131 PHE B CA 1
ATOM 2767 C C . PHE B 1 131 ? -2.5 -9.453 12.305 1 91.94 131 PHE B C 1
ATOM 2769 O O . PHE B 1 131 ? -2.98 -8.367 12.617 1 91.94 131 PHE B O 1
ATOM 2776 N N . ILE B 1 132 ? -2.75 -10.008 11.172 1 91.69 132 ILE B N 1
ATOM 2777 C CA . ILE B 1 132 ? -3.604 -9.383 10.172 1 91.69 132 ILE B CA 1
ATOM 2778 C C . ILE B 1 132 ? -5 -9.164 10.75 1 91.69 132 ILE B C 1
ATOM 2780 O O . ILE B 1 132 ? -5.605 -8.109 10.547 1 91.69 132 ILE B O 1
ATOM 2784 N N . MET B 1 133 ? -5.438 -10.086 11.547 1 91 133 MET B N 1
ATOM 2785 C CA . MET B 1 133 ? -6.812 -10.062 12.039 1 91 133 MET B CA 1
ATOM 2786 C C . MET B 1 133 ? -6.941 -9.148 13.25 1 91 133 MET B C 1
ATOM 2788 O O . MET B 1 133 ? -8.039 -8.703 13.586 1 91 133 MET B O 1
ATOM 2792 N N . THR B 1 134 ? -5.812 -8.812 13.867 1 90.56 134 THR B N 1
ATOM 2793 C CA . THR B 1 134 ? -5.926 -8.125 15.148 1 90.56 134 THR B CA 1
ATOM 2794 C C . THR B 1 134 ? -5.453 -6.676 15.031 1 90.56 134 THR B C 1
ATOM 2796 O O . THR B 1 134 ? -5.902 -5.805 15.773 1 90.56 134 THR B O 1
ATOM 2799 N N . ILE B 1 135 ? -4.613 -6.492 14.078 1 89.31 135 ILE B N 1
ATOM 2800 C CA . ILE B 1 135 ? -4.055 -5.148 13.969 1 89.31 135 ILE B CA 1
ATOM 2801 C C . ILE B 1 135 ? -5.098 -4.199 13.391 1 89.31 135 ILE B C 1
ATOM 2803 O O . ILE B 1 135 ? -5.84 -4.562 12.477 1 89.31 135 ILE B O 1
ATOM 2807 N N . ASP B 1 136 ? -5.211 -3.039 13.984 1 86.94 136 ASP B N 1
ATOM 2808 C CA . ASP B 1 136 ? -6.141 -2.016 13.523 1 86.94 136 ASP B CA 1
ATOM 2809 C C . ASP B 1 136 ? -5.551 -1.215 12.367 1 86.94 136 ASP B C 1
ATOM 2811 O O . ASP B 1 136 ? -5.277 -0.021 12.508 1 86.94 136 ASP B O 1
ATOM 2815 N N . SER B 1 137 ? -5.305 -1.812 11.227 1 91.19 137 SER B N 1
ATOM 2816 C CA . SER B 1 137 ? -4.758 -1.222 10.008 1 91.19 137 SER B CA 1
ATOM 2817 C C . SER B 1 137 ? -5.152 -2.033 8.781 1 91.19 137 SER B C 1
ATOM 2819 O O . SER B 1 137 ? -5.277 -3.258 8.852 1 91.19 137 SER B O 1
ATOM 2821 N N . TYR B 1 138 ? -5.312 -1.35 7.684 1 93.94 138 TYR B N 1
ATOM 2822 C CA . TYR B 1 138 ? -5.656 -2.01 6.43 1 93.94 138 TYR B CA 1
ATOM 2823 C C . TYR B 1 138 ? -4.41 -2.549 5.738 1 93.94 138 TYR B C 1
ATOM 2825 O O . TYR B 1 138 ? -4.508 -3.266 4.738 1 93.94 138 TYR B O 1
ATOM 2833 N N . GLY B 1 139 ? -3.248 -2.219 6.227 1 94.88 139 GLY B N 1
ATOM 2834 C CA . GLY B 1 139 ? -1.985 -2.568 5.594 1 94.88 139 GLY B CA 1
ATOM 2835 C C . GLY B 1 139 ? -1.808 -4.062 5.402 1 94.88 139 GLY B C 1
ATOM 2836 O O . GLY B 1 139 ? -1.656 -4.535 4.273 1 94.88 139 GLY B O 1
ATOM 2837 N N . PRO B 1 140 ? -1.925 -4.781 6.492 1 94.75 140 PRO B N 1
ATOM 2838 C CA . PRO B 1 140 ? -1.738 -6.23 6.383 1 94.75 140 PRO B CA 1
ATOM 2839 C C . PRO B 1 140 ? -2.785 -6.895 5.492 1 94.75 140 PRO B C 1
ATOM 2841 O O . PRO B 1 140 ? -2.475 -7.844 4.77 1 94.75 140 PRO B O 1
ATOM 2844 N N . ASP B 1 141 ? -4 -6.387 5.512 1 93.88 141 ASP B N 1
ATOM 2845 C CA . ASP B 1 141 ? -5.043 -6.906 4.629 1 93.88 141 ASP B CA 1
ATOM 2846 C C . ASP B 1 141 ? -4.684 -6.676 3.164 1 93.88 141 ASP B C 1
ATOM 2848 O O . ASP B 1 141 ? -4.863 -7.562 2.328 1 93.88 141 ASP B O 1
ATOM 2852 N N . LEU B 1 142 ? -4.203 -5.539 2.879 1 95.88 142 LEU B N 1
ATOM 2853 C CA . LEU B 1 142 ? -3.791 -5.219 1.517 1 95.88 142 LEU B CA 1
ATOM 2854 C C . LEU B 1 142 ? -2.637 -6.109 1.073 1 95.88 142 LEU B C 1
ATOM 2856 O O . LEU B 1 142 ? -2.596 -6.551 -0.077 1 95.88 142 LEU B O 1
ATOM 2860 N N . MET B 1 143 ? -1.702 -6.414 1.981 1 96.31 143 MET B N 1
ATOM 2861 C CA . MET B 1 143 ? -0.583 -7.289 1.65 1 96.31 143 MET B CA 1
ATOM 2862 C C . MET B 1 143 ? -1.076 -8.68 1.258 1 96.31 143 MET B C 1
ATOM 2864 O O . MET B 1 143 ? -0.603 -9.258 0.277 1 96.31 143 MET B O 1
ATOM 2868 N N . ALA B 1 144 ? -2.033 -9.148 2.004 1 95.44 144 ALA B N 1
ATOM 2869 C CA . ALA B 1 144 ? -2.596 -10.469 1.712 1 95.44 144 ALA B CA 1
ATOM 2870 C C . ALA B 1 144 ? -3.336 -10.461 0.376 1 95.44 144 ALA B C 1
ATOM 2872 O O . ALA B 1 144 ? -3.199 -11.398 -0.418 1 95.44 144 ALA B O 1
ATOM 2873 N N . GLU B 1 145 ? -4.102 -9.414 0.169 1 94.69 145 GLU B N 1
ATOM 2874 C CA . GLU B 1 145 ? -4.824 -9.258 -1.09 1 94.69 145 GLU B CA 1
ATOM 2875 C C . GLU B 1 145 ? -3.863 -9.234 -2.275 1 94.69 145 GLU B C 1
ATOM 2877 O O . GLU B 1 145 ? -4.055 -9.961 -3.254 1 94.69 145 GLU B O 1
ATOM 2882 N N . TYR B 1 146 ? -2.85 -8.414 -2.15 1 97.38 146 TYR B N 1
ATOM 2883 C CA . TYR B 1 146 ? -1.854 -8.305 -3.211 1 97.38 146 TYR B CA 1
ATOM 2884 C C . TYR B 1 146 ? -1.175 -9.648 -3.465 1 97.38 146 TYR B C 1
ATOM 2886 O O . TYR B 1 146 ? -1.024 -10.062 -4.613 1 97.38 146 TYR B O 1
ATOM 2894 N N . ALA B 1 147 ? -0.744 -10.258 -2.377 1 97.56 147 ALA B N 1
ATOM 2895 C CA . ALA B 1 147 ? -0.017 -11.516 -2.496 1 97.56 147 ALA B CA 1
ATOM 2896 C C . ALA B 1 147 ? -0.857 -12.57 -3.215 1 97.56 147 ALA B C 1
ATOM 2898 O O . ALA B 1 147 ? -0.357 -13.281 -4.09 1 97.56 147 ALA B O 1
ATOM 2899 N N . THR B 1 148 ? -2.092 -12.609 -2.852 1 95.44 148 THR B N 1
ATOM 2900 C CA . THR B 1 148 ? -2.977 -13.594 -3.467 1 95.44 148 THR B CA 1
ATOM 2901 C C . THR B 1 148 ? -3.158 -13.305 -4.953 1 95.44 148 THR B C 1
ATOM 2903 O O . THR B 1 148 ? -3.045 -14.211 -5.785 1 95.44 148 THR B O 1
ATOM 2906 N N . ASN B 1 149 ? -3.428 -12.102 -5.242 1 96.62 149 ASN B N 1
ATOM 2907 C CA . ASN B 1 149 ? -3.604 -11.688 -6.629 1 96.62 149 ASN B CA 1
ATOM 2908 C C . ASN B 1 149 ? -2.359 -11.992 -7.461 1 96.62 149 ASN B C 1
ATOM 2910 O O . ASN B 1 149 ? -2.451 -12.594 -8.531 1 96.62 149 ASN B O 1
ATOM 2914 N N . ALA B 1 150 ? -1.19 -11.586 -6.965 1 98 150 ALA B N 1
ATOM 2915 C CA . ALA B 1 150 ? 0.078 -11.812 -7.652 1 98 150 ALA B CA 1
ATOM 2916 C C . ALA B 1 150 ? 0.356 -13.305 -7.816 1 98 150 ALA B C 1
ATOM 2918 O O . ALA B 1 150 ? 0.832 -13.742 -8.867 1 98 150 ALA B O 1
ATOM 2919 N N . ALA B 1 151 ? 0.043 -14.039 -6.762 1 98.12 151 ALA B N 1
ATOM 2920 C CA . ALA B 1 151 ? 0.267 -15.477 -6.797 1 98.12 151 ALA B CA 1
ATOM 2921 C C . ALA B 1 151 ? -0.539 -16.125 -7.914 1 98.12 151 ALA B C 1
ATOM 2923 O O . ALA B 1 151 ? -0.029 -17 -8.633 1 98.12 151 ALA B O 1
ATOM 2924 N N . ILE B 1 152 ? -1.759 -15.711 -8.055 1 97.31 152 ILE B N 1
ATOM 2925 C CA . ILE B 1 152 ? -2.617 -16.297 -9.078 1 97.31 152 ILE B CA 1
ATOM 2926 C C . ILE B 1 152 ? -2.051 -15.984 -10.469 1 97.31 152 ILE B C 1
ATOM 2928 O O . ILE B 1 152 ? -2.064 -16.844 -11.352 1 97.31 152 ILE B O 1
ATOM 2932 N N . ILE B 1 153 ? -1.572 -14.789 -10.664 1 97.62 153 ILE B N 1
ATOM 2933 C CA . ILE B 1 153 ? -0.952 -14.422 -11.93 1 97.62 153 ILE B CA 1
ATOM 2934 C C . ILE B 1 153 ? 0.213 -15.359 -12.227 1 97.62 153 ILE B C 1
ATOM 2936 O O . ILE B 1 153 ? 0.291 -15.938 -13.312 1 97.62 153 ILE B O 1
ATOM 2940 N N . VAL B 1 154 ? 1.087 -15.555 -11.25 1 98.19 154 VAL B N 1
ATOM 2941 C CA . VAL B 1 154 ? 2.322 -16.328 -11.406 1 98.19 154 VAL B CA 1
ATOM 2942 C C . VAL B 1 154 ? 1.994 -17.781 -11.68 1 98.19 154 VAL B C 1
ATOM 2944 O O . VAL B 1 154 ? 2.506 -18.375 -12.633 1 98.19 154 VAL B O 1
ATOM 2947 N N . VAL B 1 155 ? 1.099 -18.328 -10.891 1 98.38 155 VAL B N 1
ATOM 2948 C CA . VAL B 1 155 ? 0.811 -19.75 -10.953 1 98.38 155 VAL B CA 1
ATOM 2949 C C . VAL B 1 155 ? 0.017 -20.062 -12.219 1 98.38 155 VAL B C 1
ATOM 2951 O O . VAL B 1 155 ? 0.269 -21.078 -12.891 1 98.38 155 VAL B O 1
ATOM 2954 N N . SER B 1 156 ? -0.873 -19.203 -12.547 1 97.69 156 SER B N 1
ATOM 2955 C CA . SER B 1 156 ? -1.64 -19.406 -13.766 1 97.69 156 SER B CA 1
ATOM 2956 C C . SER B 1 156 ? -0.75 -19.297 -15 1 97.69 156 SER B C 1
ATOM 2958 O O . SER B 1 156 ? -0.902 -20.078 -15.953 1 97.69 156 SER B O 1
ATOM 2960 N N . ALA B 1 157 ? 0.168 -18.406 -15.016 1 97.06 157 ALA B N 1
ATOM 2961 C CA . ALA B 1 157 ? 1.114 -18.297 -16.125 1 97.06 157 ALA B CA 1
ATOM 2962 C C . ALA B 1 157 ? 1.922 -19.578 -16.281 1 97.06 157 ALA B C 1
ATOM 2964 O O . ALA B 1 157 ? 2.125 -20.062 -17.391 1 97.06 157 ALA B O 1
ATOM 2965 N N . PHE B 1 158 ? 2.344 -20.094 -15.195 1 98.06 158 PHE B N 1
ATOM 2966 C CA . PHE B 1 158 ? 3.115 -21.344 -15.227 1 98.06 158 PHE B CA 1
ATOM 2967 C C . PHE B 1 158 ? 2.258 -22.5 -15.719 1 98.06 158 PHE B C 1
ATOM 2969 O O . PHE B 1 158 ? 2.709 -23.312 -16.531 1 98.06 158 PHE B O 1
ATOM 2976 N N . ALA B 1 159 ? 1.039 -22.531 -15.234 1 97.88 159 ALA B N 1
ATOM 2977 C CA . ALA B 1 159 ? 0.109 -23.562 -15.688 1 97.88 159 ALA B CA 1
ATOM 2978 C C . ALA B 1 159 ? -0.078 -23.5 -17.203 1 97.88 159 ALA B C 1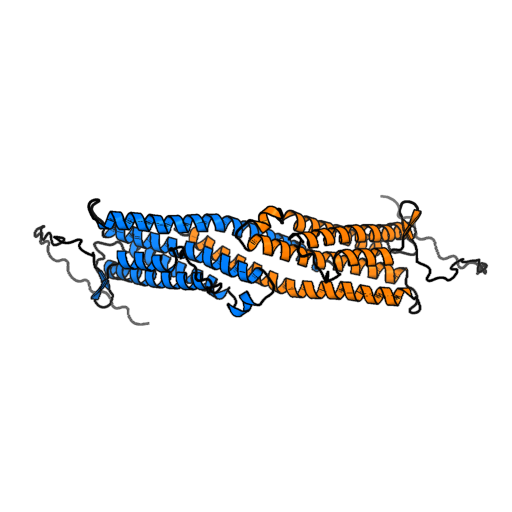
ATOM 2980 O O . ALA B 1 159 ? -0.056 -24.531 -17.875 1 97.88 159 ALA B O 1
ATOM 2981 N N . LEU B 1 160 ? -0.226 -22.312 -17.719 1 96.44 160 LEU B N 1
ATOM 2982 C CA . LEU B 1 160 ? -0.423 -22.125 -19.141 1 96.44 160 LEU B CA 1
ATOM 2983 C C . LEU B 1 160 ? 0.812 -22.562 -19.922 1 96.44 160 LEU B C 1
ATOM 2985 O O . LEU B 1 160 ? 0.694 -23.125 -21.016 1 96.44 160 LEU B O 1
ATOM 2989 N N . ASP B 1 161 ? 1.975 -22.344 -19.391 1 95.38 161 ASP B N 1
ATOM 2990 C CA . ASP B 1 161 ? 3.211 -22.812 -20.016 1 95.38 161 ASP B CA 1
ATOM 2991 C C . ASP B 1 161 ? 3.252 -24.328 -20.078 1 95.38 161 ASP B C 1
ATOM 2993 O O . ASP B 1 161 ? 3.625 -24.906 -21.094 1 95.38 161 ASP B O 1
ATOM 2997 N N . ILE B 1 162 ? 2.881 -24.953 -18.984 1 96.44 162 ILE B N 1
ATOM 2998 C CA . ILE B 1 162 ? 2.865 -26.406 -18.938 1 96.44 162 ILE B CA 1
ATOM 2999 C C . ILE B 1 162 ? 1.879 -26.953 -19.969 1 96.44 162 ILE B C 1
ATOM 3001 O O . ILE B 1 162 ? 2.197 -27.891 -20.703 1 96.44 162 ILE B O 1
ATOM 3005 N N . MET B 1 163 ? 0.76 -26.312 -19.969 1 94.56 163 MET B N 1
ATOM 3006 C CA . MET B 1 163 ? -0.282 -26.766 -20.891 1 94.56 163 MET B CA 1
ATOM 3007 C C . MET B 1 163 ? 0.153 -26.594 -22.344 1 94.56 163 MET B C 1
ATOM 3009 O O . MET B 1 163 ? -0.116 -27.453 -23.188 1 94.56 163 MET B O 1
ATOM 3013 N N . ALA B 1 164 ? 0.8 -25.531 -22.625 1 91.69 164 ALA B N 1
ATOM 3014 C CA . ALA B 1 164 ? 1.308 -25.297 -23.984 1 91.69 164 ALA B CA 1
ATOM 3015 C C . ALA B 1 164 ? 2.311 -26.391 -24.375 1 91.69 164 ALA B C 1
ATOM 3017 O O . ALA B 1 164 ? 2.24 -26.922 -25.484 1 91.69 164 ALA B O 1
ATOM 3018 N N . HIS B 1 165 ? 3.197 -26.719 -23.469 1 91.25 165 HIS B N 1
ATOM 3019 C CA . HIS B 1 165 ? 4.184 -27.766 -23.703 1 91.25 165 HIS B CA 1
ATOM 3020 C C . HIS B 1 165 ? 3.51 -29.109 -23.906 1 91.25 165 HIS B C 1
ATOM 3022 O O . HIS B 1 165 ? 3.883 -29.875 -24.812 1 91.25 165 HIS B O 1
ATOM 3028 N N . TYR B 1 166 ? 2.553 -29.391 -23.109 1 91.19 166 TYR B N 1
ATOM 3029 C CA . TYR B 1 166 ? 1.809 -30.641 -23.203 1 91.19 166 TYR B CA 1
ATOM 3030 C C . TYR B 1 166 ? 1.077 -30.75 -24.531 1 91.19 166 TYR B C 1
ATOM 3032 O O . TYR B 1 166 ? 1.123 -31.781 -25.203 1 91.19 166 TYR B O 1
ATOM 3040 N N . ASP B 1 167 ? 0.438 -29.688 -24.906 1 87.75 167 ASP B N 1
ATOM 3041 C CA . ASP B 1 167 ? -0.33 -29.656 -26.141 1 87.75 167 ASP B CA 1
ATOM 3042 C C . ASP B 1 167 ? 0.573 -29.891 -27.359 1 87.75 167 ASP B C 1
ATOM 3044 O O . ASP B 1 167 ? 0.293 -30.75 -28.188 1 87.75 167 ASP B O 1
ATOM 3048 N N . GLU B 1 168 ? 1.659 -29.203 -27.469 1 84.56 168 GLU B N 1
ATOM 3049 C CA . GLU B 1 168 ? 2.582 -29.281 -28.594 1 84.56 168 GLU B CA 1
ATOM 3050 C C . GLU B 1 168 ? 3.207 -30.672 -28.703 1 84.56 168 GLU B C 1
ATOM 3052 O O . GLU B 1 168 ? 3.447 -31.172 -29.797 1 84.56 168 GLU B O 1
ATOM 3057 N N . SER B 1 169 ? 3.32 -31.344 -27.594 1 84 169 SER B N 1
ATOM 3058 C CA . SER B 1 169 ? 4.086 -32.594 -27.547 1 84 169 SER B CA 1
ATOM 3059 C C . SER B 1 169 ? 3.174 -33.781 -27.656 1 84 169 SER B C 1
ATOM 3061 O O . SER B 1 169 ? 3.572 -34.812 -28.203 1 84 169 SER B O 1
ATOM 3063 N N . PHE B 1 170 ? 1.955 -33.625 -27.141 1 83.31 170 PHE B N 1
ATOM 3064 C CA . PHE B 1 170 ? 1.243 -34.906 -26.938 1 83.31 170 PHE B CA 1
ATOM 3065 C C . PHE B 1 170 ? -0.153 -34.812 -27.547 1 83.31 170 PHE B C 1
ATOM 3067 O O . PHE B 1 170 ? -0.845 -35.844 -27.641 1 83.31 170 PHE B O 1
ATOM 3074 N N . ILE B 1 171 ? -0.592 -33.625 -27.875 1 77.31 171 ILE B N 1
ATOM 3075 C CA . ILE B 1 171 ? -1.891 -33.531 -28.531 1 77.31 171 ILE B CA 1
ATOM 3076 C C . ILE B 1 171 ? -1.695 -33.312 -30.031 1 77.31 171 ILE B C 1
ATOM 3078 O O . ILE B 1 171 ? -1.277 -32.219 -30.469 1 77.31 171 ILE B O 1
ATOM 3082 N N . GLN B 1 172 ? -1.8 -34.344 -30.906 1 66.88 172 GLN B N 1
ATOM 3083 C CA . GLN B 1 172 ? -1.421 -34.312 -32.312 1 66.88 172 GLN B CA 1
ATOM 3084 C C . GLN B 1 172 ? -2.613 -33.969 -33.188 1 66.88 172 GLN B C 1
ATOM 3086 O O . GLN B 1 172 ? -2.443 -33.438 -34.312 1 66.88 172 GLN B O 1
ATOM 3091 N N . THR B 1 173 ? -3.762 -34.438 -32.75 1 69.31 173 THR B N 1
ATOM 3092 C CA . THR B 1 173 ? -4.863 -34.188 -33.656 1 69.31 173 THR B CA 1
ATOM 3093 C C . THR B 1 173 ? -5.988 -33.406 -32.969 1 69.31 173 THR B C 1
ATOM 3095 O O . THR B 1 173 ? -6.094 -33.469 -31.734 1 69.31 173 THR B O 1
ATOM 3098 N N . GLY B 1 174 ? -6.66 -32.656 -33.656 1 64.94 174 GLY B N 1
ATOM 3099 C CA . GLY B 1 174 ? -7.82 -31.922 -33.156 1 64.94 174 GLY B CA 1
ATOM 3100 C C . GLY B 1 174 ? -8.93 -32.844 -32.656 1 64.94 174 GLY B C 1
ATOM 3101 O O . GLY B 1 174 ? -9.805 -32.406 -31.922 1 64.94 174 GLY B O 1
ATOM 3102 N N . LYS B 1 175 ? -8.906 -34.125 -33.062 1 68.25 175 LYS B N 1
ATOM 3103 C CA . LYS B 1 175 ? -9.961 -35.031 -32.688 1 68.25 175 LYS B CA 1
ATOM 3104 C C . LYS B 1 175 ? -9.648 -35.688 -31.328 1 68.25 175 LYS B C 1
ATOM 3106 O O . LYS B 1 175 ? -10.469 -36.469 -30.797 1 68.25 175 LYS B O 1
ATOM 3111 N N . ASP B 1 176 ? -8.633 -35.344 -30.812 1 73.69 176 ASP B N 1
ATOM 3112 C CA . ASP B 1 176 ? -8.258 -35.875 -29.5 1 73.69 176 ASP B CA 1
ATOM 3113 C C . ASP B 1 176 ? -9.188 -35.312 -28.406 1 73.69 176 ASP B C 1
ATOM 3115 O O . ASP B 1 176 ? -9.352 -34.094 -28.281 1 73.69 176 ASP B O 1
ATOM 3119 N N . LYS B 1 177 ? -9.992 -36.156 -27.734 1 72.69 177 LYS B N 1
ATOM 3120 C CA . LYS B 1 177 ? -10.969 -35.781 -26.703 1 72.69 177 LYS B CA 1
ATOM 3121 C C . LYS B 1 177 ? -10.336 -34.938 -25.609 1 72.69 177 LYS B C 1
ATOM 3123 O O . LYS B 1 177 ? -11.023 -34.156 -24.938 1 72.69 177 LYS B O 1
ATOM 3128 N N . ARG B 1 178 ? -9.078 -35.031 -25.5 1 76.5 178 ARG B N 1
ATOM 3129 C CA . ARG B 1 178 ? -8.375 -34.25 -24.469 1 76.5 178 ARG B CA 1
ATOM 3130 C C . ARG B 1 178 ? -8.312 -32.781 -24.844 1 76.5 178 ARG B C 1
ATOM 3132 O O . ARG B 1 178 ? -8.117 -31.922 -23.984 1 76.5 178 ARG B O 1
ATOM 3139 N N . LYS B 1 179 ? -8.586 -32.5 -26.047 1 81.75 179 LYS B N 1
ATOM 3140 C CA . LYS B 1 179 ? -8.43 -31.156 -26.547 1 81.75 179 LYS B CA 1
ATOM 3141 C C . LYS B 1 179 ? -9.531 -30.234 -26 1 81.75 179 LYS B C 1
ATOM 3143 O O . LYS B 1 179 ? -9.273 -29.078 -25.688 1 81.75 179 LYS B O 1
ATOM 3148 N N . ALA B 1 180 ? -10.734 -30.859 -26 1 80.5 180 ALA B N 1
ATOM 3149 C CA . ALA B 1 180 ? -11.82 -30.047 -25.453 1 80.5 180 ALA B CA 1
ATOM 3150 C C . ALA B 1 180 ? -11.562 -29.688 -24 1 80.5 180 ALA B C 1
ATOM 3152 O O . ALA B 1 180 ? -11.695 -28.516 -23.609 1 80.5 180 ALA B O 1
ATOM 3153 N N . MET B 1 181 ? -11.164 -30.641 -23.156 1 80.06 181 MET B N 1
ATOM 3154 C CA . MET B 1 181 ? -10.844 -30.406 -21.75 1 80.06 181 MET B CA 1
ATOM 3155 C C . MET B 1 181 ? -9.664 -29.453 -21.625 1 80.06 181 MET B C 1
ATOM 3157 O O . MET B 1 181 ? -9.688 -28.547 -20.781 1 80.06 181 MET B O 1
ATOM 3161 N N . PHE B 1 182 ? -8.758 -29.656 -22.453 1 86.12 182 PHE B N 1
ATOM 3162 C CA . PHE B 1 182 ? -7.59 -28.797 -22.5 1 86.12 182 PHE B CA 1
ATOM 3163 C C . PHE B 1 182 ? -8 -27.344 -22.719 1 86.12 182 PHE B C 1
ATOM 3165 O O . PHE B 1 182 ? -7.586 -26.453 -21.969 1 86.12 182 PHE B O 1
ATOM 3172 N N . ARG B 1 183 ? -8.883 -27.109 -23.672 1 88 183 ARG B N 1
ATOM 3173 C CA . ARG B 1 183 ? -9.289 -25.75 -24.031 1 88 183 ARG B CA 1
ATOM 3174 C C . ARG B 1 183 ? -10.086 -25.109 -22.906 1 88 183 ARG B C 1
ATOM 3176 O O . ARG B 1 183 ? -9.914 -23.922 -22.609 1 88 183 ARG B O 1
ATOM 3183 N N . ASP B 1 184 ? -10.898 -25.875 -22.266 1 87.06 184 ASP B N 1
ATOM 3184 C CA . ASP B 1 184 ? -11.711 -25.359 -21.172 1 87.06 184 ASP B CA 1
ATOM 3185 C C . ASP B 1 184 ? -10.844 -24.891 -20.016 1 87.06 184 ASP B C 1
ATOM 3187 O O . ASP B 1 184 ? -11.023 -23.781 -19.5 1 87.06 184 ASP B O 1
ATOM 3191 N N . PHE B 1 185 ? -9.906 -25.656 -19.688 1 89.31 185 PHE B N 1
ATOM 3192 C CA . PHE B 1 185 ? -9.109 -25.312 -18.531 1 89.31 185 PHE B CA 1
ATOM 3193 C C . PHE B 1 185 ? -8.047 -24.281 -18.875 1 89.31 185 PHE B C 1
ATOM 3195 O O . PHE B 1 185 ? -7.664 -23.469 -18.031 1 89.31 185 PHE B O 1
ATOM 3202 N N . GLN B 1 186 ? -7.594 -24.359 -20.125 1 93.5 186 GLN B N 1
ATOM 3203 C CA . GLN B 1 186 ? -6.75 -23.25 -20.578 1 93.5 186 GLN B CA 1
ATOM 3204 C C . GLN B 1 186 ? -7.469 -21.922 -20.453 1 93.5 186 GLN B C 1
ATOM 3206 O O . GLN B 1 186 ? -6.891 -20.938 -19.969 1 93.5 186 GLN B O 1
ATOM 3211 N N . GLY B 1 187 ? -8.695 -21.938 -20.812 1 94 187 GLY B N 1
ATOM 3212 C CA . GLY B 1 187 ? -9.5 -20.734 -20.688 1 94 187 GLY B CA 1
ATOM 3213 C C . GLY B 1 187 ? -9.672 -20.281 -19.25 1 94 187 GLY B C 1
ATOM 3214 O O . GLY B 1 187 ? -9.617 -19.078 -18.953 1 94 187 GLY B O 1
ATOM 3215 N N . ALA B 1 188 ? -9.852 -21.219 -18.344 1 93.06 188 ALA B N 1
ATOM 3216 C CA . ALA B 1 188 ? -10.039 -20.906 -16.922 1 93.06 188 ALA B CA 1
ATOM 3217 C C . ALA B 1 188 ? -8.781 -20.25 -16.344 1 93.06 188 ALA B C 1
ATOM 3219 O O . ALA B 1 188 ? -8.867 -19.266 -15.617 1 93.06 188 ALA B O 1
ATOM 3220 N N . TYR B 1 189 ? -7.621 -20.828 -16.672 1 95.94 189 TYR B N 1
ATOM 3221 C CA . TYR B 1 189 ? -6.359 -20.266 -16.219 1 95.94 189 TYR B CA 1
ATOM 3222 C C . TYR B 1 189 ? -6.164 -18.859 -16.781 1 95.94 189 TYR B C 1
ATOM 3224 O O . TYR B 1 189 ? -5.75 -17.938 -16.062 1 95.94 189 TYR B O 1
ATOM 3232 N N . GLN B 1 190 ? -6.516 -18.75 -18.047 1 96.56 190 GLN B N 1
ATOM 3233 C CA . GLN B 1 190 ? -6.352 -17.469 -18.719 1 96.56 190 GLN B CA 1
ATOM 3234 C C . GLN B 1 190 ? -7.27 -16.406 -18.109 1 96.56 190 GLN B C 1
ATOM 3236 O O . GLN B 1 190 ? -6.852 -15.273 -17.875 1 96.56 190 GLN B O 1
ATOM 3241 N N . GLU B 1 191 ? -8.422 -16.781 -17.906 1 94.75 191 GLU B N 1
ATOM 3242 C CA . GLU B 1 191 ? -9.391 -15.859 -17.328 1 94.75 191 GLU B CA 1
ATOM 3243 C C . GLU B 1 191 ? -8.953 -15.398 -15.938 1 94.75 191 GLU B C 1
ATOM 3245 O O . GLU B 1 191 ? -9.023 -14.211 -15.617 1 94.75 191 GLU B O 1
ATOM 3250 N N . ALA B 1 192 ? -8.555 -16.328 -15.141 1 94.44 192 ALA B N 1
ATOM 3251 C CA . ALA B 1 192 ? -8.078 -16 -13.797 1 94.44 192 ALA B CA 1
ATOM 3252 C C . ALA B 1 192 ? -6.871 -15.062 -13.859 1 94.44 192 ALA B C 1
ATOM 3254 O O . ALA B 1 192 ? -6.797 -14.086 -13.109 1 94.44 192 ALA B O 1
ATOM 3255 N N . GLN B 1 193 ? -6.008 -15.367 -14.742 1 95.81 193 GLN B N 1
ATOM 3256 C CA . GLN B 1 193 ? -4.824 -14.531 -14.898 1 95.81 193 GLN B CA 1
ATOM 3257 C C . GLN B 1 193 ? -5.203 -13.117 -15.352 1 95.81 193 GLN B C 1
ATOM 3259 O O . GLN B 1 193 ? -4.711 -12.133 -14.797 1 95.81 193 GLN B O 1
ATOM 3264 N N . ASP B 1 194 ? -6.043 -13.023 -16.328 1 95.19 194 ASP B N 1
ATOM 3265 C CA . ASP B 1 194 ? -6.453 -11.734 -16.875 1 95.19 194 ASP B CA 1
ATOM 3266 C C . ASP B 1 194 ? -7.141 -10.883 -15.82 1 95.19 194 ASP B C 1
ATOM 3268 O O . ASP B 1 194 ? -6.891 -9.672 -15.727 1 95.19 194 ASP B O 1
ATOM 3272 N N . GLU B 1 195 ? -7.969 -11.523 -15.078 1 94 195 GLU B N 1
ATOM 3273 C CA . GLU B 1 195 ? -8.656 -10.805 -14.016 1 94 195 GLU B CA 1
ATOM 3274 C C . GLU B 1 195 ? -7.668 -10.258 -12.984 1 94 195 GLU B C 1
ATOM 3276 O O . GLU B 1 195 ? -7.754 -9.102 -12.586 1 94 195 GLU B O 1
ATOM 3281 N N . CYS B 1 196 ? -6.754 -11.086 -12.633 1 95.75 196 CYS B N 1
ATOM 3282 C CA . CYS B 1 196 ? -5.773 -10.672 -11.633 1 95.75 196 CYS B CA 1
ATOM 3283 C C . CYS B 1 196 ? -4.82 -9.633 -12.203 1 95.75 196 CYS B C 1
ATOM 3285 O O . CYS B 1 196 ? -4.363 -8.742 -11.484 1 95.75 196 CYS B O 1
ATOM 3287 N N . LEU B 1 197 ? -4.547 -9.75 -13.516 1 95.81 197 LEU B N 1
ATOM 3288 C CA . LEU B 1 197 ? -3.717 -8.734 -14.156 1 95.81 197 LEU B CA 1
ATOM 3289 C C . LEU B 1 197 ? -4.422 -7.383 -14.164 1 95.81 197 LEU B C 1
ATOM 3291 O O . LEU B 1 197 ? -3.789 -6.352 -13.93 1 95.81 197 LEU B O 1
ATOM 3295 N N . SER B 1 198 ? -5.672 -7.41 -14.367 1 94.31 198 SER B N 1
ATOM 3296 C CA . SER B 1 198 ? -6.453 -6.18 -14.336 1 94.31 198 SER B CA 1
ATOM 3297 C C . SER B 1 198 ? -6.422 -5.543 -12.953 1 94.31 198 SER B C 1
ATOM 3299 O O . SER B 1 198 ? -6.23 -4.332 -12.82 1 94.31 198 SER B O 1
ATOM 3301 N N . ARG B 1 199 ? -6.504 -6.293 -11.945 1 93.62 199 ARG B N 1
ATOM 3302 C CA . ARG B 1 199 ? -6.445 -5.801 -10.57 1 93.62 199 ARG B CA 1
ATOM 3303 C C . ARG B 1 199 ? -5.051 -5.297 -10.227 1 93.62 199 ARG B C 1
ATOM 3305 O O . ARG B 1 199 ? -4.898 -4.352 -9.453 1 93.62 199 ARG B O 1
ATOM 3312 N N . SER B 1 200 ? -4.078 -5.941 -10.844 1 94 200 SER B N 1
ATOM 3313 C CA . SER B 1 200 ? -2.691 -5.59 -10.555 1 94 200 SER B CA 1
ATOM 3314 C C . SER B 1 200 ? -2.377 -4.164 -11 1 94 200 SER B C 1
ATOM 3316 O O . SER B 1 200 ? -1.513 -3.506 -10.422 1 94 200 SER B O 1
ATOM 3318 N N . GLU B 1 201 ? -3.105 -3.672 -11.969 1 91.62 201 GLU B N 1
ATOM 3319 C CA . GLU B 1 201 ? -2.934 -2.289 -12.398 1 91.62 201 GLU B CA 1
ATOM 3320 C C . GLU B 1 201 ? -3.328 -1.312 -11.297 1 91.62 201 GLU B C 1
ATOM 3322 O O . GLU B 1 201 ? -2.66 -0.296 -11.094 1 91.62 201 GLU B O 1
ATOM 3327 N N . GLY B 1 202 ? -4.383 -1.679 -10.633 1 92.81 202 GLY B N 1
ATOM 3328 C CA . GLY B 1 202 ? -4.789 -0.878 -9.492 1 92.81 202 GLY B CA 1
ATOM 3329 C C . GLY B 1 202 ? -3.766 -0.877 -8.367 1 92.81 202 GLY B C 1
ATOM 3330 O O . GLY B 1 202 ? -3.502 0.164 -7.766 1 92.81 202 GLY B O 1
ATOM 3331 N N . HIS B 1 203 ? -3.152 -1.993 -8.125 1 94.25 203 HIS B N 1
ATOM 3332 C CA . HIS B 1 203 ? -2.115 -2.098 -7.109 1 94.25 203 HIS B CA 1
ATOM 3333 C C . HIS B 1 203 ? -0.888 -1.273 -7.488 1 94.25 203 HIS B C 1
ATOM 3335 O O . HIS B 1 203 ? -0.277 -0.634 -6.629 1 94.25 203 HIS B O 1
ATOM 3341 N N . GLU B 1 204 ? -0.565 -1.342 -8.75 1 93.75 204 GLU B N 1
ATOM 3342 C CA . GLU B 1 204 ? 0.582 -0.568 -9.211 1 93.75 204 GLU B CA 1
ATOM 3343 C C . GLU B 1 204 ? 0.367 0.926 -8.992 1 93.75 204 GLU B C 1
ATOM 3345 O O . GLU B 1 204 ? 1.275 1.629 -8.539 1 93.75 204 GLU B O 1
ATOM 3350 N N . PHE B 1 205 ? -0.779 1.398 -9.305 1 94.44 205 PHE B N 1
ATOM 3351 C CA . PHE B 1 205 ? -1.126 2.797 -9.078 1 94.44 205 PHE B CA 1
ATOM 3352 C C . PHE B 1 205 ? -1.031 3.146 -7.598 1 94.44 205 PHE B C 1
ATOM 3354 O O . PHE B 1 205 ? -0.43 4.16 -7.23 1 94.44 205 PHE B O 1
ATOM 3361 N N . LEU B 1 206 ? -1.599 2.312 -6.828 1 96.06 206 LEU B N 1
ATOM 3362 C CA . LEU B 1 206 ? -1.602 2.514 -5.383 1 96.06 206 LEU B CA 1
ATOM 3363 C C . LEU B 1 206 ? -0.178 2.621 -4.848 1 96.06 206 LEU B C 1
ATOM 3365 O O . LEU B 1 206 ? 0.148 3.566 -4.125 1 96.06 206 LEU B O 1
ATOM 3369 N N . ILE B 1 207 ? 0.682 1.71 -5.168 1 95.38 207 ILE B N 1
ATOM 3370 C CA . ILE B 1 207 ? 2.055 1.661 -4.68 1 95.38 207 ILE B CA 1
ATOM 3371 C C . ILE B 1 207 ? 2.809 2.91 -5.129 1 95.38 207 ILE B C 1
ATOM 3373 O O . ILE B 1 207 ? 3.553 3.51 -4.352 1 95.38 207 ILE B O 1
ATOM 3377 N N . LYS B 1 208 ? 2.574 3.303 -6.305 1 95.81 208 LYS B N 1
ATOM 3378 C CA . LYS B 1 208 ? 3.217 4.496 -6.848 1 95.81 208 LYS B CA 1
ATOM 3379 C C . LYS B 1 208 ? 2.818 5.742 -6.062 1 95.81 208 LYS B C 1
ATOM 3381 O O . LYS B 1 208 ? 3.674 6.551 -5.699 1 95.81 208 LYS B O 1
ATOM 3386 N N . GLU B 1 209 ? 1.544 5.879 -5.875 1 96.69 209 GLU B N 1
ATOM 3387 C CA . GLU B 1 209 ? 1.038 7.055 -5.172 1 96.69 209 GLU B CA 1
ATOM 3388 C C . GLU B 1 209 ? 1.518 7.074 -3.721 1 96.69 209 GLU B C 1
ATOM 3390 O O . GLU B 1 209 ? 1.964 8.109 -3.225 1 96.69 209 GLU B O 1
ATOM 3395 N N . LEU B 1 210 ? 1.47 5.961 -3.045 1 96.75 210 LEU B N 1
ATOM 3396 C CA . LEU B 1 210 ? 1.915 5.883 -1.658 1 96.75 210 LEU B CA 1
ATOM 3397 C C . LEU B 1 210 ? 3.408 6.172 -1.549 1 96.75 210 LEU B C 1
ATOM 3399 O O . LEU B 1 210 ? 3.842 6.875 -0.633 1 96.75 210 LEU B O 1
ATOM 3403 N N . THR B 1 211 ? 4.152 5.648 -2.484 1 96.25 211 THR B N 1
ATOM 3404 C CA . THR B 1 211 ? 5.59 5.891 -2.49 1 96.25 211 THR B CA 1
ATOM 3405 C C . THR B 1 211 ? 5.883 7.379 -2.674 1 96.25 211 THR B C 1
ATOM 3407 O O . THR B 1 211 ? 6.754 7.934 -1.999 1 96.25 211 THR B O 1
ATOM 3410 N N . SER B 1 212 ? 5.199 7.973 -3.574 1 96.31 212 SER B N 1
ATOM 3411 C CA . SER B 1 212 ? 5.367 9.398 -3.832 1 96.31 212 SER B CA 1
ATOM 3412 C C . SER B 1 212 ? 5.031 10.227 -2.596 1 96.31 212 SER B C 1
ATOM 3414 O O . SER B 1 212 ? 5.781 11.133 -2.223 1 96.31 212 SER B O 1
ATOM 3416 N N . ALA B 1 213 ? 3.93 9.93 -2.006 1 96.62 213 ALA B N 1
ATOM 3417 C CA . ALA B 1 213 ? 3.508 10.641 -0.805 1 96.62 213 ALA B CA 1
ATOM 3418 C C . ALA B 1 213 ? 4.508 10.445 0.33 1 96.62 213 ALA B C 1
ATOM 3420 O O . ALA B 1 213 ? 4.816 11.383 1.066 1 96.62 213 ALA B O 1
ATOM 3421 N N . GLN B 1 214 ? 5.023 9.25 0.428 1 95.69 214 GLN B N 1
ATOM 3422 C CA . GLN B 1 214 ? 5.992 8.938 1.471 1 95.69 214 GLN B CA 1
ATOM 3423 C C . GLN B 1 214 ? 7.277 9.742 1.283 1 95.69 214 GLN B C 1
ATOM 3425 O O . GLN B 1 214 ? 7.852 10.242 2.254 1 95.69 214 GLN B O 1
ATOM 3430 N N . ARG B 1 215 ? 7.73 9.852 0.103 1 95.12 215 ARG B N 1
ATOM 3431 C CA . ARG B 1 215 ? 8.922 10.648 -0.183 1 95.12 215 ARG B CA 1
ATOM 3432 C C . ARG B 1 215 ? 8.719 12.109 0.203 1 95.12 215 ARG B C 1
ATOM 3434 O O . ARG B 1 215 ? 9.609 12.734 0.779 1 95.12 215 ARG B O 1
ATOM 3441 N N . ALA B 1 216 ? 7.586 12.625 -0.149 1 95.5 216 ALA B N 1
ATOM 3442 C CA . ALA B 1 216 ? 7.273 14.008 0.196 1 95.5 216 ALA B CA 1
ATOM 3443 C C . ALA B 1 216 ? 7.266 14.203 1.708 1 95.5 216 ALA B C 1
ATOM 3445 O O . ALA B 1 216 ? 7.812 15.188 2.213 1 95.5 216 ALA B O 1
ATOM 3446 N N . LEU B 1 217 ? 6.652 13.289 2.416 1 96.06 217 LEU B N 1
ATOM 3447 C CA . LEU B 1 217 ? 6.598 13.367 3.873 1 96.06 217 LEU B CA 1
ATOM 3448 C C . LEU B 1 217 ? 7.996 13.297 4.473 1 96.06 217 LEU B C 1
ATOM 3450 O O . LEU B 1 217 ? 8.344 14.102 5.344 1 96.06 217 LEU B O 1
ATOM 3454 N N . LYS B 1 218 ? 8.797 12.391 3.982 1 94.62 218 LYS B N 1
ATOM 3455 C CA . LYS B 1 218 ? 10.148 12.227 4.492 1 94.62 218 LYS B CA 1
ATOM 3456 C C . LYS B 1 218 ? 10.992 13.477 4.234 1 94.62 218 LYS B C 1
ATOM 3458 O O . LYS B 1 218 ? 11.789 13.875 5.082 1 94.62 218 LYS B O 1
ATOM 3463 N N . LYS B 1 219 ? 10.82 14.016 3.088 1 94.06 219 LYS B N 1
ATOM 3464 C CA . LYS B 1 219 ? 11.523 15.258 2.766 1 94.06 219 LYS B CA 1
ATOM 3465 C C . LYS B 1 219 ? 11.164 16.359 3.75 1 94.06 219 LYS B C 1
ATOM 3467 O O . LYS B 1 219 ? 12.039 17.109 4.207 1 94.06 219 LYS B O 1
ATOM 3472 N N . LEU B 1 220 ? 9.938 16.453 4.062 1 93.56 220 LEU B N 1
ATOM 3473 C CA . LEU B 1 220 ? 9.477 17.469 5 1 93.56 220 LEU B CA 1
ATOM 3474 C C . LEU B 1 220 ? 10.07 17.234 6.387 1 93.56 220 LEU B C 1
ATOM 3476 O O . LEU B 1 220 ? 10.477 18.188 7.055 1 93.56 220 LEU B O 1
ATOM 3480 N N . LEU B 1 221 ? 10.148 16.016 6.801 1 91.5 221 LEU B N 1
ATOM 3481 C CA . LEU B 1 221 ? 10.594 15.68 8.148 1 91.5 221 LEU B CA 1
ATOM 3482 C C . LEU B 1 221 ? 12.102 15.852 8.281 1 91.5 221 LEU B C 1
ATOM 3484 O O . LEU B 1 221 ? 12.617 15.984 9.391 1 91.5 221 LEU B O 1
ATOM 3488 N N . LYS B 1 222 ? 12.773 15.781 7.211 1 88.25 222 LYS B N 1
ATOM 3489 C CA . LYS B 1 222 ? 14.227 15.938 7.238 1 88.25 222 LYS B CA 1
ATOM 3490 C C . LYS B 1 222 ? 14.617 17.406 7.199 1 88.25 222 LYS B C 1
ATOM 3492 O O . LYS B 1 222 ? 15.727 17.781 7.598 1 88.25 222 LYS B O 1
ATOM 3497 N N . GLU B 1 223 ? 13.781 18.219 6.609 1 74.12 223 GLU B N 1
ATOM 3498 C CA . GLU B 1 223 ? 14.125 19.641 6.496 1 74.12 223 GLU B CA 1
ATOM 3499 C C . GLU B 1 223 ? 13.953 20.359 7.832 1 74.12 223 GLU B C 1
ATOM 3501 O O . GLU B 1 223 ? 12.914 20.234 8.477 1 74.12 223 GLU B O 1
ATOM 3506 N N . PRO B 1 224 ? 15.078 21.078 8.414 1 62.78 224 PRO B N 1
ATOM 3507 C CA . PRO B 1 224 ? 15.047 21.844 9.656 1 62.78 224 PRO B CA 1
ATOM 3508 C C . PRO B 1 224 ? 14.141 23.078 9.57 1 62.78 224 PRO B C 1
ATOM 3510 O O . PRO B 1 224 ? 13.93 23.609 8.484 1 62.78 224 PRO B O 1
#

Radius of gyration: 35.56 Å; Cα contacts (8 Å, |Δi|>4): 413; chains: 2; bounding box: 66×117×86 Å

Organism: Acidithiobacillus ferrooxidans (strain ATCC 23270 / DSM 14882 / CIP 104768 / NCIMB 8455) (NCBI:txid243159)

Nearest PDB structures (foldseek):
  4o79-assembly1_A  TM=5.351E-01  e=2.247E+00  Arabidopsis thaliana
  8f6k-assembly1_C  TM=2.753E-01  e=1.836E+00  Shewanella oneidensis
  8ub3-assembly1_A  TM=4.258E-01  e=8.784E+00  synthetic construct
  8f6k-assembly1_D  TM=2.821E-01  e=3.540E+00  Shewanella oneidensis
  4o79-assembly1_A  TM=5.354E-01  e=2.482E+00  Arabidopsis thaliana

Secondary structure (DSSP, 8-state):
--------------------------SSS---EEE-TTS-EEEHHHHHHHHHHTTTS--TT--TT--TTHHHHHHHHHHHHHHHHHHHHHHHHHH-TTTS-HHHHHHHHHHHHHHHHHHHHHHHT---HHHHHHSSSSHHHHHHHHHHHHHHHHHHHHHHHHHHHHHHHH---TT-THHHHHHHHHHHHHHHHHHHHHHHHHHHHHHHHHHHHHHHHHHHHH--/--------------------------SSS---EEE-TTS-EEEHHHHHHHHHHTTTS--TT--TT--TTHHHHHHHHHHHHHHHHHHHHHHHHHH-TTTS-HHHHHHHHHHHHHHHHHHHHHHHT---HHHHHHSSSSHHHHHHHHHHHHHHHHHHHHHHHHHHHHHHHH---TT-THHHHHHHHHHHHHHHHHHHHHHHHHHHHHHHHHHHHHHHHHHHHH--

Solvent-accessible surface area (backbone atoms only — not comparable to full-atom values): 25696 Å² total; per-residue (Å²): 137,78,78,80,68,75,78,72,79,77,81,82,80,88,81,86,78,84,93,89,71,92,75,78,81,72,81,70,92,71,72,65,54,44,50,35,99,82,62,45,74,36,46,46,68,58,39,46,53,54,19,41,62,51,51,67,54,68,52,88,64,60,54,90,78,61,54,77,53,47,63,39,54,29,38,51,50,19,41,53,40,38,49,54,35,45,48,32,54,40,54,48,33,68,76,35,54,93,81,31,60,64,68,60,44,50,50,54,52,50,51,52,52,51,42,50,54,47,48,51,50,45,58,67,67,50,77,56,60,68,52,47,74,65,48,95,58,44,57,54,52,32,48,38,51,48,36,32,39,52,44,45,34,46,43,28,51,52,50,52,51,49,49,51,54,46,39,76,71,70,54,86,53,89,80,41,73,62,48,60,58,48,50,54,51,50,47,49,38,48,49,53,23,52,54,32,52,58,52,45,54,56,50,51,51,50,52,50,49,53,51,51,49,48,52,49,51,52,52,55,71,66,57,131,138,83,79,83,77,79,83,83,81,78,84,85,81,86,85,77,81,76,80,86,68,83,74,84,73,80,80,60,89,67,69,66,55,44,49,35,99,84,63,46,76,37,46,46,68,58,41,46,54,54,20,40,60,51,51,65,54,69,54,88,66,60,53,89,78,61,54,76,53,46,62,40,53,29,38,52,51,18,41,51,41,37,48,55,34,46,48,32,54,39,54,49,34,68,76,36,54,91,81,31,61,65,67,60,43,51,50,53,52,50,50,52,52,53,41,51,54,49,48,49,51,44,57,68,67,50,76,55,60,69,52,46,74,63,48,96,57,43,58,56,52,31,50,36,52,49,37,32,39,52,43,45,34,46,42,27,53,50,48,52,50,48,49,52,54,46,39,76,71,70,56,87,53,90,81,42,74,62,49,61,58,49,52,53,50,51,48,50,36,48,49,53,23,51,53,32,51,57,52,46,53,56,51,52,52,49,52,51,49,53,50,53,50,49,51,48,51,50,53,56,73,68,55,132

Sequence (448 aa):
MTNVHPFPKERIGKSAKANRKERGLAGGYPAFHLPDIHNEPVDVLMAVIQAGGLYLTPTAERPADDLPTTHLLRTIDGLNALTDAANVLIDYAMRHPAEFPQEDVDSLARRGEQAHKVMHKLDEMLPSDDFIMTIDSYGPDLMAEYATNAAIIVVSAFALDIMAHYDESFIQTGKDKRKAMFRDFQGAYQEAQDECLSRSEGHEFLIKELTSAQRALKKLLKEPMTNVHPFPKERIGKSAKANRKERGLAGGYPAFHLPDIHNEPVDVLMAVIQAGGLYLTPTAERPADDLPTTHLLRTIDGLNALTDAANVLIDYAMRHPAEFPQEDVDSLARRGEQAHKVMHKLDEMLPSDDFIMTIDSYGPDLMAEYATNAAIIVVSAFALDIMAHYDESFIQTGKDKRKAMFRDFQGAYQEAQDECLSRSEGHEFLIKELTSAQRALKKLLKEP

Foldseek 3Di:
DDPPDDPDPPDDDDDDDDDDDPPPPDDDLPLPFFQAPVGDTDNLLVLLVVLCVQQLPPVPPPDPPDFLQRNLVSLVVSLVSNVRSLRSVLVRCVVVCVQHPPVLSVVLVVLSVVLVVVSVVLVVVADDSVCCVPDPDCVNSVSSVLSNLVSLLSSLVSSLSSLVSCCVRPVDDPPNPVVVVSVVVNVSSVVSNVVSVVVVVVVVVVVVVVVVVVVVVVVVVPDD/DDDPDDDDDDPPDDDPPPDPDDPPPPDDLPLPFFQAPVGDTDNLLVLLVVLCVQQLPPPPCPDPPDFLQRNLVSLVVSLVSNVRSLRSVLVRCVVVCVQHPPVLSVVLVVLSVVLVVVSVVLVVVADDSVCCVPDPDCVNSVSSVLSSLVSLLSSLVSSLSSLVSCCVRPVDDPPNPVVVVSVVVNVSSVVSNVVSVVVVVVVVVVVVVVVVVVVVVVVVVPDD